Protein AF-A0A1F7VI00-F1 (afdb_monomer_lite)

Radius of gyration: 28.17 Å; chains: 1; bounding box: 70×85×78 Å

Sequence (457 aa):
MALMGMMGVSTAAHANTQPLPDHVYSIILDSNDYDENDRLIQDQVIEKFRGTHPDQYDFIVFYGTTATQRSGDFGAFFPIVKSAENIGHEFFGPHPSLSTDARLHGAVFLHGLDKHTDTQLVGLSLHEISHDWLAYISHISDKPFVDFHGGNDGVHWSQYVDTSTMHDGVRFLSPNGGAAWDELSEGSFLRVLQGIFGETTPLKFHPIELYLMGFLTPESTIPFSILIPDAEQSSEVVTGRREFVTVYDIINTYGLRTPSANDAQTAFSIAFVLLEQEGHPSSAEFMRRVINLSQYVPAQWYRATDGLSSINGITADLATPPNRTLIKLENDGNPLTTHDTAVYLVENGKRRPFLNERLYFLRYSTFENIQEIGPERMATLPVGAPVLPPPNTWVKIQSVPKVYVVQGDGVTIRWIPTEETAQELRGEDWNRNIETIDVVLYGQFTIGTSIDEFQNG

Structure (mmCIF, N/CA/C/O backbone):
data_AF-A0A1F7VI00-F1
#
_entry.id   AF-A0A1F7VI00-F1
#
loop_
_atom_site.group_PDB
_atom_site.id
_atom_site.type_symbol
_atom_site.label_atom_id
_atom_site.label_alt_id
_atom_site.label_comp_id
_atom_site.label_asym_id
_atom_site.label_entity_id
_atom_site.label_seq_id
_atom_site.pdbx_PDB_ins_code
_atom_site.Cartn_x
_atom_site.Cartn_y
_atom_site.Cartn_z
_atom_site.occupancy
_atom_site.B_iso_or_equiv
_atom_site.auth_seq_id
_atom_site.auth_comp_id
_atom_site.auth_asym_id
_atom_site.auth_atom_id
_atom_site.pdbx_PDB_model_num
ATOM 1 N N . MET A 1 1 ? 4.625 -54.539 19.934 1.00 36.12 1 MET A N 1
ATOM 2 C CA . MET A 1 1 ? 3.252 -53.996 19.999 1.00 36.12 1 MET A CA 1
ATOM 3 C C . MET A 1 1 ? 3.376 -52.584 20.545 1.00 36.12 1 MET A C 1
ATOM 5 O O . MET A 1 1 ? 3.456 -52.416 21.751 1.00 36.12 1 MET A O 1
ATOM 9 N N . ALA A 1 2 ? 3.563 -51.604 19.663 1.00 30.38 2 ALA A N 1
ATOM 10 C CA . ALA A 1 2 ? 3.745 -50.203 20.030 1.00 30.38 2 ALA A CA 1
ATOM 11 C C . ALA A 1 2 ? 2.656 -49.401 19.317 1.00 30.38 2 ALA A C 1
ATOM 13 O O . ALA A 1 2 ? 2.457 -49.566 18.114 1.00 30.38 2 ALA A O 1
ATOM 14 N N . LEU A 1 3 ? 1.895 -48.653 20.114 1.00 28.95 3 LEU A N 1
ATOM 15 C CA . LEU A 1 3 ? 0.721 -47.889 19.719 1.00 28.95 3 LEU A CA 1
ATOM 16 C C . LEU A 1 3 ? 1.084 -46.788 18.713 1.00 28.95 3 LEU A C 1
ATOM 18 O O . LEU A 1 3 ? 1.988 -45.992 18.951 1.00 28.95 3 LEU A O 1
ATOM 22 N N . MET A 1 4 ? 0.296 -46.726 17.641 1.00 31.78 4 MET A N 1
ATOM 23 C CA . MET A 1 4 ? 0.060 -45.540 16.818 1.00 31.78 4 MET A CA 1
ATOM 24 C C . MET A 1 4 ? -0.447 -44.397 17.707 1.00 31.78 4 MET A C 1
ATOM 26 O O . MET A 1 4 ? -1.525 -44.504 18.293 1.00 31.78 4 MET A O 1
ATOM 30 N N . GLY A 1 5 ? 0.321 -43.313 17.802 1.00 25.86 5 GLY A N 1
ATOM 31 C CA . GLY A 1 5 ? -0.138 -42.032 18.329 1.00 25.86 5 GLY A CA 1
ATOM 32 C C . GLY A 1 5 ? -0.586 -41.148 17.172 1.00 25.86 5 GLY A C 1
ATOM 33 O O . GLY A 1 5 ? 0.239 -40.729 16.366 1.00 25.86 5 GLY A O 1
ATOM 34 N N . MET A 1 6 ? -1.892 -40.899 17.076 1.00 30.05 6 MET A N 1
ATOM 35 C CA . MET A 1 6 ? -2.458 -39.837 16.245 1.00 30.05 6 MET A CA 1
ATOM 36 C C . MET A 1 6 ? -1.880 -38.494 16.712 1.00 30.05 6 MET A C 1
ATOM 38 O O . MET A 1 6 ? -2.111 -38.100 17.855 1.00 30.05 6 MET A O 1
ATOM 42 N N . MET A 1 7 ? -1.127 -37.803 15.854 1.00 29.95 7 MET A N 1
ATOM 43 C CA . MET A 1 7 ? -0.762 -36.405 16.084 1.00 29.95 7 MET A CA 1
ATOM 44 C C . MET A 1 7 ? -1.996 -35.546 15.814 1.00 29.95 7 MET A C 1
ATOM 46 O O . MET A 1 7 ? -2.536 -35.532 14.709 1.00 29.95 7 MET A O 1
ATOM 50 N N . GLY A 1 8 ? -2.489 -34.916 16.878 1.00 25.84 8 GLY A N 1
ATOM 51 C CA . GLY A 1 8 ? -3.652 -34.047 16.847 1.00 25.84 8 GLY A CA 1
ATOM 52 C C . GLY A 1 8 ? -3.335 -32.723 16.165 1.00 25.84 8 GLY A C 1
ATOM 53 O O . GLY A 1 8 ? -2.333 -32.080 16.463 1.00 25.84 8 GLY A O 1
ATOM 54 N N . VAL A 1 9 ? -4.241 -32.307 15.287 1.00 32.50 9 VAL A N 1
ATOM 55 C CA . VAL A 1 9 ? -4.381 -30.924 14.838 1.00 32.50 9 VAL A CA 1
ATOM 56 C C . VAL A 1 9 ? -4.725 -30.090 16.074 1.00 32.50 9 VAL A C 1
ATOM 58 O O . VAL A 1 9 ? -5.832 -30.189 16.603 1.00 32.50 9 VAL A O 1
ATOM 61 N N . SER A 1 10 ? -3.769 -29.315 16.583 1.00 30.42 10 SER A N 1
ATOM 62 C CA . SER A 1 10 ? -4.045 -28.328 17.625 1.00 30.42 10 SER A CA 1
ATOM 63 C C . SER A 1 10 ? -4.634 -27.095 16.953 1.00 30.42 10 SER A C 1
ATOM 65 O O . SER A 1 10 ? -3.910 -26.224 16.479 1.00 30.42 10 SER A O 1
ATOM 67 N N . THR A 1 11 ? -5.963 -27.016 16.898 1.00 34.12 11 THR A N 1
ATOM 68 C CA . THR A 1 11 ? -6.651 -25.738 16.711 1.00 34.12 11 THR A CA 1
ATOM 69 C C . THR A 1 11 ? -6.370 -24.904 17.958 1.00 34.12 11 THR A C 1
ATOM 71 O O . THR A 1 11 ? -7.068 -25.038 18.968 1.00 34.12 11 THR A O 1
ATOM 74 N N . ALA A 1 12 ? -5.309 -24.098 17.932 1.00 34.00 12 ALA A N 1
ATOM 75 C CA . ALA A 1 12 ? -5.053 -23.115 18.971 1.00 34.00 12 ALA A CA 1
ATOM 76 C C . ALA A 1 12 ? -6.233 -22.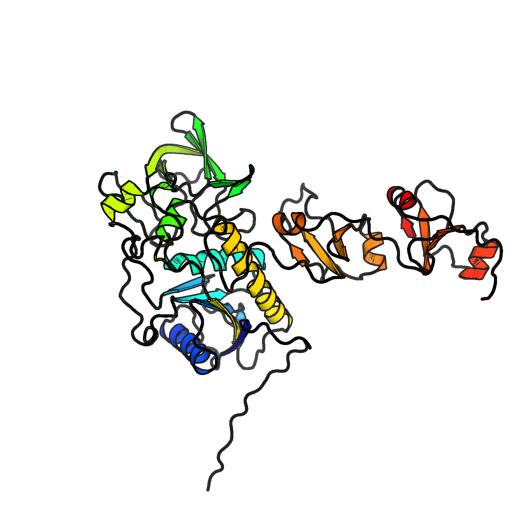138 18.974 1.00 34.00 12 ALA A C 1
ATOM 78 O O . ALA A 1 12 ? -6.345 -21.270 18.110 1.00 34.00 12 ALA A O 1
ATOM 79 N N . ALA A 1 13 ? -7.157 -22.337 19.914 1.00 32.72 13 ALA A N 1
ATOM 80 C CA . ALA A 1 13 ? -8.325 -21.500 20.115 1.00 32.72 13 ALA A CA 1
ATOM 81 C C . ALA A 1 13 ? -7.864 -20.088 20.497 1.00 32.72 13 ALA A C 1
ATOM 83 O O . ALA A 1 13 ? -7.635 -19.778 21.664 1.00 32.72 13 ALA A O 1
ATOM 84 N N . HIS A 1 14 ? -7.701 -19.242 19.486 1.00 41.28 14 HIS A N 1
ATOM 85 C CA . HIS A 1 14 ? -7.530 -17.814 19.660 1.00 41.28 14 HIS A CA 1
ATOM 86 C C . HIS A 1 14 ? -8.874 -17.253 20.121 1.00 41.28 14 HIS A C 1
ATOM 88 O O . HIS A 1 14 ? -9.918 -17.544 19.538 1.00 41.28 14 HIS A O 1
ATOM 94 N N . ALA A 1 15 ? -8.860 -16.486 21.208 1.00 34.12 15 ALA A N 1
ATOM 95 C CA . ALA A 1 15 ? -10.035 -15.916 21.855 1.00 34.12 15 ALA A CA 1
ATOM 96 C C . ALA A 1 15 ? -10.665 -14.767 21.036 1.00 34.12 15 ALA A C 1
ATOM 98 O O . ALA A 1 15 ? -10.786 -13.644 21.514 1.00 34.12 15 ALA A O 1
ATOM 99 N N . ASN A 1 16 ? -11.076 -15.056 19.801 1.00 37.03 16 ASN A N 1
ATOM 100 C CA . ASN A 1 16 ? -11.911 -14.205 18.966 1.00 37.03 16 ASN A CA 1
ATOM 101 C C . ASN A 1 16 ? -12.999 -15.091 18.346 1.00 37.03 16 ASN A C 1
ATOM 103 O O . ASN A 1 16 ? -12.721 -15.997 17.573 1.00 37.03 16 ASN A O 1
ATOM 107 N N . THR A 1 17 ? -14.258 -14.864 18.713 1.00 41.34 17 THR A N 1
ATOM 108 C CA . THR A 1 17 ? -15.420 -15.678 18.303 1.00 41.34 17 THR A CA 1
ATOM 109 C C . THR A 1 17 ? -15.888 -15.417 16.866 1.00 41.34 17 THR A C 1
ATOM 111 O O . THR A 1 17 ? -16.987 -15.826 16.495 1.00 41.34 17 THR A O 1
ATOM 114 N N . GLN A 1 18 ? -15.078 -14.736 16.054 1.00 46.66 18 GLN A N 1
ATOM 115 C CA . GLN A 1 18 ? -15.336 -14.523 14.633 1.00 46.66 18 GLN A CA 1
ATOM 116 C C . GLN A 1 18 ? -14.458 -15.482 13.820 1.00 46.66 18 GLN A C 1
ATOM 118 O O . GLN A 1 18 ? -13.259 -15.555 14.094 1.00 46.66 18 GLN A O 1
ATOM 123 N N . PRO A 1 19 ? -15.021 -16.218 12.847 1.00 65.75 19 PRO A N 1
ATOM 124 C CA . PRO A 1 19 ? -14.213 -17.000 11.922 1.00 65.75 19 PRO A CA 1
ATOM 125 C C . PRO A 1 19 ? -13.238 -16.077 11.179 1.00 65.75 19 PRO A C 1
ATOM 127 O O . PRO A 1 19 ? -13.588 -14.945 10.834 1.00 65.75 19 PRO A O 1
ATOM 130 N N . LEU A 1 20 ? -12.006 -16.550 10.974 1.00 74.75 20 LEU A N 1
ATOM 131 C CA . LEU A 1 20 ? -11.021 -15.841 10.158 1.00 74.75 20 LEU A CA 1
ATOM 132 C C . LEU A 1 20 ? -11.554 -15.692 8.723 1.00 74.75 20 LEU A C 1
ATOM 134 O O . LEU A 1 20 ? -12.283 -16.576 8.269 1.00 74.75 20 LEU A O 1
ATOM 138 N N . PRO A 1 21 ? -11.200 -14.613 8.001 1.00 82.38 21 PRO A N 1
ATOM 139 C CA . PRO A 1 21 ? -11.422 -14.564 6.561 1.00 82.38 21 PRO A CA 1
ATOM 140 C C . PRO A 1 21 ? -10.788 -15.779 5.868 1.00 82.38 21 PRO A C 1
ATOM 142 O O . PRO A 1 21 ? -9.695 -16.194 6.246 1.00 82.38 21 PRO A O 1
ATOM 145 N N . ASP A 1 22 ? -11.420 -16.290 4.810 1.00 86.44 22 ASP A N 1
ATOM 146 C CA . ASP A 1 22 ? -11.001 -17.505 4.080 1.00 86.44 22 ASP A CA 1
ATOM 147 C C . ASP A 1 22 ? -9.640 -17.375 3.352 1.00 86.44 22 ASP A C 1
ATOM 149 O O . ASP A 1 22 ? -9.199 -18.280 2.647 1.00 86.44 22 ASP A O 1
ATOM 153 N N . HIS A 1 23 ? -8.970 -16.232 3.479 1.00 88.62 23 HIS A N 1
ATOM 154 C CA . HIS A 1 23 ? -7.641 -15.936 2.941 1.00 88.62 23 HIS A CA 1
ATOM 155 C C . HIS A 1 23 ? -6.628 -15.546 4.027 1.00 88.62 23 HIS A C 1
ATOM 157 O O . HIS A 1 23 ? -5.544 -15.069 3.695 1.00 88.62 23 HIS A O 1
ATOM 163 N N . VAL A 1 24 ? -6.968 -15.731 5.308 1.00 91.62 24 VAL A N 1
ATOM 164 C CA . VAL A 1 24 ? -6.106 -15.440 6.461 1.00 91.62 24 VAL A CA 1
ATOM 165 C C . VAL A 1 24 ? -5.831 -16.714 7.252 1.00 91.62 24 VAL A C 1
ATOM 167 O O . VAL A 1 24 ? -6.756 -17.414 7.661 1.00 91.62 24 VAL A O 1
ATOM 170 N N . TYR A 1 25 ? -4.555 -16.983 7.515 1.00 92.81 25 TYR A N 1
ATOM 171 C CA . TYR A 1 25 ? -4.093 -18.224 8.133 1.00 92.81 25 TYR A CA 1
ATOM 172 C C . TYR A 1 25 ? -2.974 -17.974 9.149 1.00 92.81 25 TYR A C 1
ATOM 174 O O . TYR A 1 25 ? -2.396 -16.888 9.205 1.00 92.81 25 TYR A O 1
ATOM 182 N N . SER A 1 26 ? -2.624 -19.003 9.922 1.00 90.81 26 SER A N 1
ATOM 183 C CA . SER A 1 26 ? -1.339 -19.064 10.618 1.00 90.81 26 SER A CA 1
ATOM 184 C C . SER A 1 26 ? -0.640 -20.397 10.398 1.00 90.81 26 SER A C 1
ATOM 186 O O . SER A 1 26 ? -1.277 -21.419 10.134 1.00 90.81 26 SER A O 1
ATOM 188 N N . ILE A 1 27 ? 0.688 -20.377 10.489 1.00 88.56 27 ILE A N 1
ATOM 189 C CA . ILE A 1 27 ? 1.535 -21.566 10.432 1.00 88.56 27 ILE A CA 1
ATOM 190 C C . ILE A 1 27 ? 2.503 -21.522 11.601 1.00 88.56 27 ILE A C 1
ATOM 192 O O . ILE A 1 27 ? 3.169 -20.518 11.831 1.00 88.56 27 ILE A O 1
ATOM 196 N N . ILE A 1 28 ? 2.620 -22.647 12.297 1.00 84.88 28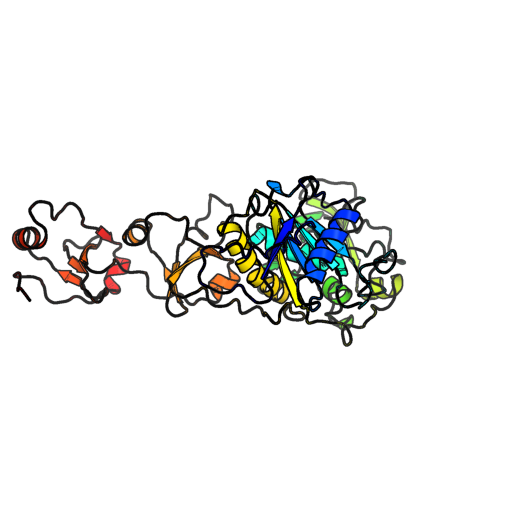 ILE A N 1
ATOM 197 C CA . ILE A 1 28 ? 3.619 -22.849 13.345 1.00 84.88 28 ILE A CA 1
ATOM 198 C C . ILE A 1 28 ? 4.873 -23.450 12.709 1.00 84.88 28 ILE A C 1
ATOM 200 O O . ILE A 1 28 ? 4.780 -24.433 11.973 1.00 84.88 28 ILE A O 1
ATOM 204 N N . LEU A 1 29 ? 6.040 -22.876 12.984 1.00 79.62 29 LEU A N 1
ATOM 205 C CA . LEU A 1 29 ? 7.342 -23.378 12.553 1.00 79.62 29 LEU A CA 1
ATOM 206 C C . LEU A 1 29 ? 7.943 -24.287 13.636 1.00 79.62 29 LEU A C 1
ATOM 208 O O . LEU A 1 29 ? 8.000 -23.903 14.804 1.00 79.62 29 LEU A O 1
ATOM 212 N N . ASP A 1 30 ? 8.386 -25.485 13.234 1.00 72.00 30 ASP A N 1
ATOM 213 C CA . ASP A 1 30 ? 8.796 -26.580 14.139 1.00 72.00 30 ASP A CA 1
ATOM 214 C C . ASP A 1 30 ? 10.269 -26.472 14.603 1.00 72.00 30 ASP A C 1
ATOM 216 O O . ASP A 1 30 ? 10.756 -27.298 15.374 1.00 72.00 30 ASP A O 1
ATOM 220 N N . SER A 1 31 ? 11.029 -25.485 14.112 1.00 61.19 31 SER A N 1
ATOM 221 C CA . SER A 1 31 ? 12.438 -25.297 14.474 1.00 61.19 31 SER A CA 1
ATOM 222 C C . SER A 1 31 ? 12.718 -23.862 14.909 1.00 61.19 31 SER A C 1
ATOM 224 O O . SER A 1 31 ? 12.136 -22.904 14.406 1.00 61.19 31 SER A O 1
ATOM 226 N N . ASN A 1 32 ? 13.674 -23.707 15.827 1.00 57.06 32 ASN A N 1
ATOM 227 C CA . ASN A 1 32 ? 14.226 -22.396 16.162 1.00 57.06 32 ASN A CA 1
ATOM 228 C C . ASN A 1 32 ? 15.104 -21.832 15.030 1.00 57.06 32 ASN A C 1
ATOM 230 O O . ASN A 1 32 ? 15.570 -20.706 15.168 1.00 57.06 32 ASN A O 1
ATOM 234 N N . ASP A 1 33 ? 15.360 -22.610 13.969 1.00 53.38 33 ASP A N 1
ATOM 235 C CA . ASP A 1 33 ? 16.336 -22.368 12.901 1.00 53.38 33 ASP A CA 1
ATOM 236 C C . ASP A 1 33 ? 15.729 -21.791 11.614 1.00 53.38 33 ASP A C 1
ATOM 238 O O . ASP A 1 33 ? 16.277 -22.022 10.547 1.00 53.38 33 ASP A O 1
ATOM 242 N N . TYR A 1 34 ? 14.631 -21.033 11.690 1.00 62.56 34 TYR A N 1
ATOM 243 C CA . TYR A 1 34 ? 14.095 -20.321 10.525 1.00 62.56 34 TYR A CA 1
ATOM 244 C C . TYR A 1 34 ? 15.016 -19.150 10.127 1.00 62.56 34 TYR A C 1
ATOM 246 O O . TYR A 1 34 ? 15.211 -18.235 10.924 1.00 62.56 34 TYR A O 1
ATOM 254 N N . ASP A 1 35 ? 15.587 -19.201 8.922 1.00 64.56 35 ASP A N 1
ATOM 255 C CA . ASP A 1 35 ? 16.288 -18.100 8.252 1.00 64.56 35 ASP A CA 1
ATOM 256 C C . ASP A 1 35 ? 15.552 -17.797 6.943 1.00 64.56 35 ASP A C 1
ATOM 258 O O . ASP A 1 35 ? 15.509 -18.619 6.029 1.00 64.56 35 ASP A O 1
ATOM 262 N N . GLU A 1 36 ? 14.935 -16.622 6.880 1.00 62.41 36 GLU A N 1
ATOM 263 C CA . GLU A 1 36 ? 14.162 -16.136 5.742 1.00 62.41 36 GLU A CA 1
ATOM 264 C C . GLU A 1 36 ? 14.977 -15.945 4.467 1.00 62.41 36 GLU A C 1
ATOM 266 O O . GLU A 1 36 ? 14.383 -15.901 3.400 1.00 62.41 36 GLU A O 1
ATOM 271 N N . ASN A 1 37 ? 16.304 -15.864 4.551 1.00 64.12 37 ASN A N 1
ATOM 272 C CA . ASN A 1 37 ? 17.183 -15.770 3.387 1.00 64.12 37 ASN A CA 1
ATOM 273 C C . ASN A 1 37 ? 17.744 -17.138 2.971 1.00 64.12 37 ASN A C 1
ATOM 275 O O . ASN A 1 37 ? 18.417 -17.255 1.940 1.00 64.12 37 ASN A O 1
ATOM 279 N N . ASP A 1 38 ? 17.453 -18.192 3.739 1.00 71.56 38 ASP A N 1
ATOM 280 C CA . ASP A 1 38 ? 17.749 -19.561 3.348 1.00 71.56 38 ASP A CA 1
ATOM 281 C C . ASP A 1 38 ? 16.621 -20.098 2.462 1.00 71.56 38 ASP A C 1
ATOM 283 O O . ASP A 1 38 ? 15.513 -20.419 2.903 1.00 71.56 38 ASP A O 1
ATOM 287 N N . ARG A 1 39 ? 16.940 -20.245 1.177 1.00 73.31 39 ARG A N 1
ATOM 288 C CA . ARG A 1 39 ? 16.032 -20.779 0.161 1.00 73.31 39 ARG A CA 1
ATOM 289 C C . ARG A 1 39 ? 15.412 -22.124 0.554 1.00 73.31 39 ARG A C 1
ATOM 291 O O . ARG A 1 39 ? 14.252 -22.367 0.241 1.00 73.31 39 ARG A O 1
ATOM 298 N N . LEU A 1 40 ? 16.146 -22.990 1.258 1.00 74.88 40 LEU A N 1
ATOM 299 C CA . LEU A 1 40 ? 15.614 -24.283 1.700 1.00 74.88 40 LEU A CA 1
ATOM 300 C C . LEU A 1 40 ? 14.483 -24.112 2.722 1.00 74.88 40 LEU A C 1
ATOM 302 O O . LEU A 1 40 ? 13.549 -24.911 2.762 1.00 74.88 40 LEU A O 1
ATOM 306 N N . ILE A 1 41 ? 14.573 -23.084 3.560 1.00 75.56 41 ILE A N 1
ATOM 307 C CA . ILE A 1 41 ? 13.600 -22.801 4.610 1.00 75.56 41 ILE A CA 1
ATOM 308 C C . ILE A 1 41 ? 12.364 -22.128 4.015 1.00 75.56 41 ILE A C 1
ATOM 310 O O . ILE A 1 41 ? 11.246 -22.529 4.340 1.00 75.56 41 ILE A O 1
ATOM 314 N N . GLN A 1 42 ? 12.548 -21.173 3.100 1.00 81.69 42 GLN A N 1
ATOM 315 C CA . GLN A 1 42 ? 11.445 -20.582 2.337 1.00 81.69 42 GLN A CA 1
ATOM 316 C C . GLN A 1 42 ? 10.634 -21.667 1.612 1.00 81.69 42 GLN A C 1
ATOM 318 O O . GLN A 1 42 ? 9.409 -21.714 1.754 1.00 81.69 42 GLN A O 1
ATOM 323 N N . ASP A 1 43 ? 11.317 -22.594 0.926 1.00 85.12 43 ASP A N 1
ATOM 324 C CA . ASP A 1 43 ? 10.690 -23.736 0.257 1.00 85.12 43 ASP A CA 1
ATOM 325 C C . ASP A 1 43 ? 9.841 -24.559 1.236 1.00 85.12 43 ASP A C 1
ATOM 327 O O . ASP A 1 43 ? 8.662 -24.808 0.983 1.00 85.12 43 ASP A O 1
ATOM 331 N N . GLN A 1 44 ? 10.398 -24.920 2.395 1.00 84.62 44 GLN A N 1
ATOM 332 C CA . GLN A 1 44 ? 9.692 -25.709 3.409 1.00 84.62 44 GLN A CA 1
ATOM 333 C C . GLN A 1 44 ? 8.446 -25.005 3.955 1.00 84.62 44 GLN A C 1
ATOM 335 O O . GLN A 1 44 ? 7.424 -25.656 4.179 1.00 84.62 44 GLN A O 1
ATOM 340 N N . VAL A 1 45 ? 8.503 -23.690 4.178 1.00 88.00 45 VAL A N 1
ATOM 341 C CA . VAL A 1 45 ? 7.352 -22.925 4.680 1.00 88.00 45 VAL A CA 1
ATOM 342 C C . VAL A 1 45 ? 6.246 -22.837 3.630 1.00 88.00 45 VAL A C 1
ATOM 344 O O . VAL A 1 45 ? 5.074 -23.056 3.954 1.00 88.00 45 VAL A O 1
ATOM 347 N N . ILE A 1 46 ? 6.605 -22.602 2.367 1.00 90.50 46 ILE A N 1
ATOM 348 C CA . ILE A 1 46 ? 5.651 -22.568 1.251 1.00 90.50 46 ILE A CA 1
ATOM 349 C C . ILE A 1 46 ? 5.022 -23.953 1.043 1.00 90.50 46 ILE A C 1
ATOM 351 O O . ILE A 1 46 ? 3.800 -24.064 0.916 1.00 90.50 46 ILE A O 1
ATOM 355 N N . GLU A 1 47 ? 5.818 -25.026 1.074 1.00 88.75 47 GLU A N 1
ATOM 356 C CA . GLU A 1 47 ? 5.328 -26.407 0.982 1.00 88.75 47 GLU A CA 1
ATOM 357 C C . GLU A 1 47 ? 4.411 -26.766 2.155 1.00 88.75 47 GLU A C 1
ATOM 359 O O . GLU A 1 47 ? 3.353 -27.364 1.945 1.00 88.75 47 GLU A O 1
ATOM 364 N N . LYS A 1 48 ? 4.758 -26.357 3.384 1.00 89.19 48 LYS A N 1
ATOM 365 C CA . LYS A 1 48 ? 3.912 -26.561 4.570 1.00 89.19 48 LYS A CA 1
ATOM 366 C C . LYS A 1 48 ? 2.561 -25.869 4.406 1.00 89.19 48 LYS A C 1
ATOM 368 O O . LYS A 1 48 ? 1.533 -26.485 4.698 1.00 89.19 48 LYS A O 1
ATOM 373 N N . PHE A 1 49 ? 2.541 -24.634 3.897 1.00 91.50 49 PHE A N 1
ATOM 374 C CA . PHE A 1 49 ? 1.297 -23.924 3.593 1.00 91.50 49 PHE A CA 1
ATOM 375 C C . PHE A 1 49 ? 0.469 -24.669 2.538 1.00 91.50 49 PHE A C 1
ATOM 377 O O . PHE A 1 49 ? -0.675 -25.033 2.814 1.00 91.50 49 PHE A O 1
ATOM 384 N N . ARG A 1 50 ? 1.051 -24.966 1.368 1.00 88.56 50 ARG A N 1
ATOM 385 C CA . ARG A 1 50 ? 0.357 -25.644 0.255 1.00 88.56 50 ARG A CA 1
ATOM 386 C C . ARG A 1 50 ? -0.122 -27.052 0.613 1.00 88.56 50 ARG A C 1
ATOM 388 O O . ARG A 1 50 ? -1.156 -27.490 0.124 1.00 88.56 50 ARG A O 1
ATOM 395 N N . GLY A 1 51 ? 0.589 -27.759 1.490 1.00 87.31 51 GLY A N 1
ATOM 396 C CA . GLY A 1 51 ? 0.193 -29.087 1.963 1.00 87.31 51 GLY A CA 1
ATOM 397 C C . GLY A 1 51 ? -1.009 -29.087 2.915 1.00 87.31 51 GLY A C 1
ATOM 398 O O . GLY A 1 51 ? -1.590 -30.144 3.159 1.00 87.31 51 GLY A O 1
ATOM 399 N N . THR A 1 52 ? -1.381 -27.928 3.465 1.00 86.69 52 THR A N 1
ATOM 400 C CA . THR A 1 52 ? -2.419 -27.803 4.504 1.00 86.69 52 THR A CA 1
ATOM 401 C C . THR A 1 52 ? -3.566 -26.857 4.139 1.00 86.69 52 THR A C 1
ATOM 403 O O . THR A 1 52 ? -4.594 -26.870 4.816 1.00 86.69 52 THR A O 1
ATOM 406 N N . HIS A 1 53 ? -3.436 -26.097 3.050 1.00 88.56 53 HIS A N 1
ATOM 407 C CA . HIS A 1 53 ? -4.393 -25.080 2.613 1.00 88.56 53 HIS A CA 1
ATOM 408 C C . HIS A 1 53 ? -4.742 -25.232 1.124 1.00 88.56 53 HIS A C 1
ATOM 410 O O . HIS A 1 53 ? -4.026 -25.911 0.388 1.00 88.56 53 HIS A O 1
ATOM 416 N N . PRO A 1 54 ? -5.844 -24.624 0.647 1.00 84.31 54 PRO A N 1
ATOM 417 C CA . PRO A 1 54 ? -6.215 -24.694 -0.761 1.00 84.31 54 PRO A CA 1
ATOM 418 C C . PRO A 1 54 ? -5.151 -24.079 -1.682 1.00 84.31 54 PRO A C 1
ATOM 420 O O . PRO A 1 54 ? -4.699 -22.955 -1.462 1.00 84.31 54 PRO A O 1
ATOM 423 N N . ASP A 1 55 ? -4.820 -24.779 -2.768 1.00 84.31 55 ASP A N 1
ATOM 424 C CA . ASP A 1 55 ? -3.878 -24.316 -3.794 1.00 84.31 55 ASP A CA 1
ATOM 425 C C . ASP A 1 55 ? -4.565 -23.356 -4.783 1.00 84.31 55 ASP A C 1
ATOM 427 O O . ASP A 1 55 ? -4.885 -23.696 -5.926 1.00 84.31 55 ASP A O 1
ATOM 431 N N . GLN A 1 56 ? -4.914 -22.165 -4.289 1.00 89.88 56 GLN A N 1
ATOM 432 C CA . GLN A 1 56 ? -5.742 -21.202 -5.021 1.00 89.88 56 GLN A CA 1
ATOM 433 C C . GLN A 1 56 ? -5.198 -19.774 -5.081 1.00 89.88 56 GLN A C 1
ATOM 435 O O . GLN A 1 56 ? -5.900 -18.874 -5.543 1.00 89.88 56 GLN A O 1
ATOM 440 N N . TYR A 1 57 ? -3.977 -19.554 -4.615 1.00 94.31 57 TYR A N 1
ATOM 441 C CA . TYR A 1 57 ? -3.415 -18.218 -4.482 1.00 94.31 57 TYR A CA 1
ATOM 442 C C . TYR A 1 57 ? -2.341 -17.971 -5.538 1.00 94.31 57 TYR A C 1
ATOM 444 O O . TYR A 1 57 ? -1.539 -18.855 -5.830 1.00 94.31 57 TYR A O 1
ATOM 452 N N . ASP A 1 58 ? -2.353 -16.767 -6.102 1.00 95.31 58 ASP A N 1
ATOM 453 C CA . ASP A 1 58 ? -1.312 -16.265 -6.995 1.00 95.31 58 ASP A CA 1
ATOM 454 C C . ASP A 1 58 ? -0.113 -15.759 -6.178 1.00 95.31 58 ASP A C 1
ATOM 456 O O . ASP A 1 58 ? 1.022 -15.905 -6.614 1.00 95.31 58 ASP A O 1
ATOM 460 N N . PHE A 1 59 ? -0.344 -15.262 -4.954 1.00 96.62 59 PHE A N 1
ATOM 461 C CA . PHE A 1 59 ? 0.720 -14.926 -4.002 1.00 96.62 59 PHE A CA 1
ATOM 462 C C . PHE A 1 59 ? 0.414 -15.403 -2.580 1.00 96.62 59 PHE A C 1
ATOM 464 O O . PHE A 1 59 ? -0.742 -15.548 -2.177 1.00 96.62 59 PHE A O 1
ATOM 471 N N . ILE A 1 60 ? 1.458 -15.579 -1.776 1.00 96.25 60 ILE A N 1
ATOM 472 C CA . ILE A 1 60 ? 1.345 -15.791 -0.329 1.00 96.25 60 ILE A CA 1
ATOM 473 C C . ILE A 1 60 ? 2.187 -14.726 0.363 1.00 96.25 60 ILE A C 1
ATOM 475 O O . ILE A 1 60 ? 3.341 -14.550 -0.004 1.00 96.25 60 ILE A O 1
ATOM 479 N N . VAL A 1 61 ? 1.641 -14.035 1.361 1.00 96.62 61 VAL A N 1
ATOM 480 C CA . VAL A 1 61 ? 2.401 -13.104 2.202 1.00 96.62 61 VAL A CA 1
ATOM 481 C C . VAL A 1 61 ? 2.502 -13.677 3.605 1.00 96.62 61 VAL A C 1
ATOM 483 O O . VAL A 1 61 ? 1.495 -13.845 4.296 1.00 96.62 61 VAL A O 1
ATOM 486 N N . PHE A 1 62 ? 3.726 -13.967 4.022 1.00 93.94 62 PHE A N 1
ATOM 487 C CA . PHE A 1 62 ? 4.069 -14.424 5.355 1.00 93.94 62 PHE A CA 1
ATOM 488 C C . PHE A 1 62 ? 4.486 -13.235 6.219 1.00 93.94 62 PHE A C 1
ATOM 490 O O . PHE A 1 62 ? 5.403 -12.500 5.867 1.00 93.94 62 PHE A O 1
ATOM 497 N N . TYR A 1 63 ? 3.830 -13.063 7.363 1.00 92.06 63 TYR A N 1
ATOM 498 C CA . TYR A 1 63 ? 4.148 -12.046 8.359 1.00 92.06 63 TYR A CA 1
ATOM 499 C C . TYR A 1 63 ? 4.793 -12.697 9.576 1.00 92.06 63 TYR A C 1
ATOM 501 O O . TYR A 1 63 ? 4.151 -13.474 10.282 1.00 92.06 63 TYR A O 1
ATOM 509 N N . GLY A 1 64 ? 6.049 -12.357 9.837 1.00 88.75 64 GLY A N 1
ATOM 510 C CA . GLY A 1 64 ? 6.791 -12.751 11.026 1.00 88.75 64 GLY A CA 1
ATOM 511 C C . GLY A 1 64 ? 6.951 -11.614 12.036 1.00 88.75 64 GLY A C 1
ATOM 512 O O . GLY A 1 64 ? 6.854 -10.427 11.723 1.00 88.75 64 GLY A O 1
ATOM 513 N N . THR A 1 65 ? 7.258 -11.985 13.272 1.00 84.56 65 THR A N 1
ATOM 514 C CA . THR A 1 65 ? 7.738 -11.071 14.321 1.00 84.56 65 THR A CA 1
ATOM 515 C C . THR A 1 65 ? 9.264 -11.086 14.388 1.00 84.56 65 THR A C 1
ATOM 517 O O . THR A 1 65 ? 9.926 -11.900 13.741 1.00 84.56 65 THR A O 1
ATOM 520 N N . THR A 1 66 ? 9.847 -10.232 15.220 1.00 77.31 66 THR A N 1
ATOM 521 C CA . THR A 1 66 ? 11.284 -10.269 15.522 1.00 77.31 66 THR A CA 1
ATOM 522 C C . THR A 1 66 ? 11.740 -11.574 16.157 1.00 77.31 66 THR A C 1
ATOM 524 O O . THR A 1 66 ? 12.883 -11.967 15.962 1.00 77.31 66 THR A O 1
ATOM 527 N N . ALA A 1 67 ? 10.859 -12.276 16.874 1.00 73.25 67 ALA A N 1
ATOM 528 C CA . ALA A 1 67 ? 11.164 -13.597 17.420 1.00 73.25 67 ALA A CA 1
ATOM 529 C C . ALA A 1 67 ? 11.345 -14.652 16.316 1.00 73.25 67 ALA A C 1
ATOM 531 O O . ALA A 1 67 ? 12.097 -15.605 16.491 1.00 73.25 67 ALA A O 1
ATOM 532 N N . THR A 1 68 ? 10.687 -14.455 15.171 1.00 72.06 68 THR A N 1
ATOM 533 C CA . THR A 1 68 ? 10.795 -15.328 13.994 1.00 72.06 68 THR A CA 1
ATOM 534 C C . THR A 1 68 ? 11.823 -14.843 12.968 1.00 72.06 68 THR A C 1
ATOM 536 O O . THR A 1 68 ? 11.980 -15.499 11.952 1.00 72.06 68 THR A O 1
ATOM 539 N N . GLN A 1 69 ? 12.482 -13.700 13.188 1.00 70.44 69 GLN A N 1
ATOM 540 C CA . GLN A 1 69 ? 13.428 -13.093 12.243 1.00 70.44 69 GLN A CA 1
ATOM 541 C C . GLN A 1 69 ? 14.869 -13.445 12.635 1.00 70.44 69 GLN A C 1
ATOM 543 O O . GLN A 1 69 ? 15.243 -13.282 13.801 1.00 70.44 69 GLN A O 1
ATOM 548 N N . ARG A 1 70 ? 15.699 -13.876 11.676 1.00 64.19 70 ARG A N 1
ATOM 549 C CA . ARG A 1 70 ? 17.140 -14.106 11.907 1.00 64.19 70 ARG A CA 1
ATOM 550 C C . ARG A 1 70 ? 18.057 -13.156 11.146 1.00 64.19 70 ARG A C 1
ATOM 552 O O . ARG A 1 70 ? 19.183 -12.941 11.605 1.00 64.19 70 ARG A O 1
ATOM 559 N N . SER A 1 71 ? 17.605 -12.585 10.034 1.00 63.16 71 SER A N 1
ATOM 560 C CA . SER A 1 71 ? 18.378 -11.641 9.228 1.00 63.16 71 SER A CA 1
ATOM 561 C C . SER A 1 71 ? 18.060 -10.179 9.581 1.00 63.16 71 SER A C 1
ATOM 563 O O . SER A 1 71 ? 17.198 -9.877 10.408 1.00 63.16 71 SER A O 1
ATOM 565 N N . GLY A 1 72 ? 18.812 -9.253 8.979 1.00 59.88 72 GLY A N 1
ATOM 566 C CA . GLY A 1 72 ? 18.538 -7.816 9.064 1.00 59.88 72 GLY A CA 1
ATOM 567 C C . GLY A 1 72 ? 17.556 -7.307 8.007 1.00 59.88 72 GLY A C 1
ATOM 568 O O . GLY A 1 72 ? 17.192 -6.132 8.071 1.00 59.88 72 GLY A O 1
ATOM 569 N N . ASP A 1 73 ? 17.146 -8.151 7.056 1.00 63.06 73 ASP A N 1
ATOM 570 C CA . ASP A 1 73 ? 16.295 -7.740 5.943 1.00 63.06 73 ASP A CA 1
ATOM 571 C C . ASP A 1 73 ? 14.838 -7.620 6.400 1.00 63.06 73 ASP A C 1
ATOM 573 O O . ASP A 1 73 ? 14.327 -8.424 7.183 1.00 63.06 73 ASP A O 1
ATOM 577 N N . PHE A 1 74 ? 14.177 -6.552 5.951 1.00 72.06 74 PHE A N 1
ATOM 578 C CA . PHE A 1 74 ? 12.824 -6.193 6.386 1.00 72.06 74 PHE A CA 1
ATOM 579 C C . PHE A 1 74 ? 11.728 -6.939 5.611 1.00 72.06 74 PHE A C 1
ATOM 581 O O . PHE A 1 74 ? 10.654 -7.200 6.163 1.00 72.06 74 PHE A O 1
ATOM 588 N N . GLY A 1 75 ? 12.003 -7.294 4.357 1.00 85.38 75 GLY A N 1
ATOM 589 C CA . GLY A 1 75 ? 11.090 -7.989 3.464 1.00 85.38 75 GLY A CA 1
ATOM 590 C C . GLY A 1 75 ? 11.821 -8.561 2.252 1.00 85.38 75 GLY A C 1
ATOM 591 O O . GLY A 1 75 ? 12.895 -8.071 1.904 1.00 85.38 75 GLY A O 1
ATOM 592 N N . ALA A 1 76 ? 11.266 -9.615 1.654 1.00 87.31 76 ALA A N 1
ATOM 593 C CA . ALA A 1 76 ? 11.752 -10.154 0.389 1.00 87.31 76 ALA A CA 1
ATOM 594 C C . ALA A 1 76 ? 10.637 -10.838 -0.412 1.00 87.31 76 ALA A C 1
ATOM 596 O O . ALA A 1 76 ? 9.828 -11.600 0.136 1.00 87.31 76 ALA A O 1
ATOM 597 N N . PHE A 1 77 ? 10.649 -10.621 -1.726 1.00 90.19 77 PHE A N 1
ATOM 598 C CA . PHE A 1 77 ? 9.885 -11.387 -2.701 1.00 90.19 77 PHE A CA 1
ATOM 599 C C . PHE A 1 77 ? 10.663 -12.607 -3.192 1.00 90.19 77 PHE A C 1
ATOM 601 O O . PHE A 1 77 ? 11.795 -12.516 -3.668 1.00 90.19 77 PHE A O 1
ATOM 608 N N . PHE A 1 78 ? 10.015 -13.763 -3.122 1.00 88.88 78 PHE A N 1
ATOM 609 C CA . PHE A 1 78 ? 10.522 -15.035 -3.598 1.00 88.88 78 PHE A CA 1
ATOM 610 C C . PHE A 1 78 ? 9.739 -15.489 -4.839 1.00 88.88 78 PHE A C 1
ATOM 612 O O . PHE A 1 78 ? 8.634 -16.033 -4.706 1.00 88.88 78 PHE A O 1
ATOM 619 N N . PRO A 1 79 ? 10.281 -15.280 -6.051 1.00 88.38 79 PRO A N 1
ATOM 620 C CA . PRO A 1 79 ? 9.606 -15.651 -7.288 1.00 88.38 79 PRO A CA 1
ATOM 621 C C . PRO A 1 79 ? 9.604 -17.171 -7.498 1.00 88.38 79 PRO A C 1
ATOM 623 O O . PRO A 1 79 ? 10.631 -17.845 -7.394 1.00 88.38 79 PRO A O 1
ATOM 626 N N . ILE A 1 80 ? 8.445 -17.718 -7.856 1.00 88.75 80 ILE A N 1
ATOM 627 C CA . ILE A 1 80 ? 8.228 -19.150 -8.100 1.00 88.75 80 ILE A CA 1
ATOM 628 C C . ILE A 1 80 ? 8.045 -19.431 -9.588 1.00 88.75 80 ILE A C 1
ATOM 630 O O . ILE A 1 80 ? 8.637 -20.381 -10.114 1.00 88.75 80 ILE A O 1
ATOM 634 N N . VAL A 1 81 ? 7.271 -18.600 -10.285 1.00 87.19 81 VAL A N 1
ATOM 635 C CA . VAL A 1 81 ? 7.152 -18.659 -11.743 1.00 87.19 81 VAL A CA 1
ATOM 636 C C . VAL A 1 81 ? 7.496 -17.335 -12.390 1.00 87.19 81 VAL A C 1
ATOM 638 O O . VAL A 1 81 ? 7.498 -16.284 -11.765 1.00 87.19 81 VAL A O 1
ATOM 641 N N . LYS A 1 82 ? 7.778 -17.407 -13.688 1.00 86.00 82 LYS A N 1
ATOM 642 C CA . LYS A 1 82 ? 7.929 -16.225 -14.520 1.00 86.00 82 LYS A CA 1
ATOM 643 C C . LYS A 1 82 ? 6.565 -15.831 -15.073 1.00 86.00 82 LYS A C 1
ATOM 645 O O . LYS A 1 82 ? 6.051 -16.517 -15.956 1.00 86.00 82 LYS A O 1
ATOM 650 N N . SER A 1 83 ? 5.991 -14.748 -14.558 1.00 87.75 83 SER A N 1
ATOM 651 C CA . SER A 1 83 ? 4.663 -14.270 -14.965 1.00 87.75 83 SER A CA 1
ATOM 652 C C . SER A 1 83 ? 4.688 -13.382 -16.217 1.00 87.75 83 SER A C 1
ATOM 654 O O . SER A 1 83 ? 3.665 -13.225 -16.888 1.00 87.75 83 SER A O 1
ATOM 656 N N . ALA A 1 84 ? 5.852 -12.816 -16.557 1.00 92.12 84 ALA A N 1
ATOM 657 C CA . ALA A 1 84 ? 6.025 -11.944 -17.712 1.00 92.12 84 ALA A CA 1
ATOM 658 C C . ALA A 1 84 ? 7.427 -12.027 -18.341 1.00 92.12 84 ALA A C 1
ATOM 660 O O . ALA A 1 84 ? 8.430 -12.348 -17.705 1.00 92.12 84 ALA A O 1
ATOM 661 N N . GLU A 1 85 ? 7.478 -11.684 -19.622 1.00 92.94 85 GLU A N 1
ATOM 662 C CA . GLU A 1 85 ? 8.669 -11.552 -20.454 1.00 92.94 85 GLU A CA 1
ATOM 663 C C . GLU A 1 85 ? 8.857 -10.092 -20.887 1.00 92.94 85 GLU A C 1
ATOM 665 O O . GLU A 1 85 ? 7.892 -9.325 -20.968 1.00 92.94 85 GLU A O 1
ATOM 670 N N . ASN A 1 86 ? 10.095 -9.741 -21.250 1.00 94.12 86 ASN A N 1
ATOM 671 C CA . ASN A 1 86 ? 10.471 -8.429 -21.798 1.00 94.12 86 ASN A CA 1
ATOM 672 C C . ASN A 1 86 ? 10.257 -7.250 -20.826 1.00 94.12 86 ASN A C 1
ATOM 674 O O . ASN A 1 86 ? 9.913 -6.143 -21.230 1.00 94.12 86 ASN A O 1
ATOM 678 N N . ILE A 1 87 ? 10.487 -7.499 -19.534 1.00 92.75 87 ILE A N 1
ATOM 679 C CA . ILE A 1 87 ? 10.402 -6.513 -18.440 1.00 92.75 87 ILE A CA 1
ATOM 680 C C . ILE A 1 87 ? 11.773 -6.183 -17.818 1.00 92.75 87 ILE A C 1
ATOM 682 O O . ILE A 1 87 ? 11.845 -5.604 -16.744 1.00 92.75 87 ILE A O 1
ATOM 686 N N . GLY A 1 88 ? 12.873 -6.582 -18.468 1.00 88.25 88 GLY A N 1
ATOM 687 C CA . GLY A 1 88 ? 14.244 -6.417 -17.954 1.00 88.25 88 GLY A CA 1
ATOM 688 C C . GLY A 1 88 ? 14.686 -7.470 -16.938 1.00 88.25 88 GLY A C 1
ATOM 689 O O . GLY A 1 88 ? 15.862 -7.538 -16.602 1.00 88.25 88 GLY A O 1
ATOM 690 N N . HIS A 1 89 ? 13.769 -8.331 -16.500 1.00 82.25 89 HIS A N 1
ATOM 691 C CA . HIS A 1 89 ? 14.044 -9.376 -15.524 1.00 82.25 89 HIS A CA 1
ATOM 692 C C . HIS A 1 89 ? 14.755 -10.589 -16.149 1.00 82.25 89 HIS A C 1
ATOM 694 O O . HIS A 1 89 ? 14.169 -11.339 -16.939 1.00 82.25 89 HIS A O 1
ATOM 700 N N . GLU A 1 90 ? 16.008 -10.825 -15.757 1.00 67.94 90 GLU A N 1
ATOM 701 C CA . GLU A 1 90 ? 16.757 -12.046 -16.085 1.00 67.94 90 GLU A CA 1
ATOM 702 C C . GLU A 1 90 ? 16.441 -13.160 -15.075 1.00 67.94 90 GLU A C 1
ATOM 704 O O . GLU A 1 90 ? 17.240 -13.521 -14.216 1.00 67.94 90 GLU A O 1
ATOM 709 N N . PHE A 1 91 ? 15.231 -13.713 -15.156 1.00 66.00 91 PHE A N 1
ATOM 710 C CA . PHE A 1 91 ? 14.823 -14.814 -14.285 1.00 66.00 91 PHE A CA 1
ATOM 711 C C . PHE A 1 91 ? 15.589 -16.115 -14.595 1.00 66.00 91 PHE A C 1
ATOM 713 O O . PHE A 1 91 ? 15.628 -16.553 -15.748 1.00 66.00 91 PHE A O 1
ATOM 720 N N . PHE A 1 92 ? 16.103 -16.804 -13.566 1.00 56.31 92 PHE A N 1
ATOM 721 C CA . PHE A 1 92 ? 16.831 -18.085 -13.685 1.00 56.31 92 PHE A CA 1
ATOM 722 C C . PHE A 1 92 ? 15.949 -19.316 -14.011 1.00 56.31 92 PHE A C 1
ATOM 724 O O . PHE A 1 92 ? 16.431 -20.449 -14.004 1.00 56.31 92 PHE A O 1
ATOM 731 N N . GLY A 1 93 ? 14.679 -19.112 -14.367 1.00 64.81 93 GLY A N 1
ATOM 732 C CA . GLY A 1 93 ? 13.725 -20.171 -14.704 1.00 64.81 93 GLY A CA 1
ATOM 733 C C . GLY A 1 93 ? 12.850 -20.594 -13.516 1.00 64.81 93 GLY A C 1
ATOM 734 O O . GLY A 1 93 ? 13.153 -20.256 -12.373 1.00 64.81 93 GLY A O 1
ATOM 735 N N . PRO A 1 94 ? 11.726 -21.286 -13.784 1.00 70.56 94 PRO A N 1
ATOM 736 C CA . PRO A 1 94 ? 10.719 -21.608 -12.773 1.00 70.56 94 PRO A CA 1
ATOM 737 C C . PRO A 1 94 ? 11.307 -22.428 -11.619 1.00 70.56 94 PRO A C 1
ATOM 739 O O . PRO A 1 94 ? 12.195 -23.259 -11.824 1.00 70.56 94 PRO A O 1
ATOM 742 N N . HIS A 1 95 ? 10.796 -22.211 -10.403 1.00 79.94 95 HIS A N 1
ATOM 743 C CA . HIS A 1 95 ? 11.292 -22.888 -9.209 1.00 79.94 95 HIS A CA 1
ATOM 744 C C . HIS A 1 95 ? 11.163 -24.414 -9.361 1.00 79.94 95 HIS A C 1
ATOM 746 O O . HIS A 1 95 ? 10.041 -24.893 -9.554 1.00 79.94 95 HIS A O 1
ATOM 752 N N . PRO A 1 96 ? 12.246 -25.208 -9.253 1.00 73.69 96 PRO A N 1
ATOM 753 C CA . PRO A 1 96 ? 12.233 -26.617 -9.662 1.00 73.69 96 PRO A CA 1
ATOM 754 C C . PRO A 1 96 ? 11.175 -27.492 -8.974 1.00 73.69 96 PRO A C 1
ATOM 756 O O . PRO A 1 96 ? 10.663 -28.422 -9.593 1.00 73.69 96 PRO A O 1
ATOM 759 N N . SER A 1 97 ? 10.855 -27.206 -7.708 1.00 75.25 97 SER A N 1
ATOM 760 C CA . SER A 1 97 ? 9.897 -27.970 -6.891 1.00 75.25 97 SER A CA 1
ATOM 761 C C . SER A 1 97 ? 8.534 -27.295 -6.714 1.00 75.25 97 SER A C 1
ATOM 763 O O . SER A 1 97 ? 7.546 -27.987 -6.487 1.00 75.25 97 SER A O 1
ATOM 765 N N . LEU A 1 98 ? 8.454 -25.964 -6.832 1.00 79.94 98 LEU A N 1
ATOM 766 C CA . LEU A 1 98 ? 7.257 -25.192 -6.462 1.00 79.94 98 LEU A CA 1
ATOM 767 C C . LEU A 1 98 ? 6.424 -24.737 -7.667 1.00 79.94 98 LEU A C 1
ATOM 769 O O . LEU A 1 98 ? 5.276 -24.339 -7.500 1.00 79.94 98 LEU A O 1
ATOM 773 N N . SER A 1 99 ? 6.969 -24.827 -8.881 1.00 76.94 99 SER A N 1
ATOM 774 C CA . SER A 1 99 ? 6.338 -24.321 -10.109 1.00 76.94 99 SER A CA 1
ATOM 775 C C . SER A 1 99 ? 5.404 -25.312 -10.823 1.00 76.94 99 SER A C 1
ATOM 777 O O . SER A 1 99 ? 4.991 -25.052 -11.953 1.00 76.94 99 SER A O 1
ATOM 779 N N . THR A 1 100 ? 5.060 -26.445 -10.199 1.00 69.75 100 THR A N 1
ATOM 780 C CA . THR A 1 100 ? 4.401 -27.590 -10.862 1.00 69.75 100 THR A CA 1
ATOM 781 C C . THR A 1 100 ? 3.075 -27.264 -11.547 1.00 69.75 100 THR A C 1
ATOM 783 O O . THR A 1 100 ? 2.778 -27.863 -12.577 1.00 69.75 100 THR A O 1
ATOM 786 N N . ASP A 1 101 ? 2.315 -26.301 -11.018 1.00 69.69 101 ASP A N 1
ATOM 787 C CA . ASP A 1 101 ? 0.974 -25.947 -11.509 1.00 69.69 101 ASP A CA 1
ATOM 788 C C . ASP A 1 101 ? 0.875 -24.495 -12.017 1.00 69.69 101 ASP A C 1
ATOM 790 O O . ASP A 1 101 ? -0.212 -24.014 -12.326 1.00 69.69 101 ASP A O 1
ATOM 794 N N . ALA A 1 102 ? 2.012 -23.793 -12.106 1.00 69.38 102 ALA A N 1
ATOM 795 C CA . ALA A 1 102 ? 2.202 -22.433 -12.630 1.00 69.38 102 ALA A CA 1
ATOM 796 C C . ALA A 1 102 ? 1.310 -21.295 -12.084 1.00 69.38 102 ALA A C 1
ATOM 798 O O . ALA A 1 102 ? 1.412 -20.171 -12.566 1.00 69.38 102 ALA A O 1
ATOM 799 N N . ARG A 1 103 ? 0.459 -21.555 -11.086 1.00 85.69 103 ARG A N 1
ATOM 800 C CA . ARG A 1 103 ? -0.458 -20.557 -10.516 1.00 85.69 103 ARG A CA 1
ATOM 801 C C . ARG A 1 103 ? 0.199 -19.630 -9.497 1.00 85.69 103 ARG A C 1
ATOM 803 O O . ARG A 1 103 ? -0.094 -18.446 -9.481 1.00 85.69 103 ARG A O 1
ATOM 810 N N . LEU A 1 104 ? 1.050 -20.166 -8.629 1.00 91.62 104 LEU A N 1
ATOM 811 C CA . LEU A 1 104 ? 1.698 -19.382 -7.582 1.00 91.62 104 LEU A CA 1
ATOM 812 C C . LEU A 1 104 ? 2.860 -18.588 -8.196 1.00 91.62 104 LEU A C 1
ATOM 814 O O . LEU A 1 104 ? 3.893 -19.174 -8.517 1.00 91.62 104 LEU A O 1
ATOM 818 N N . HIS A 1 105 ? 2.674 -17.278 -8.363 1.00 92.44 105 HIS A N 1
ATOM 819 C CA . HIS A 1 105 ? 3.677 -16.341 -8.875 1.00 92.44 105 HIS A CA 1
ATOM 820 C C . HIS A 1 105 ? 4.883 -16.284 -7.947 1.00 92.44 105 HIS A C 1
ATOM 822 O O . HIS A 1 105 ? 6.011 -16.505 -8.382 1.00 92.44 105 HIS A O 1
ATOM 828 N N . GLY A 1 106 ? 4.638 -16.082 -6.654 1.00 91.81 106 GLY A N 1
ATOM 829 C CA . GLY A 1 106 ? 5.689 -16.010 -5.652 1.00 91.81 106 GLY A CA 1
ATOM 830 C C . GLY A 1 106 ? 5.161 -15.935 -4.226 1.00 91.81 106 GLY A C 1
ATOM 831 O O . GLY A 1 106 ? 3.953 -15.894 -3.976 1.00 91.81 106 GLY A O 1
ATOM 832 N N . ALA A 1 107 ? 6.091 -15.921 -3.282 1.00 93.31 107 ALA A N 1
ATOM 833 C CA . ALA A 1 107 ? 5.820 -15.722 -1.868 1.00 93.31 107 ALA A CA 1
ATOM 834 C C . ALA A 1 107 ? 6.559 -14.484 -1.364 1.00 93.31 107 ALA A C 1
ATOM 836 O O . ALA A 1 107 ? 7.684 -14.222 -1.765 1.00 93.31 107 ALA A O 1
ATOM 837 N N . VAL A 1 108 ? 5.934 -13.732 -0.472 1.00 93.56 108 VAL A N 1
ATOM 838 C CA . VAL A 1 108 ? 6.526 -12.583 0.202 1.00 93.56 108 VAL A CA 1
ATOM 839 C C . VAL A 1 108 ? 6.775 -12.964 1.652 1.00 93.56 108 VAL A C 1
ATOM 841 O O . VAL A 1 108 ? 5.878 -13.488 2.313 1.00 93.56 108 VAL A O 1
ATOM 844 N N . PHE A 1 109 ? 7.956 -12.647 2.165 1.00 91.38 109 PHE A N 1
ATOM 845 C CA . PHE A 1 109 ? 8.288 -12.788 3.578 1.00 91.38 109 PHE A CA 1
ATOM 846 C C . PHE A 1 109 ? 8.517 -11.401 4.167 1.00 91.38 109 PHE A C 1
ATOM 848 O O . PHE A 1 109 ? 9.467 -10.730 3.787 1.00 91.38 109 PHE A O 1
ATOM 855 N N . LEU A 1 110 ? 7.629 -10.958 5.060 1.00 90.31 110 LEU A N 1
ATOM 856 C CA . LEU A 1 110 ? 7.731 -9.688 5.781 1.00 90.31 110 LEU A CA 1
ATOM 857 C C . LEU A 1 110 ? 7.971 -9.946 7.264 1.00 90.31 110 LEU A C 1
ATOM 859 O O . LEU A 1 110 ? 7.269 -10.746 7.886 1.00 90.31 110 LEU A O 1
ATOM 863 N N . HIS A 1 111 ? 8.913 -9.215 7.853 1.00 83.38 111 HIS A N 1
ATOM 864 C CA . HIS A 1 111 ? 9.271 -9.354 9.263 1.00 83.38 111 HIS A CA 1
ATOM 865 C C . HIS A 1 111 ? 8.986 -8.090 10.071 1.00 83.38 111 HIS A C 1
ATOM 867 O O . HIS A 1 111 ? 8.650 -7.029 9.549 1.00 83.38 111 HIS A O 1
ATOM 873 N N . GLY A 1 112 ? 9.104 -8.220 11.393 1.00 82.69 112 GLY A N 1
ATOM 874 C CA . GLY A 1 112 ? 8.943 -7.094 12.302 1.00 82.69 112 GLY A CA 1
ATOM 875 C C . GLY A 1 112 ? 7.497 -6.638 12.437 1.00 82.69 112 GLY A C 1
ATOM 876 O O . GLY A 1 112 ? 7.255 -5.441 12.585 1.00 82.69 112 GLY A O 1
ATOM 877 N N . LEU A 1 113 ? 6.530 -7.563 12.443 1.00 87.06 113 LEU A N 1
ATOM 878 C CA . LEU A 1 113 ? 5.142 -7.222 12.757 1.00 87.06 113 LEU A CA 1
ATOM 879 C C . LEU A 1 113 ? 5.062 -6.426 14.074 1.00 87.06 113 LEU A C 1
ATOM 881 O O . LEU A 1 113 ? 4.337 -5.453 14.155 1.00 87.06 113 LEU A O 1
ATOM 885 N N . ASP A 1 114 ? 5.880 -6.741 15.075 1.00 85.75 114 ASP A N 1
ATOM 886 C CA . ASP A 1 114 ? 6.026 -6.026 16.352 1.00 85.75 114 ASP A CA 1
ATOM 887 C C . ASP A 1 114 ? 6.835 -4.712 16.300 1.00 85.75 114 ASP A C 1
ATOM 889 O O . ASP A 1 114 ? 6.841 -3.964 17.277 1.00 85.75 114 ASP A O 1
ATOM 893 N N . LYS A 1 115 ? 7.505 -4.416 15.182 1.00 83.12 115 LYS A N 1
ATOM 894 C CA . LYS A 1 115 ? 8.337 -3.217 14.978 1.00 83.12 115 LYS A CA 1
ATOM 895 C C . LYS A 1 115 ? 7.703 -2.178 14.054 1.00 83.12 115 LYS A C 1
ATOM 897 O O . LYS A 1 115 ? 8.023 -1.000 14.183 1.00 83.12 115 LYS A O 1
ATOM 902 N N . HIS A 1 116 ? 6.840 -2.606 13.137 1.00 82.69 116 HIS A N 1
ATOM 903 C CA . HIS A 1 116 ? 6.277 -1.754 12.092 1.00 82.69 116 HIS A CA 1
ATOM 904 C C . HIS A 1 116 ? 4.807 -1.458 12.313 1.00 82.69 116 HIS A C 1
ATOM 906 O O . HIS A 1 116 ? 4.073 -2.264 12.885 1.00 82.69 116 HIS A O 1
ATOM 912 N N . THR A 1 117 ? 4.364 -0.311 11.813 1.00 82.44 117 THR A N 1
ATOM 913 C CA . THR A 1 117 ? 2.947 0.034 11.710 1.00 82.44 117 THR A CA 1
ATOM 914 C C . THR A 1 117 ? 2.275 -0.763 10.590 1.00 82.44 117 THR A C 1
ATOM 916 O O . THR A 1 117 ? 2.931 -1.274 9.679 1.00 82.44 117 THR A O 1
ATOM 919 N N . ASP A 1 118 ? 0.944 -0.866 10.630 1.00 81.56 118 ASP A N 1
ATOM 920 C CA . ASP A 1 118 ? 0.191 -1.494 9.536 1.00 81.56 118 ASP A CA 1
ATOM 921 C C . ASP A 1 118 ? 0.400 -0.730 8.212 1.00 81.56 118 ASP A C 1
ATOM 923 O O . ASP A 1 118 ? 0.504 -1.361 7.166 1.00 81.56 118 ASP A O 1
ATOM 927 N N . THR A 1 119 ? 0.546 0.601 8.242 1.00 78.50 119 THR A N 1
ATOM 928 C CA . THR A 1 119 ? 0.811 1.430 7.051 1.00 78.50 119 THR A CA 1
ATOM 929 C C . THR A 1 119 ? 2.127 1.058 6.372 1.00 78.50 119 THR A C 1
ATOM 931 O O . THR A 1 119 ? 2.146 0.826 5.162 1.00 78.50 119 THR A O 1
ATOM 934 N N . GLN A 1 120 ? 3.209 0.918 7.146 1.00 83.62 120 GLN A N 1
ATOM 935 C CA . GLN A 1 120 ? 4.504 0.472 6.622 1.00 83.62 120 GLN A CA 1
ATOM 936 C C . GLN A 1 120 ? 4.403 -0.908 5.986 1.00 83.62 120 GLN A C 1
ATOM 938 O O . GLN A 1 120 ? 4.875 -1.120 4.873 1.00 83.62 120 GLN A O 1
ATOM 943 N N . LEU A 1 121 ? 3.755 -1.847 6.676 1.00 87.31 121 LEU A N 1
ATOM 944 C CA . LEU A 1 121 ? 3.599 -3.216 6.192 1.00 87.31 121 LEU A CA 1
ATOM 945 C C . LEU A 1 121 ? 2.731 -3.289 4.939 1.00 87.31 121 LEU A C 1
ATOM 947 O O . LEU A 1 121 ? 2.968 -4.144 4.089 1.00 87.31 121 LEU A O 1
ATOM 951 N N . VAL A 1 122 ? 1.757 -2.390 4.785 1.00 88.19 122 VAL A N 1
ATOM 952 C CA . VAL A 1 122 ? 1.003 -2.261 3.538 1.00 88.19 122 VAL A CA 1
ATOM 953 C C . VAL A 1 122 ? 1.910 -1.783 2.409 1.00 88.19 122 VAL A C 1
ATOM 955 O O . VAL A 1 122 ? 1.938 -2.424 1.361 1.00 88.19 122 VAL A O 1
ATOM 958 N N . GLY A 1 123 ? 2.684 -0.715 2.624 1.00 87.69 123 GLY A N 1
ATOM 959 C CA . GLY A 1 123 ? 3.646 -0.217 1.636 1.00 87.69 123 GLY A CA 1
ATOM 960 C C . GLY A 1 123 ? 4.683 -1.269 1.230 1.00 87.69 123 GLY A C 1
ATOM 961 O O . GLY A 1 123 ? 4.917 -1.468 0.041 1.00 87.69 123 GLY A O 1
ATOM 962 N N . LEU A 1 124 ? 5.232 -1.993 2.208 1.00 89.56 124 LEU A N 1
ATOM 963 C CA . LEU A 1 124 ? 6.134 -3.131 2.005 1.00 89.56 124 LEU A CA 1
ATOM 964 C C . LEU A 1 124 ? 5.462 -4.262 1.227 1.00 89.56 124 LEU A C 1
ATOM 966 O O . LEU A 1 124 ? 6.041 -4.784 0.288 1.00 89.56 124 LEU A O 1
ATOM 970 N N . SER A 1 125 ? 4.218 -4.612 1.555 1.00 93.56 125 SER A N 1
ATOM 971 C CA . SER A 1 125 ? 3.503 -5.658 0.813 1.00 93.56 125 SER A CA 1
ATOM 972 C C . SER A 1 125 ? 3.335 -5.271 -0.658 1.00 93.56 125 SER A C 1
ATOM 974 O O . SER A 1 125 ? 3.551 -6.103 -1.530 1.00 93.56 125 SER A O 1
ATOM 976 N N . LEU A 1 126 ? 2.988 -4.010 -0.951 1.00 93.94 126 LEU A N 1
ATOM 977 C CA . LEU A 1 126 ? 2.898 -3.510 -2.328 1.00 93.94 126 LEU A CA 1
ATOM 978 C C . LEU A 1 126 ? 4.249 -3.594 -3.045 1.00 93.94 126 LEU A C 1
ATOM 980 O O . LEU A 1 126 ? 4.286 -4.042 -4.188 1.00 93.94 126 LEU A O 1
ATOM 984 N N . HIS A 1 127 ? 5.321 -3.172 -2.372 1.00 93.25 127 HIS A N 1
ATOM 985 C CA . HIS A 1 127 ? 6.690 -3.237 -2.878 1.00 93.25 127 HIS A CA 1
ATOM 986 C C . HIS A 1 127 ? 7.070 -4.672 -3.254 1.00 93.25 127 HIS A C 1
ATOM 988 O O . HIS A 1 127 ? 7.297 -4.953 -4.429 1.00 93.25 127 HIS A O 1
ATOM 994 N N . GLU A 1 128 ? 7.023 -5.595 -2.292 1.00 93.56 128 GLU A N 1
ATOM 995 C CA . GLU A 1 128 ? 7.462 -6.975 -2.505 1.00 93.56 128 GLU A CA 1
ATOM 996 C C . GLU A 1 128 ? 6.589 -7.712 -3.526 1.00 93.56 128 GLU A C 1
ATOM 998 O O . GLU A 1 128 ? 7.106 -8.405 -4.390 1.00 93.56 128 GLU A O 1
ATOM 1003 N N . ILE A 1 129 ? 5.262 -7.536 -3.505 1.00 95.62 129 ILE A N 1
ATOM 1004 C CA . ILE A 1 129 ? 4.393 -8.144 -4.531 1.00 95.62 129 ILE A CA 1
ATOM 1005 C C . ILE A 1 129 ? 4.775 -7.633 -5.927 1.00 95.62 129 ILE A C 1
ATOM 1007 O O . ILE A 1 129 ? 4.714 -8.371 -6.908 1.00 95.62 129 ILE A O 1
ATOM 1011 N N . SER A 1 130 ? 5.163 -6.362 -6.038 1.00 95.06 130 SER A N 1
ATOM 1012 C CA . SER A 1 130 ? 5.455 -5.755 -7.331 1.00 95.06 130 SER A CA 1
ATOM 1013 C C . SER A 1 130 ? 6.808 -6.151 -7.928 1.00 95.06 130 SER A C 1
ATOM 1015 O O . SER A 1 130 ? 6.978 -6.004 -9.141 1.00 95.06 130 SER A O 1
ATOM 1017 N N . HIS A 1 131 ? 7.705 -6.757 -7.139 1.00 93.00 131 HIS A N 1
ATOM 1018 C CA . HIS A 1 131 ? 8.900 -7.448 -7.646 1.00 93.00 131 HIS A CA 1
ATOM 1019 C C . HIS A 1 131 ? 8.565 -8.659 -8.523 1.00 93.00 131 HIS A C 1
ATOM 1021 O O . HIS A 1 131 ? 9.433 -9.185 -9.199 1.00 93.00 131 HIS A O 1
ATOM 1027 N N . ASP A 1 132 ? 7.302 -9.071 -8.648 1.00 93.38 132 ASP A N 1
ATOM 1028 C CA . ASP A 1 132 ? 6.932 -9.987 -9.735 1.00 93.38 132 ASP A CA 1
ATOM 1029 C C . ASP A 1 132 ? 7.182 -9.369 -11.133 1.00 93.38 132 ASP A C 1
ATOM 1031 O O . ASP A 1 132 ? 7.352 -10.092 -12.118 1.00 93.38 132 ASP A O 1
ATOM 1035 N N . TRP A 1 133 ? 7.251 -8.029 -11.232 1.00 94.56 133 TRP A N 1
ATOM 1036 C CA . TRP A 1 133 ? 7.360 -7.311 -12.509 1.00 94.56 133 TRP A CA 1
ATOM 1037 C C . TRP A 1 133 ? 8.371 -6.162 -12.567 1.00 94.56 133 TRP A C 1
ATOM 1039 O O . TRP A 1 133 ? 8.814 -5.814 -13.664 1.00 94.56 133 TRP A O 1
ATOM 1049 N N . LEU A 1 134 ? 8.650 -5.491 -11.452 1.00 93.81 134 LEU A N 1
ATOM 1050 C CA . LEU A 1 134 ? 9.169 -4.123 -11.476 1.00 93.81 134 LEU A CA 1
ATOM 1051 C C . LEU A 1 134 ? 10.644 -3.993 -11.108 1.00 93.81 134 LEU A C 1
ATOM 1053 O O . LEU A 1 134 ? 11.254 -4.897 -10.563 1.00 93.81 134 LEU A O 1
ATOM 1057 N N . ALA A 1 135 ? 11.190 -2.819 -11.447 1.00 88.31 135 ALA A N 1
ATOM 1058 C CA . ALA A 1 135 ? 12.549 -2.391 -11.119 1.00 88.31 135 ALA A CA 1
ATOM 1059 C C . ALA A 1 135 ? 13.666 -3.313 -11.642 1.00 88.31 135 ALA A C 1
ATOM 1061 O O . ALA A 1 135 ? 14.720 -3.424 -11.033 1.00 88.31 135 ALA A O 1
ATOM 1062 N N . TYR A 1 136 ? 13.443 -3.927 -12.811 1.00 91.00 136 TYR A N 1
ATOM 1063 C CA . TYR A 1 136 ? 14.449 -4.737 -13.511 1.00 91.00 136 TYR A CA 1
ATOM 1064 C C . TYR A 1 136 ? 14.990 -4.091 -14.796 1.00 91.00 136 TYR A C 1
ATOM 1066 O O . TYR A 1 136 ? 15.932 -4.594 -15.413 1.00 91.00 136 TYR A O 1
ATOM 1074 N N . ILE A 1 137 ? 14.401 -2.978 -15.242 1.00 90.25 137 ILE A N 1
ATOM 1075 C CA . ILE A 1 137 ? 14.880 -2.246 -16.420 1.00 90.25 137 ILE A CA 1
ATOM 1076 C C . ILE A 1 137 ? 16.186 -1.535 -16.061 1.00 90.25 137 ILE A C 1
ATOM 1078 O O . ILE A 1 137 ? 16.187 -0.551 -15.334 1.00 90.25 137 ILE A O 1
ATOM 1082 N N . SER A 1 138 ? 17.292 -2.025 -16.613 1.00 87.06 138 SER A N 1
ATOM 1083 C CA . SER A 1 138 ? 18.652 -1.602 -16.266 1.00 87.06 138 SER A CA 1
ATOM 1084 C C . SER A 1 138 ? 19.314 -0.656 -17.269 1.00 87.06 138 SER A C 1
ATOM 1086 O O . SER A 1 138 ? 20.279 0.020 -16.923 1.00 87.06 138 SER A O 1
ATOM 1088 N N . HIS A 1 139 ? 18.864 -0.627 -18.526 1.00 88.75 139 HIS A N 1
ATOM 1089 C CA . HIS A 1 139 ? 19.467 0.192 -19.577 1.00 88.75 139 HIS A CA 1
ATOM 1090 C C . HIS A 1 139 ? 18.490 0.462 -20.725 1.00 88.75 139 HIS A C 1
ATOM 1092 O O . HIS A 1 139 ? 17.448 -0.173 -20.838 1.00 88.75 139 HIS A O 1
ATOM 1098 N N . ILE A 1 140 ? 18.851 1.397 -21.608 1.00 90.38 140 ILE A N 1
ATOM 1099 C CA . ILE A 1 140 ? 18.118 1.712 -22.840 1.00 90.38 140 ILE A CA 1
ATOM 1100 C C . ILE A 1 140 ? 19.134 1.800 -23.982 1.00 90.38 140 ILE A C 1
ATOM 1102 O O . ILE A 1 140 ? 20.073 2.588 -23.890 1.00 90.38 140 ILE A O 1
ATOM 1106 N N . SER A 1 141 ? 18.968 1.004 -25.047 1.00 85.38 141 SER A N 1
ATOM 1107 C CA . SER A 1 141 ? 20.015 0.788 -26.067 1.00 85.38 141 SER A CA 1
ATOM 1108 C C . SER A 1 141 ? 20.520 2.064 -26.752 1.00 85.38 141 SER A C 1
ATOM 1110 O O . SER A 1 141 ? 21.714 2.177 -27.022 1.00 85.38 141 SER A O 1
ATOM 1112 N N . ASP A 1 142 ? 19.635 3.032 -26.998 1.00 83.69 142 ASP A N 1
ATOM 1113 C CA . ASP A 1 142 ? 19.954 4.274 -27.721 1.00 83.69 142 ASP A CA 1
ATOM 1114 C C . ASP A 1 142 ? 20.195 5.477 -26.792 1.00 83.69 142 ASP A C 1
ATOM 1116 O O . ASP A 1 142 ? 20.237 6.627 -27.240 1.00 83.69 142 ASP A O 1
ATOM 1120 N N . LYS A 1 143 ? 20.347 5.238 -25.484 1.00 80.88 143 LYS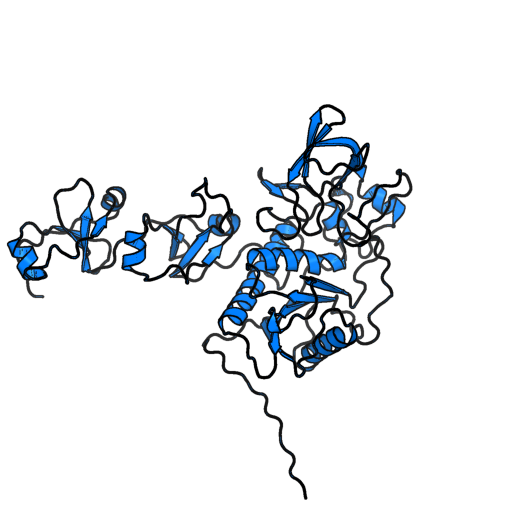 A N 1
ATOM 1121 C CA . LYS A 1 143 ? 20.626 6.281 -24.491 1.00 80.88 143 LYS A CA 1
ATOM 1122 C C . LYS A 1 143 ? 21.964 6.022 -23.793 1.00 80.88 143 LYS A C 1
ATOM 1124 O O . LYS A 1 143 ? 22.390 4.875 -23.667 1.00 80.88 143 LYS A O 1
ATOM 1129 N N . PRO A 1 144 ? 22.668 7.082 -23.352 1.00 76.56 144 PRO A N 1
ATOM 1130 C CA . PRO A 1 144 ? 23.856 6.916 -22.521 1.00 76.56 144 PRO A CA 1
ATOM 1131 C C . PRO A 1 144 ? 23.506 6.105 -21.273 1.00 76.56 144 PRO A C 1
ATOM 1133 O O . PRO A 1 144 ? 22.380 6.197 -20.788 1.00 76.56 144 PRO A O 1
ATOM 1136 N N . PHE A 1 145 ? 24.469 5.333 -20.762 1.00 76.19 145 PHE A N 1
ATOM 1137 C CA . PHE A 1 145 ? 24.269 4.564 -19.537 1.00 76.19 145 PHE A CA 1
ATOM 1138 C C . PHE A 1 145 ? 23.768 5.483 -18.420 1.00 76.19 145 PHE A C 1
ATOM 1140 O O . PHE A 1 145 ? 24.368 6.529 -18.152 1.00 76.19 145 PHE A O 1
ATOM 1147 N N . VAL A 1 146 ? 22.671 5.071 -17.793 1.00 73.81 146 VAL A N 1
ATOM 1148 C CA . VAL A 1 146 ? 22.139 5.685 -16.586 1.00 73.81 146 VAL A CA 1
ATOM 1149 C C . VAL A 1 146 ? 21.908 4.574 -15.585 1.00 73.81 146 VAL A C 1
ATOM 1151 O O . VAL A 1 146 ? 21.458 3.494 -15.962 1.00 73.81 146 VAL A O 1
ATOM 1154 N N . ASP A 1 147 ? 22.238 4.842 -14.330 1.00 78.12 147 ASP A N 1
ATOM 1155 C CA . ASP A 1 147 ? 22.018 3.880 -13.270 1.00 78.12 147 ASP A CA 1
ATOM 1156 C C . ASP A 1 147 ? 20.550 3.912 -12.836 1.00 78.12 147 ASP A C 1
ATOM 1158 O O . ASP A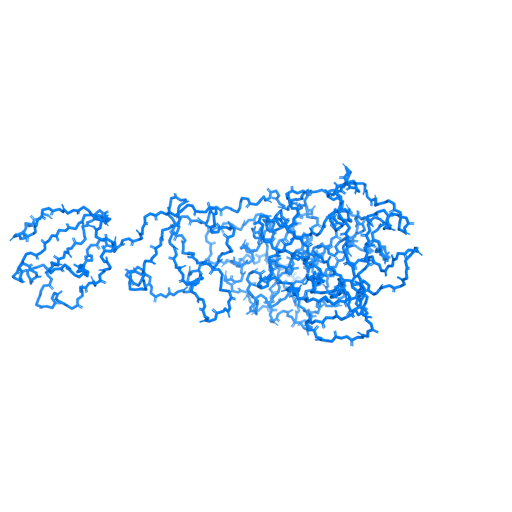 1 147 ? 20.112 4.806 -12.104 1.00 78.12 147 ASP A O 1
ATOM 1162 N N . PHE A 1 148 ? 19.772 2.968 -13.365 1.00 85.44 148 PHE A N 1
ATOM 1163 C CA . PHE A 1 148 ? 18.362 2.810 -13.018 1.00 85.44 148 PHE A CA 1
ATOM 1164 C C . PHE A 1 148 ? 18.167 2.196 -11.638 1.00 85.44 148 PHE A C 1
ATOM 1166 O O . PHE A 1 148 ? 17.076 2.347 -11.089 1.00 85.44 148 PHE A O 1
ATOM 1173 N N . HIS A 1 149 ? 19.195 1.567 -11.061 1.00 83.62 149 HIS A N 1
ATOM 1174 C CA . HIS A 1 149 ? 19.114 0.925 -9.756 1.00 83.62 149 HIS A CA 1
ATOM 1175 C C . HIS A 1 149 ? 20.023 1.656 -8.775 1.00 83.62 149 HIS A C 1
ATOM 1177 O O . HIS A 1 149 ? 21.120 2.031 -9.131 1.00 83.62 149 HIS A O 1
ATOM 1183 N N . GLY A 1 150 ? 19.569 1.994 -7.569 1.00 64.88 150 GLY A N 1
ATOM 1184 C CA . GLY A 1 150 ? 20.293 2.908 -6.658 1.00 64.88 150 GLY A CA 1
ATOM 1185 C C . GLY A 1 150 ? 21.599 2.356 -6.060 1.00 64.88 150 GLY A C 1
ATOM 1186 O O . GLY A 1 150 ? 21.950 2.726 -4.940 1.00 64.88 150 GLY A O 1
ATOM 1187 N N . GLY A 1 151 ? 22.276 1.441 -6.757 1.00 66.06 151 GLY A N 1
ATOM 1188 C CA . GLY A 1 151 ? 23.380 0.606 -6.316 1.00 66.06 151 GLY A CA 1
ATOM 1189 C C . GLY A 1 151 ? 23.355 -0.768 -7.004 1.00 66.06 151 GLY A C 1
ATOM 1190 O O . GLY A 1 151 ? 22.735 -0.969 -8.043 1.00 66.06 151 GLY A O 1
ATOM 1191 N N . ASN A 1 152 ? 24.022 -1.748 -6.391 1.00 59.59 152 ASN A N 1
ATOM 1192 C CA . ASN A 1 152 ? 24.179 -3.103 -6.939 1.00 59.59 152 ASN A CA 1
ATOM 1193 C C . ASN A 1 152 ? 23.007 -4.064 -6.642 1.00 59.59 152 ASN A C 1
ATOM 1195 O O . ASN A 1 152 ? 23.167 -5.265 -6.856 1.00 59.59 152 ASN A O 1
ATOM 1199 N N . ASP A 1 153 ? 21.872 -3.592 -6.111 1.00 71.56 153 ASP A N 1
ATOM 1200 C CA . ASP A 1 153 ? 20.759 -4.491 -5.764 1.00 71.56 153 ASP A CA 1
ATOM 1201 C C . ASP A 1 153 ? 20.005 -5.010 -6.998 1.00 71.56 153 ASP A C 1
ATOM 1203 O O . ASP A 1 153 ? 19.534 -6.143 -6.988 1.00 71.56 153 ASP A O 1
ATOM 1207 N N . GLY A 1 154 ? 19.966 -4.226 -8.080 1.00 78.38 154 GLY A N 1
ATOM 1208 C CA . GLY A 1 154 ? 19.347 -4.603 -9.349 1.00 78.38 154 GLY A CA 1
ATOM 1209 C C . GLY A 1 154 ? 17.824 -4.734 -9.303 1.00 78.38 154 GLY A C 1
ATOM 1210 O O . GLY A 1 154 ? 17.265 -5.302 -10.240 1.00 78.38 154 GLY A O 1
ATOM 1211 N N . VAL A 1 155 ? 17.187 -4.267 -8.221 1.00 83.12 155 VAL A N 1
ATOM 1212 C CA . VAL A 1 155 ? 15.757 -4.487 -7.941 1.00 83.12 155 VAL A CA 1
ATOM 1213 C C . VAL A 1 155 ? 15.045 -3.266 -7.356 1.00 83.12 155 VAL A C 1
ATOM 1215 O O . VAL A 1 155 ? 13.862 -3.339 -7.065 1.00 83.12 155 VAL A O 1
ATOM 1218 N N . HIS A 1 156 ? 15.706 -2.121 -7.181 1.00 88.75 156 HIS A N 1
ATOM 1219 C CA . HIS A 1 156 ? 15.047 -0.891 -6.722 1.00 88.75 156 HIS A CA 1
ATOM 1220 C C . HIS A 1 156 ? 15.327 0.262 -7.661 1.00 88.75 156 HIS A C 1
ATOM 1222 O O . HIS A 1 156 ? 16.456 0.422 -8.110 1.00 88.75 156 HIS A O 1
ATOM 1228 N N . TRP A 1 157 ? 14.345 1.132 -7.899 1.00 90.19 157 TRP A N 1
ATOM 1229 C CA . TRP A 1 157 ? 14.593 2.347 -8.663 1.00 90.19 157 TRP A CA 1
ATOM 1230 C C . TRP A 1 157 ? 15.582 3.253 -7.934 1.00 90.19 157 TRP A C 1
ATOM 1232 O O . TRP A 1 157 ? 15.398 3.623 -6.770 1.00 90.19 157 TRP A O 1
ATOM 1242 N N . SER A 1 158 ? 16.619 3.658 -8.661 1.00 88.12 158 SER A N 1
ATOM 1243 C CA . SER A 1 158 ? 17.579 4.663 -8.229 1.00 88.12 158 SER A CA 1
ATOM 1244 C C . SER A 1 158 ? 16.862 5.936 -7.812 1.00 88.12 158 SER A C 1
ATOM 1246 O O . SER A 1 158 ? 15.923 6.373 -8.472 1.00 88.12 158 SER A O 1
ATOM 1248 N N . GLN A 1 159 ? 17.356 6.593 -6.762 1.00 86.50 159 GLN A N 1
ATOM 1249 C CA . GLN A 1 159 ? 16.848 7.888 -6.292 1.00 86.50 159 GLN A CA 1
ATOM 1250 C C . GLN A 1 159 ? 16.830 8.984 -7.372 1.00 86.50 159 GLN A C 1
ATOM 1252 O O . GLN A 1 159 ? 16.192 10.020 -7.196 1.00 86.50 159 GLN A O 1
ATOM 1257 N N . TYR A 1 160 ? 17.544 8.785 -8.479 1.00 88.81 160 TYR A N 1
ATOM 1258 C CA . TYR A 1 160 ? 17.551 9.705 -9.608 1.00 88.81 160 TYR A CA 1
ATOM 1259 C C . TYR A 1 160 ? 16.419 9.461 -10.612 1.00 88.81 160 TYR A C 1
ATOM 1261 O O . TYR A 1 160 ? 16.163 10.327 -11.448 1.00 88.81 160 TYR A O 1
ATOM 1269 N N . VAL A 1 161 ? 15.727 8.322 -10.535 1.00 91.06 161 VAL A N 1
ATOM 1270 C CA . VAL A 1 161 ? 14.507 8.064 -11.302 1.00 91.06 161 VAL A CA 1
ATOM 1271 C C . VAL A 1 161 ? 13.365 8.847 -10.662 1.00 91.06 161 VAL A C 1
ATOM 1273 O O . VAL A 1 161 ? 13.043 8.656 -9.488 1.00 91.06 161 VAL A O 1
ATOM 1276 N N . ASP A 1 162 ? 12.744 9.731 -11.439 1.00 92.56 162 ASP A N 1
ATOM 1277 C CA . ASP A 1 162 ? 11.497 10.373 -11.054 1.00 92.56 162 ASP A CA 1
ATOM 1278 C C . ASP A 1 162 ? 10.341 9.403 -11.301 1.00 92.56 162 ASP A C 1
ATOM 1280 O O . ASP A 1 162 ? 9.901 9.211 -12.439 1.00 92.56 162 ASP A O 1
ATOM 1284 N N . THR A 1 163 ? 9.887 8.761 -10.228 1.00 91.81 163 THR A N 1
ATOM 1285 C CA . THR A 1 163 ? 8.751 7.832 -10.245 1.00 91.81 163 THR A CA 1
ATOM 1286 C C . THR A 1 163 ? 7.439 8.537 -9.906 1.00 91.81 163 THR A C 1
ATOM 1288 O O . THR A 1 163 ? 6.416 7.880 -9.700 1.00 91.81 163 THR A O 1
ATOM 1291 N N . SER A 1 164 ? 7.445 9.874 -9.824 1.00 90.50 164 SER A N 1
ATOM 1292 C CA . SER A 1 164 ? 6.319 10.612 -9.279 1.00 90.50 164 SER A CA 1
ATOM 1293 C C . SER A 1 164 ? 5.144 10.741 -10.241 1.00 90.50 164 SER A C 1
ATOM 1295 O O . SER A 1 164 ? 5.293 10.924 -11.448 1.00 90.50 164 SER A O 1
ATOM 1297 N N . THR A 1 165 ? 3.936 10.673 -9.685 1.00 87.31 165 THR A N 1
ATOM 1298 C CA . THR A 1 165 ? 2.685 10.905 -10.415 1.00 87.31 165 THR A CA 1
ATOM 1299 C C . THR A 1 165 ? 1.813 11.901 -9.663 1.00 87.31 165 THR A C 1
ATOM 1301 O O . THR A 1 165 ? 1.846 11.974 -8.435 1.00 87.31 165 THR A O 1
ATOM 1304 N N . MET A 1 166 ? 1.043 12.705 -10.398 1.00 81.44 166 MET A N 1
ATOM 1305 C CA . MET A 1 166 ? 0.112 13.674 -9.816 1.00 81.44 166 MET A CA 1
ATOM 1306 C C . MET A 1 166 ? -1.323 13.173 -9.966 1.00 81.44 166 MET A C 1
ATOM 1308 O O . MET A 1 166 ? -1.769 12.919 -11.084 1.00 81.44 166 MET A O 1
ATOM 1312 N N . HIS A 1 167 ? -2.061 13.102 -8.861 1.00 74.69 167 HIS A N 1
ATOM 1313 C CA . HIS A 1 167 ? -3.488 12.780 -8.847 1.00 74.69 167 HIS A CA 1
ATOM 1314 C C . HIS A 1 167 ? -4.208 13.715 -7.874 1.00 74.69 167 HIS A C 1
ATOM 1316 O O . HIS A 1 167 ? -3.806 13.828 -6.720 1.00 74.69 167 HIS A O 1
ATOM 1322 N N . ASP A 1 168 ? -5.221 14.441 -8.352 1.00 74.94 168 ASP A N 1
ATOM 1323 C CA . ASP A 1 168 ? -6.010 15.398 -7.558 1.00 74.94 168 ASP A CA 1
ATOM 1324 C C . ASP A 1 168 ? -5.180 16.390 -6.716 1.00 74.94 168 ASP A C 1
ATOM 1326 O O . ASP A 1 168 ? -5.546 16.782 -5.610 1.00 74.94 168 ASP A O 1
ATOM 1330 N N . GLY A 1 169 ? -4.037 16.826 -7.256 1.00 74.44 169 GLY A N 1
ATOM 1331 C CA . GLY A 1 169 ? -3.131 17.768 -6.591 1.00 74.44 169 GLY A CA 1
ATOM 1332 C C . GLY A 1 169 ? -2.209 17.142 -5.540 1.00 74.44 169 GLY A C 1
ATOM 1333 O O . GLY A 1 169 ? -1.388 17.854 -4.966 1.00 74.44 169 GLY A O 1
ATOM 1334 N N . VAL A 1 170 ? -2.290 15.828 -5.328 1.00 77.62 170 VAL A N 1
ATOM 1335 C CA . VAL A 1 170 ? -1.376 15.056 -4.483 1.00 77.62 170 VAL A CA 1
ATOM 1336 C C . VAL A 1 170 ? -0.323 14.386 -5.360 1.00 77.62 170 VAL A C 1
ATOM 1338 O O . VAL A 1 170 ? -0.630 13.861 -6.434 1.00 77.62 170 VAL A O 1
ATOM 1341 N N . ARG A 1 171 ? 0.931 14.423 -4.905 1.00 82.94 171 ARG A N 1
ATOM 1342 C CA . ARG A 1 171 ? 2.056 13.758 -5.561 1.00 82.94 171 ARG A CA 1
ATOM 1343 C C . ARG A 1 171 ? 2.318 12.410 -4.901 1.00 82.94 171 ARG A C 1
ATOM 1345 O O . ARG A 1 171 ? 2.485 12.362 -3.686 1.00 82.94 171 ARG A O 1
ATOM 1352 N N . PHE A 1 172 ? 2.379 11.358 -5.703 1.00 87.38 172 PHE A N 1
ATOM 1353 C CA . PHE A 1 172 ? 2.613 9.980 -5.277 1.00 87.38 172 PHE A CA 1
ATOM 1354 C C . PHE A 1 172 ? 3.978 9.494 -5.762 1.00 87.38 172 PHE A C 1
ATOM 1356 O O . PHE A 1 172 ? 4.480 10.023 -6.753 1.00 87.38 172 PHE A O 1
ATOM 1363 N N . LEU A 1 173 ? 4.550 8.490 -5.093 1.00 89.19 173 LEU A N 1
ATOM 1364 C CA . LEU A 1 173 ? 5.759 7.780 -5.535 1.00 89.19 173 LEU A CA 1
ATOM 1365 C C . LEU A 1 173 ? 5.490 6.287 -5.747 1.00 89.19 173 LEU A C 1
ATOM 1367 O O . LEU A 1 173 ? 4.576 5.720 -5.137 1.00 89.19 173 LEU A O 1
ATOM 1371 N N . SER A 1 174 ? 6.331 5.658 -6.572 1.00 92.00 174 SER A N 1
ATOM 1372 C CA . SER A 1 174 ? 6.373 4.200 -6.696 1.00 92.00 174 SER A CA 1
ATOM 1373 C C . SER A 1 174 ? 6.770 3.557 -5.363 1.00 92.00 174 SER A C 1
ATOM 1375 O O . SER A 1 174 ? 7.665 4.066 -4.680 1.00 92.00 174 SER A O 1
ATOM 1377 N N . PRO A 1 175 ? 6.172 2.411 -4.985 1.00 90.56 175 PRO A N 1
ATOM 1378 C CA . PRO A 1 175 ? 6.649 1.650 -3.838 1.00 90.56 175 PRO A CA 1
ATOM 1379 C C . PRO A 1 175 ? 8.070 1.100 -4.044 1.00 90.56 175 PRO A C 1
ATOM 1381 O O . PRO A 1 175 ? 8.727 0.826 -3.046 1.00 90.56 175 PRO A O 1
ATOM 1384 N N . ASN A 1 176 ? 8.576 0.997 -5.281 1.00 90.06 176 ASN A N 1
ATOM 1385 C CA . ASN A 1 176 ? 9.890 0.416 -5.614 1.00 90.06 176 ASN A CA 1
ATOM 1386 C C . ASN A 1 176 ? 11.054 1.413 -5.583 1.00 90.06 176 ASN A C 1
ATOM 1388 O O . ASN A 1 176 ? 12.143 1.117 -6.073 1.00 90.06 176 ASN A O 1
ATOM 1392 N N . GLY A 1 177 ? 10.831 2.598 -5.018 1.00 87.56 177 GLY A N 1
ATOM 1393 C CA . GLY A 1 177 ? 11.843 3.634 -4.861 1.00 87.56 177 GLY A CA 1
ATOM 1394 C C . GLY A 1 177 ? 11.758 4.736 -5.913 1.00 87.56 177 GLY A C 1
ATOM 1395 O O . GLY A 1 177 ? 10.689 5.066 -6.436 1.00 87.56 177 GLY A O 1
ATOM 1396 N N . GLY A 1 178 ? 12.904 5.352 -6.193 1.00 89.44 178 GLY A N 1
ATOM 1397 C CA . GLY A 1 178 ? 12.964 6.629 -6.894 1.00 89.44 178 GLY A CA 1
ATOM 1398 C C . GLY A 1 178 ? 12.694 7.828 -5.985 1.00 89.44 178 GLY A C 1
ATOM 1399 O O . GLY A 1 178 ? 12.793 7.758 -4.756 1.00 89.44 178 GLY A O 1
ATOM 1400 N N . ALA A 1 179 ? 12.402 8.963 -6.609 1.00 89.38 179 ALA A N 1
ATOM 1401 C CA . ALA A 1 179 ? 12.102 10.219 -5.930 1.00 89.38 179 ALA A CA 1
ATOM 1402 C C . ALA A 1 179 ? 11.178 11.103 -6.785 1.00 89.38 179 ALA A C 1
ATOM 1404 O O . ALA A 1 179 ? 10.795 10.734 -7.889 1.00 89.38 179 ALA A O 1
ATOM 1405 N N . ALA A 1 180 ? 10.818 12.280 -6.272 1.00 90.62 180 ALA A N 1
ATOM 1406 C CA . ALA A 1 180 ? 10.150 13.342 -7.021 1.00 90.62 180 ALA A CA 1
ATOM 1407 C C . ALA A 1 180 ? 11.068 14.556 -7.145 1.00 90.62 180 ALA A C 1
ATOM 1409 O O . ALA A 1 180 ? 11.582 15.037 -6.129 1.00 90.62 180 ALA A O 1
ATOM 1410 N N . TRP A 1 181 ? 11.204 15.098 -8.356 1.00 91.75 181 TRP A N 1
ATOM 1411 C CA . TRP A 1 181 ? 12.138 16.183 -8.635 1.00 91.75 181 TRP A CA 1
ATOM 1412 C C . TRP A 1 181 ? 11.473 17.388 -9.309 1.00 91.75 181 TRP A C 1
ATOM 1414 O O . TRP A 1 181 ? 10.968 17.298 -10.430 1.00 91.75 181 TRP A O 1
ATOM 1424 N N . ASP A 1 182 ? 11.584 18.558 -8.685 1.00 92.25 182 ASP A N 1
ATOM 1425 C CA . ASP A 1 182 ? 11.189 19.835 -9.285 1.00 92.25 182 ASP A CA 1
ATOM 1426 C C . ASP A 1 182 ? 12.419 20.571 -9.829 1.00 92.25 182 ASP A C 1
ATOM 1428 O O . ASP A 1 182 ? 13.478 20.597 -9.207 1.00 92.25 182 ASP A O 1
ATOM 1432 N N . GLU A 1 183 ? 12.300 21.186 -11.005 1.00 93.88 183 GLU A N 1
ATOM 1433 C CA . GLU A 1 183 ? 13.381 21.997 -11.576 1.00 93.88 183 GLU A CA 1
ATOM 1434 C C . GLU A 1 183 ? 13.318 23.423 -11.012 1.00 93.88 183 GLU A C 1
ATOM 1436 O O . GLU A 1 183 ? 12.300 24.106 -11.130 1.00 93.88 183 GLU A O 1
ATOM 1441 N N . LEU A 1 184 ? 14.405 23.873 -10.381 1.00 93.81 184 LEU A N 1
ATOM 1442 C CA . LEU A 1 184 ? 14.519 25.214 -9.797 1.00 93.81 184 LEU A CA 1
ATOM 1443 C C . LEU A 1 184 ? 14.968 26.244 -10.838 1.00 93.81 184 LEU A C 1
ATOM 1445 O O . LEU A 1 184 ? 14.482 27.374 -10.884 1.00 93.81 184 LEU A O 1
ATOM 1449 N N . SER A 1 185 ? 15.940 25.843 -11.650 1.00 92.94 185 SER A N 1
ATOM 1450 C CA . SER A 1 185 ? 16.507 26.580 -12.775 1.00 92.94 185 SER A CA 1
ATOM 1451 C C . SER A 1 185 ? 17.127 25.574 -13.738 1.00 92.94 185 SER A C 1
ATOM 1453 O O . SER A 1 185 ? 17.362 24.437 -13.340 1.00 92.94 185 SER A O 1
ATOM 1455 N N . GLU A 1 186 ? 17.460 25.998 -14.958 1.00 92.56 186 GLU A N 1
ATOM 1456 C CA . GLU A 1 186 ? 18.100 25.130 -15.954 1.00 92.56 186 GLU A CA 1
ATOM 1457 C C . GLU A 1 186 ? 19.286 24.358 -15.344 1.00 92.56 186 GLU A C 1
ATOM 1459 O O . GLU A 1 186 ? 20.247 24.957 -14.852 1.00 92.56 186 GLU A O 1
ATOM 1464 N N . GLY A 1 187 ? 19.170 23.027 -15.324 1.00 91.50 187 GLY A N 1
ATOM 1465 C CA . GLY A 1 187 ? 20.194 22.113 -14.807 1.00 91.50 187 GLY A CA 1
ATOM 1466 C C . GLY A 1 187 ? 20.299 22.008 -13.279 1.00 91.50 187 GLY A C 1
ATOM 1467 O O . GLY A 1 187 ? 21.289 21.475 -12.783 1.00 91.50 187 GLY A O 1
ATOM 1468 N N . SER A 1 188 ? 19.313 22.503 -12.523 1.00 93.50 188 SER A N 1
ATOM 1469 C CA . SER A 1 188 ? 19.262 22.445 -11.055 1.00 93.50 188 SER A CA 1
ATOM 1470 C C . SER A 1 188 ? 17.913 21.915 -10.573 1.00 93.50 188 SER A C 1
ATOM 1472 O O . SER A 1 188 ? 16.869 22.519 -10.833 1.00 93.50 188 SER A O 1
ATOM 1474 N N . PHE A 1 189 ? 17.935 20.804 -9.839 1.00 94.69 189 PHE A N 1
ATOM 1475 C CA . PHE A 1 189 ? 16.743 20.052 -9.454 1.00 94.69 189 PHE A CA 1
ATOM 1476 C C . PHE A 1 189 ? 16.661 19.893 -7.940 1.00 94.69 189 PHE A C 1
ATOM 1478 O O . PHE A 1 189 ? 17.629 19.483 -7.310 1.00 94.69 189 PHE A O 1
ATOM 1485 N N . LEU A 1 190 ? 15.503 20.195 -7.361 1.00 92.38 190 LEU A N 1
ATOM 1486 C CA . LEU A 1 190 ? 15.180 19.960 -5.960 1.00 92.38 190 LEU A CA 1
ATOM 1487 C C . LEU A 1 190 ? 14.441 18.633 -5.817 1.00 92.38 190 LEU A C 1
ATOM 1489 O O . LEU A 1 190 ? 13.412 18.422 -6.458 1.00 92.38 190 LEU A O 1
ATOM 1493 N N . ARG A 1 191 ? 14.921 17.776 -4.924 1.00 90.31 191 ARG A N 1
ATOM 1494 C CA . ARG A 1 191 ? 14.193 16.606 -4.454 1.00 90.31 191 ARG A CA 1
ATOM 1495 C C . ARG A 1 191 ? 13.100 17.061 -3.503 1.00 90.31 191 ARG A C 1
ATOM 1497 O O . ARG A 1 191 ? 13.364 17.688 -2.482 1.00 90.31 191 ARG A O 1
ATOM 1504 N N . VAL A 1 192 ? 11.858 16.788 -3.874 1.00 86.62 192 VAL A N 1
ATOM 1505 C CA . VAL A 1 192 ? 10.683 17.232 -3.112 1.00 86.62 192 VAL A CA 1
ATOM 1506 C C . VAL A 1 192 ? 10.135 16.102 -2.257 1.00 86.62 192 VAL A C 1
ATOM 1508 O O . VAL A 1 192 ? 9.633 16.339 -1.164 1.00 86.62 192 VAL A O 1
ATOM 1511 N N . LEU A 1 193 ? 10.248 14.871 -2.754 1.00 81.12 193 LEU A N 1
ATOM 1512 C CA . LEU A 1 193 ? 9.883 13.655 -2.043 1.00 81.12 193 LEU A CA 1
ATOM 1513 C C . LEU A 1 193 ? 10.912 12.575 -2.356 1.00 81.12 193 LEU A C 1
ATOM 1515 O O . LEU A 1 193 ? 11.379 12.459 -3.488 1.00 81.12 193 LEU A O 1
ATOM 1519 N N . GLN A 1 194 ? 11.227 11.769 -1.355 1.00 79.69 194 GLN A N 1
ATOM 1520 C CA . GLN A 1 194 ? 12.005 10.549 -1.488 1.00 79.69 194 GLN A CA 1
ATOM 1521 C C . GLN A 1 194 ? 11.479 9.568 -0.459 1.00 79.69 194 GLN A C 1
ATOM 1523 O O . GLN A 1 194 ? 11.190 9.950 0.674 1.00 79.69 194 GLN A O 1
ATOM 1528 N N . GLY A 1 195 ? 11.373 8.306 -0.835 1.00 65.69 195 GLY A N 1
ATOM 1529 C CA . GLY A 1 195 ? 10.984 7.295 0.119 1.00 65.69 195 GLY A CA 1
ATOM 1530 C C . GLY A 1 195 ? 10.810 5.952 -0.540 1.00 65.69 195 GLY A C 1
ATOM 1531 O O . GLY A 1 195 ? 10.416 5.848 -1.698 1.00 65.69 195 GLY A O 1
ATOM 1532 N N . ILE A 1 196 ? 11.081 4.934 0.256 1.00 60.91 196 ILE A N 1
ATOM 1533 C CA . ILE A 1 196 ? 10.612 3.581 0.029 1.00 60.91 196 ILE A CA 1
ATOM 1534 C C . ILE A 1 196 ? 9.682 3.287 1.220 1.00 60.91 196 ILE A C 1
ATOM 1536 O O . ILE A 1 196 ? 9.905 3.799 2.319 1.00 60.91 196 ILE A O 1
ATOM 1540 N N . PHE A 1 197 ? 8.620 2.507 1.018 1.00 58.94 197 PHE A N 1
ATOM 1541 C CA . PHE A 1 197 ? 7.824 1.917 2.112 1.00 58.94 197 PHE A CA 1
ATOM 1542 C C . PHE A 1 197 ? 6.874 2.830 2.932 1.00 58.94 197 PHE A C 1
ATOM 1544 O O . PHE A 1 197 ? 6.397 2.420 3.987 1.00 58.94 197 PHE A O 1
ATOM 1551 N N . GLY A 1 198 ? 6.500 4.014 2.432 1.00 53.72 198 GLY A N 1
ATOM 1552 C CA . GLY A 1 198 ? 5.169 4.592 2.704 1.00 53.72 198 GLY A CA 1
ATOM 1553 C C . GLY A 1 198 ? 4.823 5.140 4.103 1.00 53.72 198 GLY A C 1
ATOM 1554 O O . GLY A 1 198 ? 3.640 5.178 4.417 1.00 53.72 198 GLY A O 1
ATOM 1555 N N . GLU A 1 199 ? 5.755 5.619 4.938 1.00 53.53 199 GLU A N 1
ATOM 1556 C CA . GLU A 1 199 ? 5.350 6.249 6.222 1.00 53.53 199 GLU A CA 1
ATOM 1557 C C . GLU A 1 199 ? 4.662 7.618 6.055 1.00 53.53 199 GLU A C 1
ATOM 1559 O O . GLU A 1 199 ? 3.709 7.922 6.764 1.00 53.53 199 GLU A O 1
ATOM 1564 N N . THR A 1 200 ? 5.109 8.448 5.110 1.00 56.00 200 THR A N 1
ATOM 1565 C CA . THR A 1 200 ? 4.548 9.799 4.866 1.00 56.00 200 THR A CA 1
ATOM 1566 C C . THR A 1 200 ? 4.292 10.092 3.390 1.00 56.00 200 THR A C 1
ATOM 1568 O O . THR A 1 200 ? 3.771 11.151 3.039 1.00 56.00 200 THR A O 1
ATOM 1571 N N . THR A 1 201 ? 4.658 9.157 2.509 1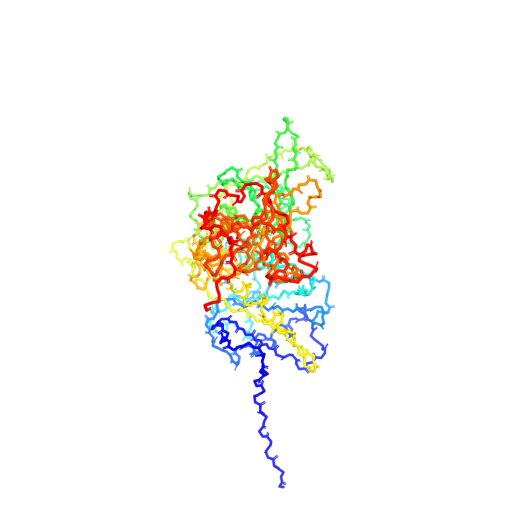.00 67.31 201 THR A N 1
ATOM 1572 C CA . THR A 1 201 ? 4.556 9.325 1.059 1.00 67.31 201 THR A CA 1
ATOM 1573 C C . THR A 1 201 ? 3.417 8.467 0.518 1.00 67.31 201 THR A C 1
ATOM 1575 O O . THR A 1 201 ? 3.454 7.246 0.684 1.00 67.31 201 THR A O 1
ATOM 1578 N N . PRO A 1 202 ? 2.411 9.063 -0.139 1.00 77.00 202 PRO A N 1
ATOM 1579 C CA . PRO A 1 202 ? 1.332 8.294 -0.729 1.00 77.00 202 PRO A CA 1
ATOM 1580 C C . PRO A 1 202 ? 1.853 7.516 -1.951 1.00 77.00 202 PRO A C 1
ATOM 1582 O O . PRO A 1 202 ? 2.658 8.022 -2.735 1.00 77.00 202 PRO A O 1
ATOM 1585 N N . LEU A 1 203 ? 1.406 6.268 -2.104 1.00 86.06 203 LEU A N 1
ATOM 1586 C CA . LEU A 1 203 ? 1.973 5.318 -3.066 1.00 86.06 203 LEU A CA 1
ATOM 1587 C C . LEU A 1 203 ? 1.066 5.120 -4.287 1.00 86.06 203 LEU A C 1
ATOM 1589 O O . LEU A 1 203 ? -0.127 4.851 -4.134 1.00 86.06 203 LEU A O 1
ATOM 1593 N N . LYS A 1 204 ? 1.644 5.214 -5.488 1.00 91.00 204 LYS A N 1
ATOM 1594 C CA . LYS A 1 204 ? 1.043 4.810 -6.771 1.00 91.00 204 LYS A CA 1
ATOM 1595 C C . LYS A 1 204 ? 2.135 4.346 -7.721 1.00 91.00 204 LYS A C 1
ATOM 1597 O O . LYS A 1 204 ? 3.222 4.914 -7.735 1.00 91.00 204 LYS A O 1
ATOM 1602 N N . PHE A 1 205 ? 1.817 3.360 -8.548 1.00 94.88 205 PHE A N 1
ATOM 1603 C CA . PHE A 1 205 ? 2.708 2.947 -9.621 1.00 94.88 205 PHE A CA 1
ATOM 1604 C C . PHE A 1 205 ? 2.687 3.979 -10.748 1.00 94.88 205 PHE A C 1
ATOM 1606 O O . PHE A 1 205 ? 1.634 4.493 -11.135 1.00 94.88 205 PHE A O 1
ATOM 1613 N N . HIS A 1 206 ? 3.857 4.274 -11.298 1.00 95.12 206 HIS A N 1
ATOM 1614 C CA . HIS A 1 206 ? 3.982 5.128 -12.467 1.00 95.12 206 HIS A CA 1
ATOM 1615 C C . HIS A 1 206 ? 3.397 4.427 -13.714 1.00 95.12 206 HIS A C 1
ATOM 1617 O O . HIS A 1 206 ? 3.486 3.204 -13.825 1.00 95.12 206 HIS A O 1
ATOM 1623 N N . PRO A 1 207 ? 2.851 5.143 -14.718 1.00 96.25 207 PRO A N 1
ATOM 1624 C CA . PRO A 1 207 ? 2.264 4.509 -15.904 1.00 96.25 207 PRO A CA 1
ATOM 1625 C C . PRO A 1 207 ? 3.185 3.549 -16.674 1.00 96.25 207 PRO A C 1
ATOM 1627 O O . PRO A 1 207 ? 2.705 2.567 -17.235 1.00 96.25 207 PRO A O 1
ATOM 1630 N N . ILE A 1 208 ? 4.505 3.777 -16.681 1.00 96.44 208 ILE A N 1
ATOM 1631 C CA . ILE A 1 208 ? 5.462 2.801 -17.242 1.00 96.44 208 ILE A CA 1
ATOM 1632 C C . ILE A 1 208 ? 5.523 1.521 -16.403 1.00 96.44 208 ILE A C 1
ATOM 1634 O O . ILE A 1 208 ? 5.587 0.434 -16.970 1.00 96.44 208 ILE A O 1
ATOM 1638 N N . GLU A 1 209 ? 5.464 1.618 -15.076 1.00 97.12 209 GLU A N 1
ATOM 1639 C CA . GLU A 1 209 ? 5.392 0.439 -14.208 1.00 97.12 209 GLU A CA 1
ATOM 1640 C C . GLU A 1 209 ? 4.094 -0.325 -14.452 1.00 97.12 209 GLU A C 1
ATOM 1642 O O . GLU A 1 209 ? 4.126 -1.535 -14.636 1.00 97.12 209 GLU A O 1
ATOM 1647 N N . LEU A 1 210 ? 2.966 0.377 -14.580 1.00 98.06 210 LEU A N 1
ATOM 1648 C CA . LEU A 1 210 ? 1.691 -0.249 -14.932 1.00 98.06 210 LEU A CA 1
ATOM 1649 C C . LEU A 1 210 ? 1.749 -0.953 -16.295 1.00 98.06 210 LEU A C 1
ATOM 1651 O O . LEU A 1 210 ? 1.145 -2.011 -16.454 1.00 98.06 210 LEU A O 1
ATOM 1655 N N . TYR A 1 211 ? 2.507 -0.433 -17.265 1.00 98.12 211 TYR A N 1
ATOM 1656 C CA . TYR A 1 211 ? 2.796 -1.168 -18.499 1.00 98.12 211 TYR A CA 1
ATOM 1657 C C . TYR A 1 211 ? 3.624 -2.433 -18.235 1.00 98.12 211 TYR A C 1
ATOM 1659 O O . TYR A 1 211 ? 3.239 -3.500 -18.707 1.00 98.12 211 TYR A O 1
ATOM 1667 N N . LEU A 1 212 ? 4.714 -2.355 -17.464 1.00 97.44 212 LEU A N 1
ATOM 1668 C CA . LEU A 1 212 ? 5.567 -3.510 -17.142 1.00 97.44 212 LEU A CA 1
ATOM 1669 C C . LEU A 1 212 ? 4.792 -4.607 -16.384 1.00 97.44 212 LEU A C 1
ATOM 1671 O O . LEU A 1 212 ? 4.921 -5.792 -16.698 1.00 97.44 212 LEU A O 1
ATOM 1675 N N . MET A 1 213 ? 3.894 -4.213 -15.479 1.00 97.75 213 MET A N 1
ATOM 1676 C CA . MET A 1 213 ? 2.962 -5.102 -14.770 1.00 97.75 213 MET A CA 1
ATOM 1677 C C . MET A 1 213 ? 1.866 -5.678 -15.675 1.00 97.75 213 MET A C 1
ATOM 1679 O O . MET A 1 213 ? 1.217 -6.655 -15.312 1.00 97.75 213 MET A O 1
ATOM 1683 N N . GLY A 1 214 ? 1.667 -5.121 -16.873 1.00 97.94 214 GLY A N 1
ATOM 1684 C CA . GLY A 1 214 ? 0.643 -5.564 -17.820 1.00 97.94 214 GLY A CA 1
ATOM 1685 C C . GLY A 1 214 ? -0.733 -4.965 -17.605 1.00 97.94 214 GLY A C 1
ATOM 1686 O O . GLY A 1 214 ? -1.710 -5.515 -18.091 1.00 97.94 214 GLY A O 1
ATOM 1687 N N . PHE A 1 215 ? -0.840 -3.871 -16.867 1.00 97.94 215 PHE A N 1
ATOM 1688 C CA . PHE A 1 215 ? -2.113 -3.229 -16.547 1.00 97.94 215 PHE A CA 1
ATOM 1689 C C . PHE A 1 215 ? -2.416 -2.049 -17.473 1.00 97.94 215 PHE A C 1
ATOM 1691 O O . PHE A 1 215 ? -3.537 -1.546 -17.485 1.00 97.94 215 PHE A O 1
ATOM 1698 N N . LEU A 1 216 ? -1.434 -1.611 -18.268 1.00 97.31 216 LEU A N 1
ATOM 1699 C CA . LEU A 1 216 ? -1.560 -0.458 -19.153 1.00 97.31 216 LEU A CA 1
ATOM 1700 C C . LEU A 1 216 ? -0.978 -0.735 -20.542 1.00 97.31 216 LEU A C 1
ATOM 1702 O O . LEU A 1 216 ? 0.051 -1.397 -20.679 1.00 97.31 216 LEU A O 1
ATOM 1706 N N . THR A 1 217 ? -1.623 -0.217 -21.590 1.00 97.56 217 THR A N 1
ATOM 1707 C CA . THR A 1 217 ? -1.082 -0.288 -22.957 1.00 97.56 217 THR A CA 1
ATOM 1708 C C . THR A 1 217 ? -0.005 0.781 -23.174 1.00 97.56 217 THR A C 1
ATOM 1710 O O . THR A 1 217 ? -0.048 1.825 -22.512 1.00 97.56 217 THR A O 1
ATOM 1713 N N . PRO A 1 218 ? 0.941 0.581 -24.116 1.00 97.19 218 PRO A N 1
ATOM 1714 C CA . PRO A 1 218 ? 1.996 1.557 -24.398 1.00 97.19 218 PRO A CA 1
ATOM 1715 C C . PRO A 1 218 ? 1.473 2.981 -24.639 1.00 97.19 218 PRO A C 1
ATOM 1717 O O . PRO A 1 218 ? 2.035 3.956 -24.142 1.00 97.19 218 PRO A O 1
ATOM 1720 N N . GLU A 1 219 ? 0.354 3.111 -25.351 1.00 96.25 219 GLU A N 1
ATOM 1721 C CA . GLU A 1 219 ? -0.231 4.395 -25.748 1.00 96.25 219 GLU A CA 1
ATOM 1722 C C . GLU A 1 219 ? -0.820 5.189 -24.575 1.00 96.25 219 GLU A C 1
ATOM 1724 O O . GLU A 1 219 ? -1.067 6.384 -24.718 1.00 96.25 219 GLU A O 1
ATOM 1729 N N . SER A 1 220 ? -1.052 4.541 -23.431 1.00 95.31 220 SER A N 1
ATOM 1730 C CA . SER A 1 220 ? -1.584 5.170 -22.215 1.00 95.31 220 SER A CA 1
ATOM 1731 C C . SER A 1 220 ? -0.503 5.493 -21.179 1.00 95.31 220 SER A C 1
ATOM 1733 O O . SER A 1 220 ? -0.816 5.968 -20.091 1.00 95.31 220 SER A O 1
ATOM 1735 N N . THR A 1 221 ? 0.770 5.266 -21.508 1.00 96.38 221 THR A N 1
ATOM 1736 C CA . THR A 1 221 ? 1.898 5.614 -20.635 1.00 96.38 221 THR A CA 1
ATOM 1737 C C . THR A 1 221 ? 2.340 7.068 -20.809 1.00 96.38 221 THR A C 1
ATOM 1739 O O . THR A 1 221 ? 2.139 7.690 -21.854 1.00 96.38 221 THR A O 1
ATOM 1742 N N . ILE A 1 222 ? 3.009 7.594 -19.784 1.00 94.06 222 ILE A N 1
ATOM 1743 C CA . ILE A 1 222 ? 3.799 8.828 -19.854 1.00 94.06 222 ILE A CA 1
ATOM 1744 C C . ILE A 1 222 ? 5.280 8.493 -19.626 1.00 94.06 222 ILE A C 1
ATOM 1746 O O . ILE A 1 222 ? 5.569 7.454 -19.028 1.00 94.06 222 ILE A O 1
ATOM 1750 N N . PRO A 1 223 ? 6.229 9.326 -20.090 1.00 92.38 223 PRO A N 1
ATOM 1751 C CA . PRO A 1 223 ? 7.651 9.060 -19.904 1.00 92.38 223 PRO A CA 1
ATOM 1752 C C . PRO A 1 223 ? 8.064 9.131 -18.433 1.00 92.38 223 PRO A C 1
ATOM 1754 O O . PRO A 1 223 ? 7.615 10.016 -17.710 1.00 92.38 223 PRO A O 1
ATOM 1757 N N . PHE A 1 224 ? 9.000 8.274 -18.034 1.00 87.88 224 PHE A N 1
ATOM 1758 C CA . PHE A 1 224 ? 9.826 8.530 -16.860 1.00 87.88 224 PHE A CA 1
ATOM 1759 C C . PHE A 1 224 ? 10.753 9.708 -17.136 1.00 87.88 224 PHE A C 1
ATOM 1761 O O . PHE A 1 224 ? 11.155 9.940 -18.283 1.00 87.88 224 PHE A O 1
ATOM 1768 N N . SER A 1 225 ? 11.167 10.393 -16.073 1.00 91.00 225 SER A N 1
ATOM 1769 C CA . SER A 1 225 ? 12.362 11.227 -16.129 1.00 91.00 225 SER A CA 1
ATOM 1770 C C . SER A 1 225 ? 13.439 10.655 -15.220 1.00 91.00 225 SER A C 1
ATOM 1772 O O . SER A 1 225 ? 13.135 10.096 -14.172 1.00 91.00 225 SER A O 1
ATOM 1774 N N . ILE A 1 226 ? 14.693 10.765 -15.633 1.00 90.38 226 ILE A N 1
ATOM 1775 C CA . ILE A 1 226 ? 15.848 10.342 -14.853 1.00 90.38 226 ILE A CA 1
ATOM 1776 C C . ILE A 1 226 ? 16.847 11.489 -14.799 1.00 90.38 226 ILE A C 1
ATOM 1778 O O . ILE A 1 226 ? 17.145 12.126 -15.816 1.00 90.38 226 ILE A O 1
ATOM 1782 N N . LEU A 1 227 ? 17.329 11.794 -13.600 1.00 90.50 227 LEU A N 1
ATOM 1783 C CA . LEU A 1 227 ? 18.369 12.789 -13.406 1.00 90.50 227 LEU A CA 1
ATOM 1784 C C . LEU A 1 227 ? 19.740 12.150 -13.608 1.00 90.50 227 LEU A C 1
ATOM 1786 O O . LEU A 1 227 ? 20.061 11.115 -13.036 1.00 90.50 227 LEU A O 1
ATOM 1790 N N . ILE A 1 228 ? 20.567 12.790 -14.423 1.00 89.38 228 ILE A N 1
ATOM 1791 C CA . ILE A 1 228 ? 21.971 12.437 -14.599 1.00 89.38 228 ILE A CA 1
ATOM 1792 C C . ILE A 1 228 ? 22.767 13.535 -13.902 1.00 89.38 228 ILE A C 1
ATOM 1794 O O . ILE A 1 228 ? 22.910 14.621 -14.479 1.00 89.38 228 ILE A O 1
ATOM 1798 N N . PRO A 1 229 ? 23.220 13.300 -12.661 1.00 87.75 229 PRO A N 1
ATOM 1799 C CA . PRO A 1 229 ? 23.914 14.319 -11.895 1.00 87.75 229 PRO A CA 1
ATOM 1800 C C . PRO A 1 229 ? 25.315 14.574 -12.473 1.00 87.75 229 PRO A C 1
ATOM 1802 O O . PRO A 1 229 ? 25.965 13.654 -12.968 1.00 87.75 229 PRO A O 1
ATOM 1805 N N . ASP A 1 230 ? 25.810 15.813 -12.383 1.00 86.50 230 ASP A N 1
ATOM 1806 C CA . ASP A 1 230 ? 27.165 16.166 -12.861 1.00 86.50 230 ASP A CA 1
ATOM 1807 C C . ASP A 1 230 ? 28.277 15.447 -12.069 1.00 86.50 230 ASP A C 1
ATOM 1809 O O . ASP A 1 230 ? 29.387 15.236 -12.559 1.00 86.50 230 ASP A O 1
ATOM 1813 N N . ALA A 1 231 ? 27.969 15.097 -10.821 1.00 77.50 231 ALA A N 1
ATOM 1814 C CA . ALA A 1 231 ? 28.778 14.324 -9.887 1.00 77.50 231 ALA A CA 1
ATOM 1815 C C . ALA A 1 231 ? 27.843 13.677 -8.855 1.00 77.50 231 ALA A C 1
ATOM 1817 O O . ALA A 1 231 ? 26.755 14.207 -8.625 1.00 77.50 231 ALA A O 1
ATOM 1818 N N . GLU A 1 232 ? 28.257 12.589 -8.199 1.00 68.25 232 GLU A N 1
ATOM 1819 C CA . GLU A 1 232 ? 27.500 12.047 -7.063 1.00 68.25 232 GLU A CA 1
ATOM 1820 C C . GLU A 1 232 ? 27.278 13.135 -6.006 1.00 68.25 232 GLU A C 1
ATOM 1822 O O . GLU A 1 232 ? 28.222 13.723 -5.470 1.00 68.25 232 GLU A O 1
ATOM 1827 N N . GLN A 1 233 ? 26.009 13.426 -5.734 1.00 65.75 233 GLN A N 1
ATOM 1828 C CA . GLN A 1 233 ? 25.580 14.505 -4.856 1.00 65.75 233 GLN A CA 1
ATOM 1829 C C . GLN A 1 233 ? 24.560 13.953 -3.861 1.00 65.75 233 GLN A C 1
ATOM 1831 O O . GLN A 1 233 ? 23.523 13.423 -4.256 1.00 65.75 233 GLN A O 1
ATOM 1836 N N . SER A 1 234 ? 24.860 14.083 -2.565 1.00 64.44 234 SER A N 1
ATOM 1837 C CA . SER A 1 234 ? 23.975 13.700 -1.454 1.00 64.44 234 SER A CA 1
ATOM 1838 C C . SER A 1 234 ? 23.072 14.848 -0.977 1.00 64.44 234 SER A C 1
ATOM 1840 O O . SER A 1 234 ? 22.426 14.747 0.065 1.00 64.44 234 SER A O 1
ATOM 1842 N N . SER A 1 235 ? 23.023 15.953 -1.722 1.00 72.81 235 SER A N 1
ATOM 1843 C CA . SER A 1 235 ? 22.195 17.123 -1.429 1.00 72.81 235 SER A CA 1
ATOM 1844 C C . SER A 1 235 ? 20.753 16.958 -1.917 1.00 72.81 235 SER A C 1
ATOM 1846 O O . SER A 1 235 ? 20.479 16.220 -2.859 1.00 72.81 235 SER A O 1
ATOM 1848 N N . GLU A 1 236 ? 19.829 17.694 -1.291 1.00 82.62 236 GLU A N 1
ATOM 1849 C CA . GLU A 1 236 ? 18.442 17.835 -1.774 1.00 82.62 236 GLU A CA 1
ATOM 1850 C C . GLU A 1 236 ? 18.373 18.556 -3.123 1.00 82.62 236 GLU A C 1
ATOM 1852 O O . GLU A 1 236 ? 17.456 18.335 -3.904 1.00 82.62 236 GLU A O 1
ATOM 1857 N N . VAL A 1 237 ? 19.345 19.425 -3.407 1.00 89.25 237 VAL A N 1
ATOM 1858 C CA . VAL A 1 237 ? 19.488 20.070 -4.712 1.00 89.25 237 VAL A CA 1
ATOM 1859 C C . VAL A 1 237 ? 20.606 19.381 -5.472 1.00 89.25 237 VAL A C 1
ATOM 1861 O O . VAL A 1 237 ? 21.733 19.335 -4.983 1.00 89.25 237 VAL A O 1
ATOM 1864 N N . VAL A 1 238 ? 20.302 18.872 -6.657 1.00 89.56 238 VAL A N 1
ATOM 1865 C CA . VAL A 1 238 ? 21.239 18.174 -7.535 1.00 89.56 238 VAL A CA 1
ATOM 1866 C C . VAL A 1 238 ? 21.389 18.967 -8.825 1.00 89.56 238 VAL A C 1
ATOM 1868 O O . VAL A 1 238 ? 20.393 19.324 -9.458 1.00 89.56 238 VAL A O 1
ATOM 1871 N N . THR A 1 239 ? 22.632 19.234 -9.227 1.00 92.19 239 THR A N 1
ATOM 1872 C CA . THR A 1 239 ? 22.916 19.766 -10.566 1.00 92.19 239 THR A CA 1
ATOM 1873 C C . THR A 1 239 ? 23.154 18.642 -11.559 1.00 92.19 239 THR A C 1
ATOM 1875 O O . THR A 1 239 ? 23.754 17.615 -11.226 1.00 92.19 239 THR A O 1
ATOM 1878 N N . GLY A 1 240 ? 22.686 18.832 -12.785 1.00 91.88 240 GLY A N 1
ATOM 1879 C CA . GLY A 1 240 ? 22.874 17.862 -13.850 1.00 91.88 240 GLY A CA 1
ATOM 1880 C C . GLY A 1 240 ? 21.925 18.097 -15.006 1.00 91.88 240 GLY A C 1
ATOM 1881 O O . GLY A 1 240 ? 21.492 19.218 -15.271 1.00 91.88 240 GLY A O 1
ATOM 1882 N N . ARG A 1 241 ? 21.560 17.014 -15.687 1.00 91.62 241 ARG A N 1
ATOM 1883 C CA . ARG A 1 241 ? 20.567 17.044 -16.765 1.00 91.62 241 ARG A CA 1
ATOM 1884 C C . ARG A 1 241 ? 19.447 16.050 -16.513 1.00 91.62 241 ARG A C 1
ATOM 1886 O O . ARG A 1 241 ? 19.653 15.017 -15.882 1.00 91.62 241 ARG A O 1
ATOM 1893 N N . ARG A 1 242 ? 18.278 16.345 -17.070 1.00 91.88 242 ARG A N 1
ATOM 1894 C CA . ARG A 1 242 ? 17.124 15.450 -17.076 1.00 91.88 242 ARG A CA 1
ATOM 1895 C C . ARG A 1 242 ? 17.033 14.744 -18.420 1.00 91.88 242 ARG A C 1
ATOM 1897 O O . ARG A 1 242 ? 17.007 15.392 -19.462 1.00 91.88 242 ARG A O 1
ATOM 1904 N N . GLU A 1 243 ? 16.949 13.425 -18.380 1.00 91.50 243 GLU A N 1
ATOM 1905 C CA . GLU A 1 243 ? 16.638 12.592 -19.536 1.00 91.50 243 GLU A CA 1
ATOM 1906 C C . GLU A 1 243 ? 15.240 12.006 -19.387 1.00 91.50 243 GLU A C 1
ATOM 1908 O O . GLU A 1 243 ? 14.793 11.719 -18.280 1.00 91.50 243 GLU A O 1
ATOM 1913 N N . PHE A 1 244 ? 14.552 11.810 -20.507 1.00 91.94 244 PHE A N 1
ATOM 1914 C CA . PHE A 1 244 ? 13.236 11.176 -20.525 1.00 91.94 244 PHE A CA 1
ATOM 1915 C C . PHE A 1 244 ? 13.326 9.787 -21.141 1.00 91.94 244 PHE A C 1
ATOM 1917 O O . PHE A 1 244 ? 14.007 9.603 -22.154 1.00 91.94 244 PHE A O 1
ATOM 1924 N N . VAL A 1 245 ? 12.626 8.827 -20.542 1.00 92.00 245 VAL A N 1
ATOM 1925 C CA . VAL A 1 245 ? 12.530 7.440 -21.010 1.00 92.00 245 VAL A CA 1
ATOM 1926 C C . VAL A 1 245 ? 11.064 7.127 -21.254 1.00 92.00 245 VAL A C 1
ATOM 1928 O O . VAL A 1 245 ? 10.245 7.163 -20.340 1.00 92.00 245 VAL A O 1
ATOM 1931 N N . THR A 1 246 ? 10.721 6.854 -22.505 1.00 95.31 246 THR A N 1
ATOM 1932 C CA . THR A 1 246 ? 9.372 6.469 -22.917 1.00 95.31 246 THR A CA 1
ATOM 1933 C C . THR A 1 246 ? 9.199 4.954 -22.851 1.00 95.31 246 THR A C 1
ATOM 1935 O O . THR A 1 246 ? 10.170 4.198 -22.882 1.00 95.31 246 THR A O 1
ATOM 1938 N N . VAL A 1 247 ? 7.952 4.481 -22.855 1.00 96.81 247 VAL A N 1
ATOM 1939 C CA . VAL A 1 247 ? 7.682 3.043 -23.001 1.00 96.81 247 VAL A CA 1
ATOM 1940 C C . VAL A 1 247 ? 8.240 2.470 -24.309 1.00 96.81 247 VAL A C 1
ATOM 1942 O O . VAL A 1 247 ? 8.645 1.314 -24.353 1.00 96.81 247 VAL A O 1
ATOM 1945 N N . TYR A 1 248 ? 8.313 3.266 -25.379 1.00 96.81 248 TYR A N 1
ATOM 1946 C CA . TYR A 1 248 ? 8.839 2.806 -26.664 1.00 96.81 248 TYR A CA 1
ATOM 1947 C C . TYR A 1 248 ? 10.356 2.624 -26.636 1.00 96.81 248 TYR A C 1
ATOM 1949 O O . TYR A 1 248 ? 10.862 1.719 -27.292 1.00 96.81 248 TYR A O 1
ATOM 1957 N N . ASP A 1 249 ? 11.073 3.412 -25.831 1.00 95.31 249 ASP A N 1
ATOM 1958 C CA . ASP A 1 249 ? 12.500 3.187 -25.579 1.00 95.31 249 ASP A CA 1
ATOM 1959 C C . ASP A 1 249 ? 12.728 1.821 -24.906 1.00 95.31 249 ASP A C 1
ATOM 1961 O O . ASP A 1 249 ? 13.635 1.072 -25.279 1.00 95.31 249 ASP A O 1
ATOM 1965 N N . ILE A 1 250 ? 11.853 1.466 -23.956 1.00 94.88 250 ILE A N 1
ATOM 1966 C CA . ILE A 1 250 ? 11.852 0.159 -23.288 1.00 94.88 250 ILE A CA 1
ATOM 1967 C C . ILE A 1 250 ? 11.514 -0.950 -24.288 1.00 94.88 250 ILE A C 1
ATOM 1969 O O . ILE A 1 250 ? 12.249 -1.929 -24.375 1.00 94.88 250 ILE A O 1
ATOM 1973 N N . ILE A 1 251 ? 10.456 -0.789 -25.091 1.00 96.69 251 ILE A N 1
ATOM 1974 C CA . ILE A 1 251 ? 10.045 -1.777 -26.104 1.00 96.69 251 ILE A CA 1
ATOM 1975 C C . ILE A 1 251 ? 11.154 -2.019 -27.132 1.00 96.69 251 ILE A C 1
ATOM 1977 O O . ILE A 1 251 ? 11.389 -3.161 -27.518 1.00 96.69 251 ILE A O 1
ATOM 1981 N N . ASN A 1 252 ? 11.857 -0.973 -27.566 1.00 96.38 252 ASN A N 1
ATOM 1982 C CA . ASN A 1 252 ? 12.968 -1.109 -28.507 1.00 96.38 252 ASN A CA 1
ATOM 1983 C C . ASN A 1 252 ? 14.158 -1.867 -27.899 1.00 96.38 252 ASN A C 1
ATOM 1985 O O . ASN A 1 252 ? 14.870 -2.553 -28.629 1.00 96.38 252 ASN A O 1
ATOM 1989 N N . THR A 1 253 ? 14.359 -1.759 -26.582 1.00 95.06 253 THR A N 1
ATOM 1990 C CA . THR A 1 253 ? 15.477 -2.394 -25.866 1.00 95.06 253 THR A CA 1
ATOM 1991 C C . THR A 1 253 ? 15.163 -3.843 -25.477 1.00 95.06 253 THR A C 1
ATOM 1993 O O . THR A 1 253 ? 15.963 -4.740 -25.725 1.00 95.06 253 THR A O 1
ATOM 1996 N N . TYR A 1 254 ? 13.991 -4.087 -24.886 1.00 94.75 254 TYR A N 1
ATOM 1997 C CA . TYR A 1 254 ? 13.626 -5.370 -24.275 1.00 94.75 254 TYR A CA 1
ATOM 1998 C C . TYR A 1 254 ? 12.598 -6.166 -25.080 1.00 94.75 254 TYR A C 1
ATOM 2000 O O . TYR A 1 254 ? 12.386 -7.342 -24.805 1.00 94.75 254 TYR A O 1
ATOM 2008 N N . GLY A 1 255 ? 11.967 -5.556 -26.083 1.00 96.56 255 GLY A N 1
ATOM 2009 C CA . GLY A 1 255 ? 10.833 -6.125 -26.801 1.00 96.56 255 GLY A CA 1
ATOM 2010 C C . GLY A 1 255 ? 9.484 -5.752 -26.181 1.00 96.56 255 GLY A C 1
ATOM 2011 O O . GLY A 1 255 ? 9.387 -5.137 -25.119 1.00 96.56 255 GLY A O 1
ATOM 2012 N N . LEU A 1 256 ? 8.404 -6.122 -26.871 1.00 97.00 256 LEU A N 1
ATOM 2013 C CA . LEU A 1 256 ? 7.044 -5.906 -26.378 1.00 97.00 256 LEU A CA 1
ATOM 2014 C C . LEU A 1 256 ? 6.764 -6.834 -25.189 1.00 97.00 256 LEU A C 1
ATOM 2016 O O . LEU A 1 256 ? 6.988 -8.044 -25.294 1.00 97.00 256 LEU A O 1
ATOM 2020 N N . ARG A 1 257 ? 6.241 -6.290 -24.085 1.00 96.50 257 ARG A N 1
ATOM 2021 C CA . ARG A 1 257 ? 5.870 -7.074 -22.899 1.00 96.50 257 ARG A CA 1
ATOM 2022 C C . ARG A 1 257 ? 4.951 -8.233 -23.291 1.00 96.50 257 ARG A C 1
ATOM 2024 O O . ARG A 1 257 ? 3.998 -8.042 -24.048 1.00 96.50 257 ARG A O 1
ATOM 2031 N N . THR A 1 258 ? 5.242 -9.427 -22.780 1.00 95.62 258 THR A N 1
ATOM 2032 C CA . THR A 1 258 ? 4.403 -10.616 -22.980 1.00 95.62 258 THR A CA 1
ATOM 2033 C C . THR A 1 258 ? 4.045 -11.235 -21.623 1.00 95.62 258 THR A C 1
ATOM 2035 O O . THR A 1 258 ? 4.964 -11.485 -20.848 1.00 95.62 258 THR A O 1
ATOM 2038 N N . PRO A 1 259 ? 2.759 -11.507 -21.317 1.00 96.19 259 PRO A N 1
ATOM 2039 C CA . PRO A 1 259 ? 1.573 -11.219 -22.137 1.00 96.19 259 PRO A CA 1
ATOM 2040 C C . PRO A 1 259 ? 1.361 -9.714 -22.380 1.00 96.19 259 PRO A C 1
ATOM 2042 O O . PRO A 1 259 ? 1.965 -8.879 -21.714 1.00 96.19 259 PRO A O 1
ATOM 2045 N N . SER A 1 260 ? 0.527 -9.348 -23.354 1.00 97.12 260 SER A N 1
ATOM 2046 C CA . SER A 1 260 ? 0.144 -7.942 -23.550 1.00 97.12 260 SER A CA 1
ATOM 2047 C C . SER A 1 260 ? -0.794 -7.482 -22.427 1.00 97.12 260 SER A C 1
ATOM 2049 O O . SER A 1 260 ? -1.343 -8.321 -21.716 1.00 97.12 260 SER A O 1
ATOM 2051 N N . ALA A 1 261 ? -1.044 -6.179 -22.279 1.00 96.00 261 ALA A N 1
ATOM 2052 C CA . ALA A 1 261 ? -1.979 -5.694 -21.257 1.00 96.00 261 ALA A CA 1
ATOM 2053 C C . ALA A 1 261 ? -3.425 -6.208 -21.427 1.00 96.00 261 ALA A C 1
ATOM 2055 O O . ALA A 1 261 ? -4.174 -6.284 -20.462 1.00 96.00 261 ALA A O 1
ATOM 2056 N N . ASN A 1 262 ? -3.812 -6.607 -22.644 1.00 92.94 262 ASN A N 1
ATOM 2057 C CA . ASN A 1 262 ? -5.137 -7.179 -22.905 1.00 92.94 262 ASN A CA 1
ATOM 2058 C C . ASN A 1 262 ? -5.256 -8.646 -22.467 1.00 92.94 262 ASN A C 1
ATOM 2060 O O . ASN A 1 262 ? -6.367 -9.134 -22.278 1.00 92.94 262 ASN A O 1
ATOM 2064 N N . ASP A 1 263 ? -4.123 -9.340 -22.344 1.00 97.06 263 ASP A N 1
ATOM 2065 C CA . ASP A 1 263 ? -4.062 -10.775 -22.047 1.00 97.06 263 ASP A CA 1
ATOM 2066 C C . ASP A 1 263 ? -3.476 -11.055 -20.655 1.00 97.06 263 ASP A C 1
ATOM 2068 O O . ASP A 1 263 ? -3.512 -12.186 -20.173 1.00 97.06 263 ASP A O 1
ATOM 2072 N N . ALA A 1 264 ? -2.892 -10.038 -20.021 1.00 96.88 264 ALA A N 1
ATOM 2073 C CA . ALA A 1 264 ? -2.301 -10.134 -18.701 1.00 96.88 264 ALA A CA 1
ATOM 2074 C C . ALA A 1 264 ? -3.361 -10.410 -17.633 1.00 96.88 264 ALA A C 1
ATOM 2076 O O . ALA A 1 264 ? -4.473 -9.884 -17.678 1.00 96.88 264 ALA A O 1
ATOM 2077 N N . GLN A 1 265 ? -2.983 -11.179 -16.616 1.00 96.00 265 GLN A N 1
ATOM 2078 C CA . GLN A 1 265 ? -3.777 -11.285 -15.402 1.00 96.00 265 GLN A CA 1
ATOM 2079 C C . GLN A 1 265 ? -3.806 -9.934 -14.679 1.00 96.00 265 GLN A C 1
ATOM 2081 O O . GLN A 1 265 ? -2.765 -9.336 -14.431 1.00 96.00 265 GLN A O 1
ATOM 2086 N N . THR A 1 266 ? -5.004 -9.469 -14.329 1.00 95.75 266 THR A N 1
ATOM 2087 C CA . THR A 1 266 ? -5.243 -8.220 -13.580 1.00 95.75 266 THR A CA 1
ATOM 2088 C C . THR A 1 266 ? -6.022 -8.452 -12.283 1.00 95.75 266 THR A C 1
ATOM 2090 O O . THR A 1 266 ? -6.261 -7.529 -11.510 1.00 95.75 266 THR A O 1
ATOM 2093 N N . ALA A 1 267 ? -6.436 -9.691 -12.025 1.00 96.12 267 ALA A N 1
ATOM 2094 C CA . ALA A 1 267 ? -7.117 -10.089 -10.804 1.00 96.12 267 ALA A CA 1
ATOM 2095 C C . ALA A 1 267 ? -6.324 -11.215 -10.147 1.00 96.12 267 ALA A C 1
ATOM 2097 O O . ALA A 1 267 ? -6.148 -12.282 -10.737 1.00 96.12 267 ALA A O 1
ATOM 2098 N N . PHE A 1 268 ? -5.857 -10.960 -8.932 1.00 96.69 268 PHE A N 1
ATOM 2099 C CA . PHE A 1 268 ? -5.000 -11.860 -8.174 1.00 96.69 268 PHE A CA 1
ATOM 2100 C C . PHE A 1 268 ? -5.686 -12.318 -6.890 1.00 96.69 268 PHE A C 1
ATOM 2102 O O . PHE A 1 268 ? -6.555 -11.640 -6.343 1.00 96.69 268 PHE A O 1
ATOM 2109 N N . SER A 1 269 ? -5.274 -13.471 -6.390 1.00 95.56 269 SER A N 1
ATOM 2110 C CA . SER A 1 269 ? -5.677 -14.054 -5.117 1.00 95.56 269 SER A CA 1
ATOM 2111 C C . SER A 1 269 ? -4.453 -14.153 -4.219 1.00 95.56 269 SER A C 1
ATOM 2113 O O . SER A 1 269 ? -3.425 -14.680 -4.635 1.00 95.56 269 SER A O 1
ATOM 2115 N N . ILE A 1 270 ? -4.550 -13.670 -2.984 1.00 97.19 270 ILE A N 1
ATOM 2116 C CA . ILE A 1 270 ? -3.433 -13.640 -2.037 1.00 97.19 270 ILE A CA 1
ATOM 2117 C C . ILE A 1 270 ? -3.849 -14.226 -0.694 1.00 97.19 270 ILE A C 1
ATOM 2119 O O . ILE A 1 270 ? -4.886 -13.846 -0.143 1.00 97.19 270 ILE A O 1
ATOM 2123 N N . ALA A 1 271 ? -3.015 -15.117 -0.160 1.00 97.06 271 ALA A N 1
ATOM 2124 C CA . ALA A 1 271 ? -3.108 -15.586 1.217 1.00 97.06 271 ALA A CA 1
ATOM 2125 C C . ALA A 1 271 ? -2.260 -14.717 2.154 1.00 97.06 271 ALA A C 1
ATOM 2127 O O . ALA A 1 271 ? -1.125 -14.375 1.832 1.00 97.06 271 ALA A O 1
ATOM 2128 N N . PHE A 1 272 ? -2.797 -14.406 3.331 1.00 96.44 272 PHE A N 1
ATOM 2129 C CA . PHE A 1 272 ? -2.128 -13.647 4.387 1.00 96.44 272 PHE A CA 1
ATOM 2130 C C . PHE A 1 272 ? -1.877 -14.584 5.563 1.00 96.44 272 PHE A C 1
ATOM 2132 O O . PHE A 1 272 ? -2.821 -15.117 6.148 1.00 96.44 272 PHE A O 1
ATOM 2139 N N . VAL A 1 273 ? -0.614 -14.819 5.897 1.00 94.88 273 VAL A N 1
ATOM 2140 C CA . VAL A 1 273 ? -0.224 -15.899 6.804 1.00 94.88 273 VAL A CA 1
ATOM 2141 C C . VAL A 1 273 ? 0.606 -15.346 7.949 1.00 94.88 273 VAL A C 1
ATOM 2143 O O . VAL A 1 273 ? 1.662 -14.765 7.727 1.00 94.88 273 VAL A O 1
ATOM 2146 N N . LEU A 1 274 ? 0.159 -15.551 9.185 1.00 92.12 274 LEU A N 1
ATOM 2147 C CA . LEU A 1 274 ? 0.978 -15.290 10.366 1.00 92.12 274 LEU A CA 1
ATOM 2148 C C . LEU A 1 274 ? 1.961 -16.446 10.584 1.00 92.12 274 LEU A C 1
ATOM 2150 O O . LEU A 1 274 ? 1.541 -17.597 10.720 1.00 92.12 274 LEU A O 1
ATOM 2154 N N . LEU A 1 275 ? 3.255 -16.140 10.643 1.00 88.94 275 LEU A N 1
ATOM 2155 C CA . LEU A 1 275 ? 4.281 -17.088 11.062 1.00 88.94 275 LEU A CA 1
ATOM 2156 C C . LEU A 1 275 ? 4.391 -17.089 12.587 1.00 88.94 275 LEU A C 1
ATOM 2158 O O . LEU A 1 275 ? 4.639 -16.061 13.220 1.00 88.94 275 LEU A O 1
ATOM 2162 N N . GLU A 1 276 ? 4.222 -18.268 13.170 1.00 85.56 276 GLU A N 1
ATOM 2163 C CA . GLU A 1 276 ? 4.320 -18.525 14.601 1.00 85.56 276 GLU A CA 1
ATOM 2164 C C . GLU A 1 276 ? 5.493 -19.462 14.893 1.00 85.56 276 GLU A C 1
ATOM 2166 O O . GLU A 1 276 ? 5.884 -20.273 14.053 1.00 85.56 276 GLU A O 1
ATOM 2171 N N . GLN A 1 277 ? 6.031 -19.400 16.108 1.00 78.50 277 GLN A N 1
ATOM 2172 C CA . GLN A 1 277 ? 7.105 -20.288 16.543 1.00 78.50 277 GLN A CA 1
ATOM 2173 C C . GLN A 1 277 ? 6.571 -21.324 17.532 1.00 78.50 277 GLN A C 1
ATOM 2175 O O . GLN A 1 277 ? 5.801 -21.001 18.442 1.00 78.50 277 GLN A O 1
ATOM 2180 N N . GLU A 1 278 ? 6.994 -22.581 17.386 1.00 76.00 278 GLU A N 1
ATOM 2181 C CA . GLU A 1 278 ? 6.615 -23.631 18.326 1.00 76.00 278 GLU A CA 1
ATOM 2182 C C . GLU A 1 278 ? 7.022 -23.264 19.768 1.00 76.00 278 GLU A C 1
ATOM 2184 O O . GLU A 1 278 ? 8.110 -22.750 20.047 1.00 76.00 278 GLU A O 1
ATOM 2189 N N . GLY A 1 279 ? 6.097 -23.471 20.709 1.00 71.12 279 GLY A N 1
ATOM 2190 C CA . GLY A 1 279 ? 6.277 -23.095 22.114 1.00 71.12 279 GLY A CA 1
ATOM 2191 C C . GLY A 1 279 ? 6.175 -21.592 22.412 1.00 71.12 279 GLY A C 1
ATOM 2192 O O . GLY A 1 279 ? 6.126 -21.230 23.586 1.00 71.12 279 GLY A O 1
ATOM 2193 N N . HIS A 1 280 ? 6.075 -20.737 21.389 1.00 71.06 280 HIS A N 1
ATOM 2194 C CA . HIS A 1 280 ? 5.923 -19.284 21.502 1.00 71.06 280 HIS A CA 1
ATOM 2195 C C . HIS A 1 280 ? 4.763 -18.814 20.607 1.00 71.06 280 HIS A C 1
ATOM 2197 O O . HIS A 1 280 ? 4.992 -18.170 19.581 1.00 71.06 280 HIS A O 1
ATOM 2203 N N . PRO A 1 281 ? 3.511 -19.169 20.961 1.00 65.19 281 PRO A N 1
ATOM 2204 C CA . PRO A 1 281 ? 2.353 -18.795 20.162 1.00 65.19 281 PRO A CA 1
ATOM 2205 C C . PRO A 1 281 ? 2.267 -17.275 20.034 1.00 65.19 281 PRO A C 1
ATOM 2207 O O . PRO A 1 281 ? 2.521 -16.535 20.992 1.00 65.19 281 PRO A O 1
ATOM 2210 N N . SER A 1 282 ? 1.900 -16.821 18.841 1.00 71.31 282 SER A N 1
ATOM 2211 C CA . SER A 1 282 ? 1.713 -15.400 18.573 1.00 71.31 282 SER A CA 1
ATOM 2212 C C . SER A 1 282 ? 0.534 -14.839 19.383 1.00 71.31 282 SER A C 1
ATOM 2214 O O . SER A 1 282 ? -0.385 -15.556 19.788 1.00 71.31 282 SER A O 1
ATOM 2216 N N . SER A 1 283 ? 0.557 -13.539 19.684 1.00 74.25 283 SER A N 1
ATOM 2217 C CA . SER A 1 283 ? -0.549 -12.906 20.402 1.00 74.25 283 SER A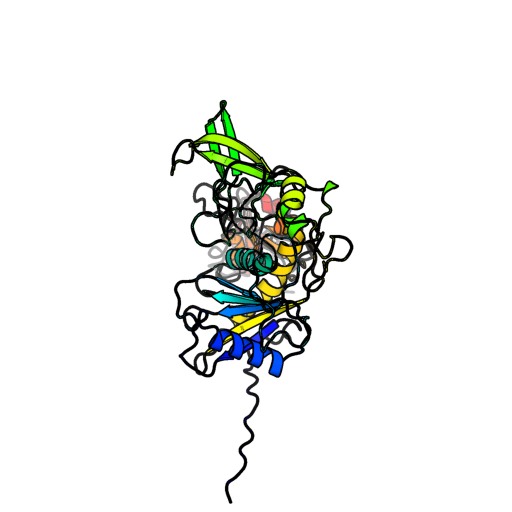 CA 1
ATOM 2218 C C . SER A 1 283 ? -1.789 -12.795 19.503 1.00 74.25 283 SER A C 1
ATOM 2220 O O . SER A 1 283 ? -1.696 -12.595 18.290 1.00 74.25 283 SER A O 1
ATOM 2222 N N . ALA A 1 284 ? -2.982 -12.815 20.109 1.00 77.56 284 ALA A N 1
ATOM 2223 C CA . ALA A 1 284 ? -4.232 -12.528 19.393 1.00 77.56 284 ALA A CA 1
ATOM 2224 C C . ALA A 1 284 ? -4.223 -11.140 18.713 1.00 77.56 284 ALA A C 1
ATOM 2226 O O . ALA A 1 284 ? -4.961 -10.900 17.757 1.00 77.56 284 ALA A O 1
ATOM 2227 N N . GLU A 1 285 ? -3.374 -10.230 19.195 1.00 77.69 285 GLU A N 1
ATOM 2228 C CA . GLU A 1 285 ? -3.125 -8.934 18.579 1.00 77.69 285 GLU A CA 1
ATOM 2229 C C . GLU A 1 285 ? -2.446 -9.066 17.211 1.00 77.69 285 GLU A C 1
ATOM 2231 O O . GLU A 1 285 ? -2.926 -8.458 16.258 1.00 77.69 285 GLU A O 1
ATOM 2236 N N . PHE A 1 286 ? -1.403 -9.888 17.072 1.00 83.75 286 PHE A N 1
ATOM 2237 C CA . PHE A 1 286 ? -0.732 -10.093 15.784 1.00 83.75 286 PHE A CA 1
ATOM 2238 C C . PHE A 1 286 ? -1.661 -10.702 14.740 1.00 83.75 286 PHE A C 1
ATOM 2240 O O . PHE A 1 286 ? -1.722 -10.208 13.616 1.00 83.75 286 PHE A O 1
ATOM 2247 N N . MET A 1 287 ? -2.479 -11.683 15.127 1.00 84.38 287 MET A N 1
ATOM 2248 C CA . MET A 1 287 ? -3.503 -12.219 14.229 1.00 84.38 287 MET A CA 1
ATOM 2249 C C . MET A 1 287 ? -4.511 -11.138 13.806 1.00 84.38 287 MET A C 1
ATOM 2251 O O . MET A 1 287 ? -4.837 -11.016 12.628 1.00 84.38 287 MET A O 1
ATOM 2255 N N . ARG A 1 288 ? -4.962 -10.281 14.734 1.00 79.75 288 ARG A N 1
ATOM 2256 C CA . ARG A 1 288 ? -5.837 -9.142 14.400 1.00 79.75 288 ARG A CA 1
ATOM 2257 C C . ARG A 1 288 ? -5.183 -8.181 13.402 1.00 79.75 288 ARG A C 1
ATOM 2259 O O . ARG A 1 288 ? -5.876 -7.643 12.542 1.00 79.75 288 ARG A O 1
ATOM 2266 N N . ARG A 1 289 ? -3.868 -7.983 13.489 1.00 83.06 289 ARG A N 1
ATOM 2267 C CA . ARG A 1 289 ? -3.119 -7.157 12.536 1.00 83.06 289 ARG A CA 1
ATOM 2268 C C . ARG A 1 289 ? -3.016 -7.807 11.161 1.00 83.06 289 ARG A C 1
ATOM 2270 O O . ARG A 1 289 ? -3.291 -7.137 10.174 1.00 83.06 289 ARG A O 1
ATOM 2277 N N . VAL A 1 290 ? -2.757 -9.111 11.073 1.00 86.69 290 VAL A N 1
ATOM 2278 C CA . VAL A 1 290 ? -2.798 -9.831 9.784 1.00 86.69 290 VAL A CA 1
ATOM 2279 C C . VAL A 1 290 ? -4.198 -9.770 9.157 1.00 86.69 290 VAL A C 1
ATOM 2281 O O . VAL A 1 290 ? -4.321 -9.526 7.958 1.00 86.69 290 VAL A O 1
ATOM 2284 N N . ILE A 1 291 ? -5.268 -9.872 9.958 1.00 81.00 291 ILE A N 1
ATOM 2285 C CA . ILE A 1 291 ? -6.646 -9.661 9.479 1.00 81.00 291 ILE A CA 1
ATOM 2286 C C . ILE A 1 291 ? -6.815 -8.252 8.887 1.00 81.00 291 ILE A C 1
ATOM 2288 O O . ILE A 1 291 ? -7.385 -8.119 7.803 1.00 81.00 291 ILE A O 1
ATOM 2292 N N . ASN A 1 292 ? -6.305 -7.207 9.545 1.00 79.31 292 ASN A N 1
ATOM 2293 C CA . ASN A 1 292 ? -6.349 -5.839 9.018 1.00 79.31 292 ASN A CA 1
ATOM 2294 C C . ASN A 1 292 ? -5.569 -5.701 7.701 1.00 79.31 292 ASN A C 1
ATOM 2296 O O . ASN A 1 292 ? -6.087 -5.156 6.725 1.00 79.31 292 ASN A O 1
ATOM 2300 N N . LEU A 1 293 ? -4.346 -6.230 7.654 1.00 86.50 293 LEU A N 1
ATOM 2301 C CA . LEU A 1 293 ? -3.481 -6.203 6.472 1.00 86.50 293 LEU A CA 1
ATOM 2302 C C . LEU A 1 293 ? -4.136 -6.910 5.281 1.00 86.50 293 LEU A C 1
ATOM 2304 O O . LEU A 1 293 ? -4.086 -6.396 4.165 1.00 86.50 293 LEU A O 1
ATOM 2308 N N . SER A 1 294 ? -4.867 -7.999 5.537 1.00 87.94 294 SER A N 1
ATOM 2309 C CA . SER A 1 294 ? -5.643 -8.727 4.525 1.00 87.94 294 SER A CA 1
ATOM 2310 C C . SER A 1 294 ? -6.752 -7.903 3.856 1.00 87.94 294 SER A C 1
ATOM 2312 O O . SER A 1 294 ? -7.289 -8.313 2.827 1.00 87.94 294 SER A O 1
ATOM 2314 N N . GLN A 1 295 ? -7.104 -6.747 4.429 1.00 81.81 295 GLN A N 1
ATOM 2315 C CA . GLN A 1 295 ? -8.036 -5.778 3.851 1.00 81.81 295 GLN A CA 1
ATOM 2316 C C . GLN A 1 295 ? -7.309 -4.564 3.265 1.00 81.81 295 GLN A C 1
ATOM 2318 O O . GLN A 1 295 ? -7.712 -4.049 2.222 1.00 81.81 295 GLN A O 1
ATOM 2323 N N . TYR A 1 296 ? -6.245 -4.091 3.920 1.00 83.19 296 TYR A N 1
ATOM 2324 C CA . TYR A 1 296 ? -5.552 -2.866 3.515 1.00 83.19 296 TYR A CA 1
ATOM 2325 C C . TYR A 1 296 ? -4.609 -3.060 2.345 1.00 83.19 296 TYR A C 1
ATOM 2327 O O . TYR A 1 296 ? -4.597 -2.204 1.464 1.00 83.19 296 TYR A O 1
ATOM 2335 N N . VAL A 1 297 ? -3.880 -4.174 2.286 1.00 92.25 297 VAL A N 1
ATOM 2336 C CA . VAL A 1 297 ? -2.991 -4.464 1.154 1.00 92.25 297 VAL A CA 1
ATOM 2337 C C . VAL A 1 297 ? -3.783 -4.516 -0.156 1.00 92.25 297 VAL A C 1
ATOM 2339 O O . VAL A 1 297 ? -3.443 -3.759 -1.064 1.00 92.25 297 VAL A O 1
ATOM 2342 N N . PRO A 1 298 ? -4.891 -5.279 -0.271 1.00 93.00 298 PRO A N 1
ATOM 2343 C CA . PRO A 1 298 ? -5.655 -5.323 -1.518 1.00 93.00 298 PRO A CA 1
ATOM 2344 C C . PRO A 1 298 ? -6.286 -3.982 -1.909 1.00 93.00 298 PRO A C 1
ATOM 2346 O O . PRO A 1 298 ? -6.298 -3.604 -3.079 1.00 93.00 298 PRO A O 1
ATOM 2349 N N . ALA A 1 299 ? -6.778 -3.223 -0.929 1.00 83.69 299 ALA A N 1
ATOM 2350 C CA . ALA A 1 299 ? -7.379 -1.925 -1.197 1.00 83.69 299 ALA A CA 1
ATOM 2351 C C . ALA A 1 299 ? -6.348 -0.870 -1.619 1.00 83.69 299 ALA A C 1
ATOM 2353 O O . ALA A 1 299 ? -6.626 -0.078 -2.522 1.00 83.69 299 ALA A O 1
ATOM 2354 N N . GLN A 1 300 ? -5.167 -0.845 -0.990 1.00 89.06 300 GLN A N 1
ATOM 2355 C CA . GLN A 1 300 ? -4.089 0.044 -1.423 1.00 89.06 300 GLN A CA 1
ATOM 2356 C C . GLN A 1 300 ? -3.510 -0.391 -2.764 1.00 89.06 300 GLN A C 1
ATOM 2358 O O . GLN A 1 300 ? -3.223 0.475 -3.578 1.00 89.06 300 GLN A O 1
ATOM 2363 N N . TRP A 1 301 ? -3.437 -1.691 -3.061 1.00 94.44 301 TRP A N 1
ATOM 2364 C CA . TRP A 1 301 ? -3.079 -2.183 -4.393 1.00 94.44 301 TRP A CA 1
ATOM 2365 C C . TRP A 1 301 ? -4.019 -1.650 -5.476 1.00 94.44 301 TRP A C 1
ATOM 2367 O O . TRP A 1 301 ? -3.573 -1.086 -6.476 1.00 94.44 301 TRP A O 1
ATOM 2377 N N . TYR A 1 302 ? -5.333 -1.748 -5.253 1.00 91.44 302 TYR A N 1
ATOM 2378 C CA . TYR A 1 302 ? -6.324 -1.205 -6.182 1.00 91.44 302 TYR A CA 1
ATOM 2379 C C . TYR A 1 302 ? -6.141 0.311 -6.379 1.00 91.44 302 TYR A C 1
ATOM 2381 O O . TYR A 1 302 ? -6.221 0.805 -7.497 1.00 91.44 302 TYR A O 1
ATOM 2389 N N . ARG A 1 303 ? -5.842 1.076 -5.317 1.00 87.38 303 ARG A N 1
ATOM 2390 C CA . ARG A 1 303 ? -5.572 2.528 -5.416 1.00 87.38 303 ARG A CA 1
ATOM 2391 C C . ARG A 1 303 ? -4.259 2.848 -6.127 1.00 87.38 303 ARG A C 1
ATOM 2393 O O . ARG A 1 303 ? -4.217 3.791 -6.921 1.00 87.38 303 ARG A O 1
ATOM 2400 N N . ALA A 1 304 ? -3.210 2.087 -5.831 1.00 91.81 304 ALA A N 1
ATOM 2401 C CA . ALA A 1 304 ? -1.877 2.261 -6.391 1.00 91.81 304 ALA A CA 1
ATOM 2402 C C . ALA A 1 304 ? -1.843 1.947 -7.891 1.00 91.81 304 ALA A C 1
ATOM 2404 O O . ALA A 1 304 ? -1.007 2.490 -8.605 1.00 91.81 304 ALA A O 1
ATOM 2405 N N . THR A 1 305 ? -2.771 1.107 -8.357 1.00 95.00 305 THR A N 1
ATOM 2406 C CA . THR A 1 305 ? -2.932 0.717 -9.764 1.00 95.00 305 THR A CA 1
ATOM 2407 C C . THR A 1 305 ? -4.037 1.479 -10.496 1.00 95.00 305 THR A C 1
ATOM 2409 O O . THR A 1 305 ? -4.437 1.068 -11.579 1.00 95.00 305 THR A O 1
ATOM 2412 N N . ASP A 1 306 ? -4.573 2.560 -9.917 1.00 88.00 306 ASP A N 1
ATOM 2413 C CA . ASP A 1 306 ? -5.700 3.324 -10.484 1.00 88.00 306 ASP A CA 1
ATOM 2414 C C . ASP A 1 306 ? -6.939 2.463 -10.815 1.00 88.00 306 ASP A C 1
ATOM 2416 O O . ASP A 1 306 ? -7.731 2.772 -11.705 1.00 88.00 306 ASP A O 1
ATOM 2420 N N . GLY A 1 307 ? -7.128 1.367 -10.078 1.00 88.94 307 GLY A N 1
ATOM 2421 C CA . GLY A 1 307 ? -8.214 0.410 -10.267 1.00 88.94 307 GLY A CA 1
ATOM 2422 C C . GLY A 1 307 ? -8.041 -0.533 -11.458 1.00 88.94 307 GLY A C 1
ATOM 2423 O O . GLY A 1 307 ? -8.976 -1.261 -11.786 1.00 88.94 307 GLY A O 1
ATOM 2424 N N . LEU A 1 308 ? -6.869 -0.546 -12.100 1.00 94.31 308 LEU A N 1
ATOM 2425 C CA . LEU A 1 308 ? -6.567 -1.429 -13.232 1.00 94.31 308 LEU A CA 1
ATOM 2426 C C . LEU A 1 308 ? -6.300 -2.878 -12.802 1.00 94.31 308 LEU A C 1
ATOM 2428 O O . LEU A 1 308 ? -6.365 -3.784 -13.630 1.00 94.31 308 LEU A O 1
ATOM 2432 N N . SER A 1 309 ? -5.999 -3.099 -11.520 1.00 96.50 309 SER A N 1
ATOM 2433 C CA . SER A 1 309 ? -5.718 -4.415 -10.955 1.00 96.50 309 SER A CA 1
ATOM 2434 C C . SER A 1 309 ? -6.368 -4.590 -9.583 1.00 96.50 309 SER A C 1
ATOM 2436 O O . SER A 1 309 ? -6.612 -3.627 -8.855 1.00 96.50 309 SER A O 1
ATOM 2438 N N . SER A 1 310 ? -6.673 -5.836 -9.222 1.00 94.12 310 SER A N 1
ATOM 2439 C CA . SER A 1 310 ? -7.332 -6.185 -7.961 1.00 94.12 310 SER A CA 1
ATOM 2440 C C . SER A 1 310 ? -6.691 -7.396 -7.296 1.00 94.12 310 SER A C 1
ATOM 2442 O O . SER A 1 310 ? -6.184 -8.295 -7.963 1.00 94.12 310 SER A O 1
ATOM 2444 N N . ILE A 1 311 ? -6.764 -7.432 -5.965 1.00 95.19 311 ILE A N 1
ATOM 2445 C CA . ILE A 1 311 ? -6.378 -8.581 -5.145 1.00 95.19 311 ILE A CA 1
ATOM 2446 C C . ILE A 1 311 ? -7.599 -9.025 -4.336 1.00 95.19 311 ILE A C 1
ATOM 2448 O O . ILE A 1 311 ? -8.300 -8.196 -3.758 1.00 95.19 311 ILE A O 1
ATOM 2452 N N . ASN A 1 312 ? -7.872 -10.330 -4.291 1.00 92.50 312 ASN A N 1
ATOM 2453 C CA . ASN A 1 312 ? -8.993 -10.943 -3.567 1.00 92.50 312 ASN A CA 1
ATOM 2454 C C . ASN A 1 312 ? -10.369 -10.327 -3.905 1.00 92.50 312 ASN A C 1
ATOM 2456 O O . ASN A 1 312 ? -11.297 -10.391 -3.102 1.00 92.50 312 ASN A O 1
ATOM 2460 N N . GLY A 1 313 ? -10.503 -9.690 -5.076 1.00 81.62 313 GLY A N 1
ATOM 2461 C CA . GLY A 1 313 ? -11.707 -8.950 -5.473 1.00 81.62 313 GLY A CA 1
ATOM 2462 C C . GLY A 1 313 ? -12.024 -7.722 -4.606 1.00 81.62 313 GLY A C 1
ATOM 2463 O O . GLY A 1 313 ? -13.109 -7.157 -4.732 1.00 81.62 313 GLY A O 1
ATOM 2464 N N . ILE A 1 314 ? -11.108 -7.305 -3.728 1.00 74.69 314 ILE A N 1
ATOM 2465 C CA . ILE A 1 314 ? -11.259 -6.121 -2.881 1.00 74.69 314 ILE A CA 1
ATOM 2466 C C . ILE A 1 314 ? -10.872 -4.889 -3.704 1.00 74.69 314 ILE A C 1
ATOM 2468 O O . ILE A 1 314 ? -9.784 -4.821 -4.276 1.00 74.69 314 ILE A O 1
ATOM 2472 N N . THR A 1 315 ? -11.772 -3.910 -3.762 1.00 76.31 315 THR A N 1
ATOM 2473 C CA . THR A 1 315 ? -11.570 -2.631 -4.456 1.00 76.31 315 THR A CA 1
ATOM 2474 C C . THR A 1 315 ? -11.251 -1.509 -3.460 1.00 76.31 315 THR A C 1
ATOM 2476 O O . THR A 1 315 ? -11.222 -1.721 -2.246 1.00 76.31 315 THR A O 1
ATOM 2479 N N . ALA A 1 316 ? -11.012 -0.288 -3.957 1.00 61.03 316 ALA A N 1
ATOM 2480 C CA . ALA A 1 316 ? -10.730 0.887 -3.121 1.00 61.03 316 ALA A CA 1
ATOM 2481 C C . ALA A 1 316 ? -11.848 1.255 -2.125 1.00 61.03 316 ALA A C 1
ATOM 2483 O O . ALA A 1 316 ? -11.596 2.064 -1.223 1.00 61.03 316 ALA A O 1
ATOM 2484 N N . ASP A 1 317 ? -13.035 0.655 -2.226 1.00 54.81 317 ASP A N 1
ATOM 2485 C CA . ASP A 1 317 ? -14.075 0.746 -1.205 1.00 54.81 317 ASP A CA 1
ATOM 2486 C C . ASP A 1 317 ? -13.683 -0.118 0.000 1.00 54.81 317 ASP A C 1
ATOM 2488 O O . ASP A 1 317 ? -14.200 -1.209 0.236 1.00 54.81 317 ASP A O 1
ATOM 2492 N N . LEU A 1 318 ? -12.729 0.385 0.788 1.00 51.91 318 LEU A N 1
ATOM 2493 C CA . LEU A 1 318 ? -12.435 -0.151 2.110 1.00 51.91 318 LEU A CA 1
ATOM 2494 C C . LEU A 1 318 ? -13.752 -0.228 2.876 1.00 51.91 318 LEU A C 1
ATOM 2496 O O . LEU A 1 318 ? -14.401 0.803 3.079 1.00 51.91 318 LEU A O 1
ATOM 2500 N N . ALA A 1 319 ? -14.129 -1.433 3.311 1.00 51.72 319 ALA A N 1
ATOM 2501 C CA . ALA A 1 319 ? -15.292 -1.634 4.158 1.00 51.72 319 ALA A CA 1
ATOM 2502 C C . ALA A 1 319 ? -15.321 -0.542 5.238 1.00 51.72 319 ALA A C 1
ATOM 2504 O O . ALA A 1 319 ? -14.311 -0.282 5.919 1.00 51.72 319 ALA A O 1
ATOM 2505 N N . THR A 1 320 ? -16.467 0.141 5.339 1.00 55.62 320 THR A N 1
ATOM 2506 C CA . THR A 1 320 ? -16.747 1.100 6.409 1.00 55.62 320 THR A CA 1
ATOM 2507 C C . THR A 1 320 ? -16.264 0.465 7.711 1.00 55.62 320 THR A C 1
ATOM 2509 O O . THR A 1 320 ? -16.652 -0.683 7.963 1.00 55.62 320 THR A O 1
ATOM 2512 N N . PRO A 1 321 ? -15.397 1.129 8.509 1.00 64.88 321 PRO A N 1
ATOM 2513 C CA . PRO A 1 321 ? -14.986 0.566 9.785 1.00 64.88 321 PRO A CA 1
ATOM 2514 C C . PRO A 1 321 ? -16.230 0.094 10.544 1.00 64.88 321 PRO A C 1
ATOM 2516 O O . PRO A 1 321 ? -17.273 0.756 10.437 1.00 64.88 321 PRO A O 1
ATOM 2519 N N . PRO A 1 322 ? -16.164 -1.041 11.262 1.00 64.00 322 PRO A N 1
ATOM 2520 C CA . PRO A 1 322 ? -17.318 -1.564 11.969 1.00 64.00 322 PRO A CA 1
ATOM 2521 C C . PRO A 1 322 ? -18.020 -0.479 12.789 1.00 64.00 322 PRO A C 1
ATOM 2523 O O . PRO A 1 322 ? -17.404 0.455 13.311 1.00 64.00 322 PRO A O 1
ATOM 2526 N N . ASN A 1 323 ? -19.342 -0.587 12.890 1.00 69.25 323 ASN A N 1
ATOM 2527 C CA . ASN A 1 323 ? -20.110 0.358 13.683 1.00 69.25 323 ASN A CA 1
ATOM 2528 C C . ASN A 1 323 ? -19.574 0.369 15.126 1.00 69.25 323 ASN A C 1
ATOM 2530 O O . ASN A 1 323 ? -19.392 -0.690 15.725 1.00 69.25 323 ASN A O 1
ATOM 2534 N N . ARG A 1 324 ? -19.382 1.563 15.689 1.00 81.06 324 ARG A N 1
ATOM 2535 C CA . ARG A 1 324 ? -18.785 1.848 17.004 1.00 81.06 324 ARG A CA 1
ATOM 2536 C C . ARG A 1 324 ? -17.264 1.681 17.115 1.00 81.06 324 ARG A C 1
ATOM 2538 O O . ARG A 1 324 ? -16.752 1.692 18.233 1.00 81.06 324 ARG A O 1
ATOM 2545 N N . THR A 1 325 ? -16.536 1.606 16.004 1.00 84.75 325 THR A N 1
ATOM 2546 C CA . THR A 1 325 ? -15.067 1.688 16.013 1.00 84.75 325 THR A CA 1
ATOM 2547 C C . THR A 1 325 ? -14.589 3.115 16.290 1.00 84.75 325 THR A C 1
ATOM 2549 O O . THR A 1 325 ? -15.162 4.084 15.788 1.00 84.75 325 THR A O 1
ATOM 2552 N N . LEU A 1 326 ? -13.523 3.250 17.081 1.00 91.88 326 LEU A N 1
ATOM 2553 C CA . LEU A 1 326 ? -12.802 4.507 17.253 1.00 91.88 326 LEU A CA 1
ATOM 2554 C C . LEU A 1 326 ? -11.728 4.631 16.180 1.00 91.88 326 LEU A C 1
ATOM 2556 O O . LEU A 1 326 ? -10.925 3.717 16.020 1.00 91.88 326 LEU A O 1
ATOM 2560 N N . ILE A 1 327 ? -11.707 5.758 15.476 1.00 90.94 327 ILE A N 1
ATOM 2561 C CA . ILE A 1 327 ? -10.722 6.033 14.432 1.00 90.94 327 ILE A CA 1
ATOM 2562 C C . ILE A 1 327 ? -10.041 7.383 14.656 1.00 90.94 327 ILE A C 1
ATOM 2564 O O . ILE A 1 327 ? -10.664 8.319 15.158 1.00 90.94 327 ILE A O 1
ATOM 2568 N N . LYS A 1 328 ? -8.791 7.506 14.225 1.00 91.25 328 LYS A N 1
ATOM 2569 C CA . LYS A 1 328 ? -8.107 8.787 14.010 1.00 91.25 328 LYS A CA 1
ATOM 2570 C C . LYS A 1 328 ? -7.349 8.740 12.690 1.00 91.25 328 LYS A C 1
ATOM 2572 O O . LYS A 1 328 ? -7.225 7.673 12.090 1.00 91.25 328 LYS A O 1
ATOM 2577 N N . LEU A 1 329 ? -6.887 9.894 12.227 1.00 82.94 329 LEU A N 1
ATOM 2578 C CA . LEU A 1 329 ? -5.918 9.904 11.139 1.00 82.94 329 LEU A CA 1
ATOM 2579 C C . LEU A 1 329 ? -4.588 9.344 11.646 1.00 82.94 329 LEU A C 1
ATOM 2581 O O . LEU A 1 329 ? -4.235 9.548 12.808 1.00 82.94 329 LEU A O 1
ATOM 2585 N N . GLU A 1 330 ? -3.891 8.626 10.776 1.00 76.81 330 GLU A N 1
ATOM 2586 C CA . GLU A 1 330 ? -2.506 8.213 11.015 1.00 76.81 330 GLU A CA 1
ATOM 2587 C C . GLU A 1 330 ? -1.645 9.421 11.392 1.00 76.81 330 GLU A C 1
ATOM 2589 O O . GLU A 1 330 ? -1.832 10.518 10.858 1.00 76.81 330 GLU A O 1
ATOM 2594 N N . ASN A 1 331 ? -0.747 9.219 12.358 1.00 73.62 331 ASN A N 1
ATOM 2595 C CA . ASN A 1 331 ? 0.135 10.280 12.827 1.00 73.62 331 ASN A CA 1
ATOM 2596 C C . ASN A 1 331 ? 1.090 10.711 11.708 1.00 73.62 331 ASN A C 1
ATOM 2598 O O . ASN A 1 331 ? 1.863 9.899 11.208 1.00 73.62 331 ASN A O 1
ATOM 2602 N N . ASP A 1 332 ? 1.059 11.995 11.344 1.00 64.62 332 ASP A N 1
ATOM 2603 C CA . ASP A 1 332 ? 1.913 12.566 10.295 1.00 64.62 332 ASP A CA 1
ATOM 2604 C C . ASP A 1 332 ? 3.364 12.805 10.765 1.00 64.62 332 ASP A C 1
ATOM 2606 O O . ASP A 1 332 ? 4.211 13.252 9.988 1.00 64.62 332 ASP A O 1
ATOM 2610 N N . GLY A 1 333 ? 3.661 12.515 12.039 1.00 60.19 333 GLY A N 1
ATOM 2611 C CA . GLY A 1 333 ? 4.986 12.626 12.644 1.00 60.19 333 GLY A CA 1
ATOM 2612 C C . GLY A 1 333 ? 5.450 14.068 12.857 1.00 60.19 333 GLY A C 1
ATOM 2613 O O . GLY A 1 333 ? 6.573 14.286 13.319 1.00 60.19 333 GLY A O 1
ATOM 2614 N N . ASN A 1 334 ? 4.610 15.059 12.546 1.00 60.72 334 ASN A N 1
ATOM 2615 C CA . ASN A 1 334 ? 4.952 16.464 12.645 1.00 60.72 334 ASN A CA 1
ATOM 2616 C C . ASN A 1 334 ? 4.410 17.057 13.958 1.00 60.72 334 ASN A C 1
ATOM 2618 O O . ASN A 1 334 ? 3.227 17.365 14.074 1.00 60.72 334 ASN A O 1
ATOM 2622 N N . PRO A 1 335 ? 5.268 17.332 14.958 1.00 70.31 335 PRO A N 1
ATOM 2623 C CA . PRO A 1 335 ? 4.811 17.847 16.248 1.00 70.31 335 PRO A CA 1
ATOM 2624 C C . PRO A 1 335 ? 4.276 19.290 16.187 1.00 70.31 335 PRO A C 1
ATOM 2626 O O . PRO A 1 335 ? 3.828 19.815 17.207 1.00 70.31 335 PRO A O 1
ATOM 2629 N N . LEU A 1 336 ? 4.364 19.967 15.034 1.00 63.81 336 LEU A N 1
ATOM 2630 C CA . LEU A 1 336 ? 3.859 21.328 14.828 1.00 63.81 336 LEU A CA 1
ATOM 2631 C C . LEU A 1 336 ? 2.429 21.362 14.269 1.00 63.81 336 LEU A C 1
ATOM 2633 O O . LEU A 1 336 ? 1.824 22.437 14.233 1.00 63.81 336 LEU A O 1
ATOM 2637 N N . THR A 1 337 ? 1.889 20.228 13.823 1.00 67.12 337 THR A N 1
ATOM 2638 C CA . THR A 1 337 ? 0.526 20.111 13.300 1.00 67.12 337 THR A CA 1
ATOM 2639 C C . THR A 1 337 ? -0.379 19.408 14.308 1.00 67.12 337 THR A C 1
ATOM 2641 O O . THR A 1 337 ? 0.058 18.783 15.268 1.00 67.12 337 THR A O 1
ATOM 2644 N N . THR A 1 338 ? -1.688 19.588 14.136 1.00 73.44 338 THR A N 1
ATOM 2645 C CA . THR A 1 338 ? -2.716 18.874 14.919 1.00 73.44 338 THR A CA 1
ATOM 2646 C C . THR A 1 338 ? -3.677 18.109 14.012 1.00 73.44 338 THR A C 1
ATOM 2648 O O . THR A 1 338 ? -4.747 17.682 14.450 1.00 73.44 338 THR A O 1
ATOM 2651 N N . HIS A 1 339 ? -3.312 17.957 12.734 1.00 71.38 339 HIS A N 1
ATOM 2652 C CA . HIS A 1 339 ? -4.178 17.417 11.688 1.00 71.38 339 HIS A CA 1
ATOM 2653 C C . HIS A 1 339 ? -4.638 15.989 11.987 1.00 71.38 339 HIS A C 1
ATOM 2655 O O . HIS A 1 339 ? -5.761 15.628 11.636 1.00 71.38 339 HIS A O 1
ATOM 2661 N N . ASP A 1 340 ? -3.818 15.217 12.692 1.00 74.19 340 ASP A N 1
ATOM 2662 C CA . ASP A 1 340 ? -4.038 13.817 13.029 1.00 74.19 340 ASP A CA 1
ATOM 2663 C C . ASP A 1 340 ? -4.595 13.589 14.450 1.00 74.19 340 ASP A C 1
ATOM 2665 O O . ASP A 1 340 ? -4.996 12.482 14.802 1.00 74.19 340 ASP A O 1
ATOM 2669 N N . THR A 1 341 ? -4.676 14.635 15.276 1.00 84.81 341 THR A N 1
ATOM 2670 C CA . THR A 1 341 ? -5.009 14.506 16.710 1.00 84.81 341 THR A CA 1
ATOM 2671 C C . THR A 1 341 ? -6.484 14.192 16.985 1.00 84.81 341 THR A C 1
ATOM 2673 O O . THR A 1 341 ? -6.840 13.738 18.075 1.00 84.81 341 THR A O 1
ATOM 2676 N N . ALA A 1 342 ? -7.367 14.432 16.012 1.00 91.31 342 ALA A N 1
ATOM 2677 C CA . ALA A 1 342 ? -8.805 14.270 16.183 1.00 91.31 342 ALA A CA 1
ATOM 2678 C C . ALA A 1 342 ? -9.221 12.791 16.230 1.00 91.31 342 ALA A C 1
ATOM 2680 O O . ALA A 1 342 ? -8.958 12.021 15.306 1.00 91.31 342 ALA A O 1
ATOM 2681 N N . VAL A 1 343 ? -9.971 12.429 17.273 1.00 94.50 343 VAL A N 1
ATOM 2682 C CA . VAL A 1 343 ? -10.579 11.102 17.426 1.00 94.50 343 VAL A CA 1
ATOM 2683 C C . VAL A 1 343 ? -12.043 11.150 17.001 1.00 94.50 343 VAL A C 1
ATOM 2685 O O . VAL A 1 343 ? -12.789 12.066 17.363 1.00 94.50 343 VAL A O 1
ATOM 2688 N N . TYR A 1 344 ? -12.480 10.127 16.273 1.00 95.44 344 TYR A N 1
ATOM 2689 C CA . TYR A 1 344 ? -13.851 9.964 15.816 1.00 95.44 344 TYR A CA 1
ATOM 2690 C C . TYR A 1 344 ? -14.423 8.620 16.264 1.00 95.44 344 TYR A C 1
ATOM 2692 O O . TYR A 1 344 ? -13.736 7.604 16.279 1.00 95.44 344 TYR A O 1
ATOM 2700 N N . LEU A 1 345 ? -15.717 8.605 16.570 1.00 94.50 345 LEU A N 1
ATOM 2701 C CA . LEU A 1 345 ? -16.513 7.389 16.671 1.00 94.50 345 LEU A CA 1
ATOM 2702 C C . LEU A 1 345 ? -17.199 7.140 15.328 1.00 94.50 345 LEU A C 1
ATOM 2704 O O . LEU A 1 345 ? -17.956 7.990 14.857 1.00 94.50 345 LEU A O 1
ATOM 2708 N N . VAL A 1 346 ? -16.973 5.980 14.722 1.00 89.81 346 VAL A N 1
ATOM 2709 C CA . VAL A 1 346 ? -17.735 5.556 13.547 1.00 89.81 346 VAL A CA 1
ATOM 2710 C C . VAL A 1 346 ? -19.101 5.083 14.012 1.00 89.81 346 VAL A C 1
ATOM 2712 O O . VAL A 1 346 ? -19.202 4.132 14.779 1.00 89.81 346 VAL A O 1
ATOM 2715 N N . GLU A 1 347 ? -20.163 5.750 13.575 1.00 84.88 347 GLU A N 1
ATOM 2716 C CA . GLU A 1 347 ? -21.527 5.363 13.909 1.00 84.88 347 GLU A CA 1
ATOM 2717 C C . GLU A 1 347 ? -22.472 5.581 12.726 1.00 84.88 347 GLU A C 1
ATOM 2719 O O . GLU A 1 347 ? -22.524 6.671 12.154 1.00 84.88 347 GLU A O 1
ATOM 2724 N N . ASN A 1 348 ? -23.226 4.544 12.348 1.00 79.12 348 ASN A N 1
ATOM 2725 C CA . ASN A 1 348 ? -24.185 4.572 11.235 1.00 79.12 348 ASN A CA 1
ATOM 2726 C C . ASN A 1 348 ? -23.570 5.092 9.916 1.00 79.12 348 ASN A C 1
ATOM 2728 O O . ASN A 1 348 ? -24.166 5.918 9.223 1.00 79.12 348 ASN A O 1
ATOM 2732 N N . GLY A 1 349 ? -22.348 4.648 9.600 1.00 76.12 349 GLY A N 1
ATOM 2733 C CA . GLY A 1 349 ? -21.622 5.037 8.384 1.00 76.12 349 GLY A CA 1
ATOM 2734 C C . GLY A 1 349 ? -21.053 6.459 8.394 1.00 76.12 349 GLY A C 1
ATOM 2735 O O . GLY A 1 349 ? -20.565 6.920 7.369 1.00 76.12 349 GLY A O 1
ATOM 2736 N N . LYS A 1 350 ? -21.104 7.167 9.529 1.00 87.62 350 LYS A N 1
ATOM 2737 C CA . LYS A 1 350 ? -20.537 8.512 9.695 1.00 87.62 350 LYS A CA 1
ATOM 2738 C C . LYS A 1 350 ? -19.419 8.504 10.723 1.00 87.62 350 LYS A C 1
ATOM 2740 O O . LYS A 1 350 ? -19.478 7.755 11.694 1.00 87.62 350 LYS A O 1
ATOM 2745 N N . ARG A 1 351 ? -18.448 9.403 10.574 1.00 94.00 351 ARG A N 1
ATOM 2746 C CA . ARG A 1 351 ? -17.462 9.695 11.624 1.00 94.00 351 ARG A CA 1
ATOM 2747 C C . ARG A 1 351 ? -17.964 10.837 12.503 1.00 94.00 351 ARG A C 1
ATOM 2749 O O . ARG A 1 351 ? -18.204 11.945 12.025 1.00 94.00 351 ARG A O 1
ATOM 2756 N N . ARG A 1 352 ? -18.168 10.569 13.789 1.00 95.00 352 ARG A N 1
ATOM 2757 C CA . ARG A 1 352 ? -18.639 11.542 14.782 1.00 95.00 352 ARG A CA 1
ATOM 2758 C C . ARG A 1 352 ? -17.454 12.030 15.615 1.00 95.00 352 ARG A C 1
ATOM 2760 O O . ARG A 1 352 ? -16.846 11.204 16.291 1.00 95.00 352 ARG A O 1
ATOM 2767 N N . PRO A 1 353 ? -17.102 13.324 15.589 1.00 95.44 353 PRO A N 1
ATOM 2768 C CA . PRO A 1 353 ? -15.918 13.810 16.291 1.00 95.44 353 PRO A CA 1
ATOM 2769 C C . PRO A 1 353 ? -16.119 13.853 17.812 1.00 95.44 353 PRO A C 1
ATOM 2771 O O . PRO A 1 353 ? -17.193 14.229 18.298 1.00 95.44 353 PRO A O 1
ATOM 2774 N N . PHE A 1 354 ? -15.063 13.536 18.561 1.00 93.94 354 PHE A N 1
ATOM 2775 C CA . PHE A 1 354 ? -14.914 13.967 19.951 1.00 93.94 354 PHE A CA 1
ATOM 2776 C C . PHE A 1 354 ? -14.303 15.368 19.955 1.00 93.94 354 PHE A C 1
ATOM 2778 O O . PHE A 1 354 ? -13.203 15.563 19.450 1.00 93.94 354 PHE A O 1
ATOM 2785 N N . LEU A 1 355 ? -15.009 16.360 20.507 1.00 90.19 355 LEU A N 1
ATOM 2786 C CA . LEU A 1 355 ? -14.535 17.752 20.461 1.00 90.19 355 LEU A CA 1
ATOM 2787 C C . LEU A 1 355 ? -13.375 18.039 21.418 1.00 90.19 355 LEU A C 1
ATOM 2789 O O . LEU A 1 355 ? -12.700 19.053 21.278 1.00 90.19 355 LEU A O 1
ATOM 2793 N N . ASN A 1 356 ? -13.181 17.188 22.422 1.00 86.38 356 ASN A N 1
ATOM 2794 C CA . ASN A 1 356 ? -12.061 17.268 23.345 1.00 86.38 356 ASN A CA 1
ATOM 2795 C C . ASN A 1 356 ? -11.844 15.927 24.053 1.00 86.38 356 ASN A C 1
ATOM 2797 O O . ASN A 1 356 ? -12.707 15.046 24.065 1.00 86.38 356 ASN A O 1
ATOM 2801 N N . GLU A 1 357 ? -10.683 15.822 24.686 1.00 88.88 357 GLU A N 1
ATOM 2802 C CA . GLU A 1 357 ? -10.237 14.660 25.446 1.00 88.88 357 GLU A CA 1
ATOM 2803 C C . GLU A 1 357 ? -11.168 14.313 26.623 1.00 88.88 357 GLU A C 1
ATOM 2805 O O . GLU A 1 357 ? -11.469 13.143 26.852 1.00 88.88 357 GLU A O 1
ATOM 2810 N N . ARG A 1 358 ? -11.712 15.310 27.335 1.00 86.50 358 ARG A N 1
ATOM 2811 C CA . ARG A 1 358 ? -12.638 15.055 28.455 1.00 86.50 358 ARG A CA 1
ATOM 2812 C C . ARG A 1 358 ? -13.877 14.295 28.000 1.00 86.50 358 ARG A C 1
ATOM 2814 O O . ARG A 1 358 ? -14.261 13.315 28.624 1.00 86.50 358 ARG A O 1
ATOM 2821 N N . LEU A 1 359 ? -14.474 14.714 26.885 1.00 88.88 359 LEU A N 1
ATOM 2822 C CA . LEU A 1 359 ? -15.651 14.072 26.303 1.00 88.88 359 LEU A CA 1
ATOM 2823 C C . LEU A 1 359 ? -15.374 12.625 25.870 1.00 88.88 359 LEU A C 1
ATOM 2825 O O . LEU A 1 359 ? -16.260 11.776 25.978 1.00 88.88 359 LEU A O 1
ATOM 2829 N N . TYR A 1 360 ? -14.157 12.343 25.401 1.00 92.19 360 TYR A N 1
ATOM 2830 C CA . TYR A 1 360 ? -13.708 10.986 25.099 1.00 92.19 360 TYR A CA 1
ATOM 2831 C C . TYR A 1 360 ? -13.643 10.121 26.366 1.00 92.19 360 TYR A C 1
ATOM 2833 O O . TYR A 1 360 ? -14.239 9.039 26.407 1.00 92.19 360 TYR A O 1
ATOM 2841 N N . PHE A 1 361 ? -13.016 10.634 27.431 1.00 91.06 361 PHE A N 1
ATOM 2842 C CA . PHE A 1 361 ? -12.836 9.895 28.684 1.00 91.06 361 PHE A CA 1
ATOM 2843 C C . PHE A 1 361 ? -14.126 9.629 29.473 1.00 91.06 361 PHE A C 1
ATOM 2845 O O . PHE A 1 361 ? -14.145 8.777 30.357 1.00 91.06 361 PHE A O 1
ATOM 2852 N N . LEU A 1 362 ? -15.247 10.263 29.109 1.00 89.56 362 LEU A N 1
ATOM 2853 C CA . LEU A 1 362 ? -16.565 9.889 29.639 1.00 89.56 362 LEU A CA 1
ATOM 2854 C C . LEU A 1 362 ? -17.040 8.503 29.182 1.00 89.56 362 LEU A C 1
ATOM 2856 O O . LEU A 1 362 ? -18.018 7.987 29.722 1.00 89.56 362 LEU A O 1
ATOM 2860 N N . ARG A 1 363 ? -16.408 7.919 28.156 1.00 87.25 363 ARG A N 1
ATOM 2861 C CA . ARG A 1 363 ? -16.811 6.633 27.564 1.00 87.25 363 ARG A CA 1
ATOM 2862 C C . ARG A 1 363 ? -15.684 5.607 27.495 1.00 87.25 363 ARG A C 1
ATOM 2864 O O . ARG A 1 363 ? -15.977 4.416 27.514 1.00 87.25 363 ARG A O 1
ATOM 2871 N N . TYR A 1 364 ? -14.436 6.053 27.402 1.00 88.75 364 TYR A N 1
ATOM 2872 C CA . TYR A 1 364 ? -13.267 5.194 27.216 1.00 88.75 364 TYR A CA 1
ATOM 2873 C C . TYR A 1 364 ? -12.193 5.561 28.230 1.00 88.75 364 TYR A C 1
ATOM 2875 O O . TYR A 1 364 ? -12.095 6.717 28.604 1.00 88.75 364 TYR A O 1
ATOM 2883 N N . SER A 1 365 ? -11.397 4.603 28.694 1.00 86.50 365 SER A N 1
ATOM 2884 C CA . SER A 1 365 ? -10.388 4.835 29.740 1.00 86.50 365 SER A CA 1
ATOM 2885 C C . SER A 1 365 ? -8.970 5.033 29.206 1.00 86.50 365 SER A C 1
ATOM 2887 O O . SER A 1 365 ? -8.125 5.556 29.925 1.00 86.50 365 SER A O 1
ATOM 2889 N N . THR A 1 366 ? -8.695 4.595 27.976 1.00 86.81 366 THR A N 1
ATOM 2890 C CA . THR A 1 366 ? -7.377 4.649 27.323 1.00 86.81 366 THR A CA 1
ATOM 2891 C C . THR A 1 366 ? -7.555 4.885 25.824 1.00 86.81 366 THR A C 1
ATOM 2893 O O . THR A 1 366 ? -8.638 4.653 25.288 1.00 86.81 366 THR A O 1
ATOM 2896 N N . PHE A 1 367 ? -6.488 5.309 25.143 1.00 84.50 367 PHE A N 1
ATOM 2897 C CA . PHE A 1 367 ? -6.457 5.485 23.686 1.00 84.50 367 PHE A CA 1
ATOM 2898 C C . PHE A 1 367 ? -6.047 4.219 22.909 1.00 84.50 367 PHE A C 1
ATOM 2900 O O . PHE A 1 367 ? -6.005 4.238 21.684 1.00 84.50 367 PHE A O 1
ATOM 2907 N N . GLU A 1 368 ? -5.788 3.104 23.597 1.00 77.06 368 GLU A N 1
ATOM 2908 C CA . GLU A 1 368 ? -5.204 1.875 23.022 1.00 77.06 368 GLU A CA 1
ATOM 2909 C C . GLU A 1 368 ? -6.082 1.202 21.954 1.00 77.06 368 GLU A C 1
ATOM 2911 O O . GLU A 1 368 ? -5.596 0.419 21.145 1.00 77.06 368 GLU A O 1
ATOM 2916 N N . ASN A 1 369 ? -7.383 1.505 21.935 1.00 77.25 369 ASN A N 1
ATOM 2917 C CA . ASN A 1 369 ? -8.347 0.916 21.002 1.00 77.25 369 ASN A CA 1
ATOM 2918 C C . ASN A 1 369 ? -8.710 1.842 19.832 1.00 77.25 369 ASN A C 1
ATOM 2920 O O . ASN A 1 369 ? -9.689 1.581 19.129 1.00 77.25 369 ASN A O 1
ATOM 2924 N N . ILE A 1 370 ? -7.975 2.942 19.640 1.00 85.94 370 ILE A N 1
ATOM 2925 C CA . ILE A 1 370 ? -8.160 3.799 18.471 1.00 85.94 370 ILE A CA 1
ATOM 2926 C C . ILE A 1 370 ? -7.431 3.180 17.288 1.00 85.94 370 ILE A C 1
ATOM 2928 O O . ILE A 1 370 ? -6.237 2.907 17.335 1.00 85.94 370 ILE A O 1
ATOM 2932 N N . GLN A 1 371 ? -8.169 2.994 16.205 1.00 82.25 371 GLN A N 1
ATOM 2933 C CA . GLN A 1 371 ? -7.618 2.574 14.938 1.00 82.25 371 GLN A CA 1
ATOM 2934 C C . GLN A 1 371 ? -7.135 3.791 14.142 1.00 82.25 371 GLN A C 1
ATOM 2936 O O . GLN A 1 371 ? -7.907 4.706 13.855 1.00 82.25 371 GLN A O 1
ATOM 2941 N N . GLU A 1 372 ? -5.877 3.789 13.729 1.00 81.25 372 GLU A N 1
ATOM 2942 C CA . GLU A 1 372 ? -5.386 4.782 12.778 1.00 81.25 372 GLU A CA 1
ATOM 2943 C C . GLU A 1 372 ? -5.813 4.399 11.353 1.00 81.25 372 GLU A C 1
ATOM 2945 O O . GLU A 1 372 ? -5.814 3.220 10.987 1.00 81.25 372 GLU A O 1
ATOM 2950 N N . ILE A 1 373 ? -6.278 5.382 10.578 1.00 72.12 373 ILE A N 1
ATOM 2951 C CA . ILE A 1 373 ? -6.635 5.203 9.168 1.00 72.12 373 ILE A CA 1
ATOM 2952 C C . ILE A 1 373 ? -6.098 6.357 8.316 1.00 72.12 373 ILE A C 1
ATOM 2954 O O . ILE A 1 373 ? -6.109 7.513 8.741 1.00 72.12 373 ILE A O 1
ATOM 2958 N N . GLY A 1 374 ? -5.719 6.059 7.076 1.00 67.81 374 GLY A N 1
ATOM 2959 C CA . GLY A 1 374 ? -5.285 7.073 6.119 1.00 67.81 374 GLY A CA 1
ATOM 2960 C C . GLY A 1 374 ? -6.367 8.096 5.710 1.00 67.81 374 GLY A C 1
ATOM 2961 O O . GLY A 1 374 ? -7.576 7.836 5.832 1.00 67.81 374 GLY A O 1
ATOM 2962 N N . PRO A 1 375 ? -5.949 9.256 5.163 1.00 64.81 375 PRO A N 1
ATOM 2963 C CA . PRO A 1 375 ? -6.828 10.378 4.815 1.00 64.81 375 PRO A CA 1
ATOM 2964 C C . PRO A 1 375 ? -7.902 10.021 3.786 1.00 64.81 375 PRO A C 1
ATOM 2966 O O . PRO A 1 375 ? -9.048 10.440 3.933 1.00 64.81 375 PRO A O 1
ATOM 2969 N N . GLU A 1 376 ? -7.577 9.178 2.808 1.00 57.75 376 GLU A N 1
ATOM 2970 C CA . GLU A 1 376 ? -8.526 8.730 1.785 1.00 57.75 376 GLU A CA 1
ATOM 2971 C C . GLU A 1 376 ? -9.689 7.929 2.381 1.00 57.75 376 GLU A C 1
ATOM 2973 O O . GLU A 1 376 ? -10.854 8.183 2.082 1.00 57.75 376 GLU A O 1
ATOM 2978 N N . ARG A 1 377 ? -9.399 6.998 3.300 1.00 69.12 377 ARG A N 1
ATOM 2979 C CA . ARG A 1 377 ? -10.435 6.224 4.003 1.00 69.12 377 ARG A CA 1
ATOM 2980 C C . ARG A 1 377 ? -11.236 7.104 4.957 1.00 69.12 377 ARG A C 1
ATOM 2982 O O . ARG A 1 377 ? -12.441 6.946 5.114 1.00 69.12 377 ARG A O 1
ATOM 2989 N N . MET A 1 378 ? -10.569 8.044 5.612 1.00 79.81 378 MET A N 1
ATOM 2990 C CA . MET A 1 378 ? -11.232 9.020 6.464 1.00 79.81 378 MET A CA 1
ATOM 2991 C C . MET A 1 378 ? -12.200 9.905 5.654 1.00 79.81 378 MET A C 1
ATOM 2993 O O . MET A 1 378 ? -13.275 10.257 6.148 1.00 79.81 378 MET A O 1
ATOM 2997 N N . ALA A 1 379 ? -11.854 10.235 4.406 1.00 74.69 379 ALA A N 1
ATOM 2998 C CA . ALA A 1 379 ? -12.684 11.016 3.494 1.00 74.69 379 ALA A CA 1
ATOM 2999 C C . ALA A 1 379 ? -13.931 10.256 3.011 1.00 74.69 379 ALA A C 1
ATOM 3001 O O . ALA A 1 379 ? -14.972 10.887 2.817 1.00 74.69 379 ALA A O 1
ATOM 3002 N N . THR A 1 380 ? -13.886 8.920 2.907 1.00 72.44 380 THR A N 1
ATOM 3003 C CA . THR A 1 380 ? -15.074 8.116 2.554 1.00 72.44 380 THR A CA 1
ATOM 3004 C C . THR A 1 380 ? -16.138 8.082 3.656 1.00 72.44 380 THR A C 1
ATOM 3006 O O . THR A 1 380 ? -17.263 7.656 3.400 1.00 72.44 380 THR A O 1
ATOM 3009 N N . LEU A 1 381 ? -15.815 8.524 4.878 1.00 79.94 381 LEU A N 1
ATOM 3010 C CA . LEU A 1 381 ? -16.751 8.624 5.997 1.00 79.94 381 LEU A CA 1
ATOM 3011 C C . LEU A 1 381 ? -17.270 10.065 6.127 1.00 79.94 381 LEU A C 1
ATOM 3013 O O . LEU A 1 381 ? -16.527 10.952 6.574 1.00 79.94 381 LEU A O 1
ATOM 3017 N N . PRO A 1 382 ? -18.555 10.333 5.819 1.00 85.12 382 PRO A N 1
ATOM 3018 C CA . PRO A 1 382 ? -19.143 11.645 6.041 1.00 85.12 382 PRO A CA 1
ATOM 3019 C C . PRO A 1 382 ? -19.061 12.048 7.514 1.00 85.12 382 PRO A C 1
ATOM 3021 O O . PRO A 1 382 ? -19.265 11.229 8.417 1.00 85.12 382 PRO A O 1
ATOM 3024 N N . VAL A 1 383 ? -18.802 13.329 7.768 1.00 91.31 383 VAL A N 1
ATOM 3025 C CA . VAL A 1 383 ? -18.781 13.866 9.132 1.00 91.31 383 VAL A CA 1
ATOM 3026 C C . VAL A 1 383 ? -20.211 13.917 9.681 1.00 91.31 383 VAL A C 1
ATOM 3028 O O . VAL A 1 383 ? -21.123 14.465 9.060 1.00 91.31 383 VAL A O 1
ATOM 3031 N N . GLY A 1 384 ? -20.415 13.300 10.844 1.00 92.06 384 GLY A N 1
ATOM 3032 C CA . GLY A 1 384 ? -21.666 13.323 11.598 1.00 92.06 384 GLY A CA 1
ATOM 3033 C C . GLY A 1 384 ? -21.661 14.356 12.726 1.00 92.06 384 GLY A C 1
ATOM 3034 O O . GLY A 1 384 ? -20.665 15.035 12.970 1.00 92.06 384 GLY A O 1
ATOM 3035 N N . ALA A 1 385 ? -22.780 14.446 13.451 1.00 92.00 385 ALA A N 1
ATOM 3036 C CA . ALA A 1 385 ? -22.860 15.275 14.652 1.00 92.00 385 ALA A CA 1
ATOM 3037 C C . ALA A 1 385 ? -21.837 14.806 15.711 1.00 92.00 385 ALA A C 1
ATOM 3039 O O . ALA A 1 385 ? -21.627 13.590 15.838 1.00 92.00 385 ALA A O 1
ATOM 3040 N N . PRO A 1 386 ? -21.236 15.724 16.493 1.00 94.06 386 PRO A N 1
ATOM 3041 C CA . PRO A 1 386 ? -20.289 15.371 17.546 1.00 94.06 386 PRO A CA 1
ATOM 3042 C C . PRO A 1 386 ? -20.838 14.332 18.526 1.00 94.06 386 PRO A C 1
ATOM 3044 O O . PRO A 1 386 ? -22.052 14.205 18.721 1.00 94.06 386 PRO A O 1
ATOM 3047 N N . VAL A 1 387 ? -19.944 13.572 19.154 1.00 93.81 387 VAL A N 1
ATOM 3048 C CA . VAL A 1 387 ? -20.329 12.661 20.237 1.00 93.81 387 VAL A CA 1
ATOM 3049 C C . VAL A 1 387 ? -20.797 13.487 21.435 1.00 93.81 387 VAL A C 1
ATOM 3051 O O . VAL A 1 387 ? -20.115 14.414 21.853 1.00 93.81 387 VAL A O 1
ATOM 3054 N N . LEU A 1 388 ? -21.969 13.163 21.984 1.00 93.88 388 LEU A N 1
ATOM 3055 C CA . LEU A 1 388 ? -22.498 13.827 23.177 1.00 93.88 388 LEU A CA 1
ATOM 3056 C C . LEU A 1 388 ? -22.103 13.065 24.453 1.00 93.88 388 LEU A C 1
ATOM 3058 O O . LEU A 1 388 ? -21.886 11.841 24.397 1.00 93.88 388 LEU A O 1
ATOM 3062 N N . PRO A 1 389 ? -22.029 13.760 25.605 1.00 93.75 389 PRO A N 1
ATOM 3063 C CA . PRO A 1 389 ? -21.908 13.123 26.909 1.00 93.75 389 PRO A CA 1
ATOM 3064 C C . PRO A 1 389 ? -22.957 12.013 27.082 1.00 93.75 389 PRO A C 1
ATOM 3066 O O . PRO A 1 389 ? -24.071 12.133 26.564 1.00 93.75 389 PRO A O 1
ATOM 3069 N N . PRO A 1 390 ? -22.611 10.897 27.741 1.00 92.19 390 PRO A N 1
ATOM 3070 C CA . PRO A 1 390 ? -23.554 9.808 27.939 1.00 92.19 390 PRO A CA 1
ATOM 3071 C C . PRO A 1 390 ? -24.746 10.225 28.825 1.00 92.19 390 PRO A C 1
ATOM 3073 O O . PRO A 1 390 ? -24.677 11.217 29.555 1.00 92.19 390 PRO A O 1
ATOM 3076 N N . PRO A 1 391 ? -25.857 9.468 28.777 1.00 92.62 391 PRO A N 1
ATOM 3077 C CA . PRO A 1 391 ? -26.961 9.645 29.712 1.00 92.62 391 PRO A CA 1
ATOM 3078 C C . PRO A 1 391 ? -26.509 9.650 31.174 1.00 92.62 391 PRO A C 1
ATOM 3080 O O . PRO A 1 391 ? -25.562 8.959 31.546 1.00 92.62 391 PRO A O 1
ATOM 3083 N N . ASN A 1 392 ? -27.227 10.400 32.009 1.00 90.12 392 ASN A N 1
ATOM 3084 C CA . ASN A 1 392 ? -26.961 10.602 33.438 1.00 90.12 392 ASN A CA 1
ATOM 3085 C C . ASN A 1 392 ? -25.657 11.354 33.765 1.00 90.12 392 ASN A C 1
ATOM 3087 O O . ASN A 1 392 ? -25.307 11.500 34.944 1.00 90.12 392 ASN A O 1
ATOM 3091 N N . THR A 1 393 ? -24.960 11.895 32.761 1.00 93.12 393 THR A N 1
ATOM 3092 C CA . THR A 1 393 ? -23.873 12.856 32.975 1.00 93.12 393 THR A CA 1
ATOM 3093 C C . THR A 1 393 ? -24.443 14.223 33.339 1.00 93.12 393 THR A C 1
ATOM 3095 O O . THR A 1 393 ? -25.359 14.733 32.690 1.00 93.12 393 THR A O 1
ATOM 3098 N N . TRP A 1 394 ? -23.892 14.827 34.390 1.00 94.19 394 TRP A N 1
ATOM 3099 C CA . TRP A 1 394 ? -24.183 16.209 34.748 1.00 94.19 394 TRP A CA 1
ATOM 3100 C C . TRP A 1 394 ? -23.223 17.113 34.004 1.00 94.19 394 TRP A C 1
ATOM 3102 O O . TRP A 1 394 ? -22.015 16.896 34.050 1.00 94.19 394 TRP A O 1
ATOM 3112 N N . VAL A 1 395 ? -23.759 18.108 33.310 1.00 93.56 395 VAL A N 1
ATOM 3113 C CA . VAL A 1 395 ? -22.991 18.980 32.432 1.00 93.56 395 VAL A CA 1
ATOM 3114 C C . VAL A 1 395 ? -23.198 20.440 32.793 1.00 93.56 395 VAL A C 1
ATOM 3116 O O . VAL A 1 395 ? -24.299 20.880 33.132 1.00 93.56 395 VAL A O 1
ATOM 3119 N N . LYS A 1 396 ? -22.127 21.214 32.666 1.00 93.06 396 LYS A N 1
ATOM 3120 C CA . LYS A 1 396 ? -22.156 22.670 32.658 1.00 93.06 396 LYS A CA 1
ATOM 3121 C C . LYS A 1 396 ? -21.624 23.140 31.317 1.00 93.06 396 LYS A C 1
ATOM 3123 O O . LYS A 1 396 ? -20.501 22.824 30.935 1.00 93.06 396 LYS A O 1
ATOM 3128 N N . ILE A 1 397 ? -22.430 23.903 30.599 1.00 90.81 397 ILE A N 1
ATOM 3129 C CA . ILE A 1 397 ? -22.009 24.468 29.321 1.00 90.81 397 ILE A CA 1
ATOM 3130 C C . ILE A 1 397 ? -21.147 25.698 29.603 1.00 90.81 397 ILE A C 1
ATOM 3132 O O . ILE A 1 397 ? -21.510 26.542 30.427 1.00 90.81 397 ILE A O 1
ATOM 3136 N N . GLN A 1 398 ? -19.999 25.804 28.935 1.00 87.56 398 GLN A N 1
ATOM 3137 C CA . GLN A 1 398 ? -19.140 26.981 29.041 1.00 87.56 398 GLN A CA 1
ATOM 3138 C C . GLN A 1 398 ? -19.934 28.264 28.760 1.00 87.56 398 GLN A C 1
ATOM 3140 O O . GLN A 1 398 ? -20.759 28.321 27.850 1.00 87.56 398 GLN A O 1
ATOM 3145 N N . SER A 1 399 ? -19.698 29.295 29.574 1.00 87.31 399 SER A N 1
ATOM 3146 C CA . SER A 1 399 ? -20.389 30.593 29.495 1.00 87.31 399 SER A CA 1
ATOM 3147 C C . SER A 1 399 ? -21.899 30.570 29.784 1.00 87.31 399 SER A C 1
ATOM 3149 O O . SER A 1 399 ? -22.545 31.613 29.706 1.00 87.31 399 SER A O 1
ATOM 3151 N N . VAL A 1 400 ? -22.469 29.428 30.189 1.00 88.19 400 VAL A N 1
ATOM 3152 C CA . VAL A 1 400 ? -23.859 29.317 30.650 1.00 88.19 400 VAL A CA 1
ATOM 3153 C C . VAL A 1 400 ? -23.862 29.019 32.157 1.00 88.19 400 VAL A C 1
ATOM 3155 O O . VAL A 1 400 ? -23.270 28.031 32.593 1.00 88.19 400 VAL A O 1
ATOM 3158 N N . PRO A 1 401 ? -24.538 29.823 32.998 1.00 89.56 401 PRO A N 1
ATOM 3159 C CA . PRO A 1 401 ? -24.502 29.654 34.454 1.00 89.56 401 PRO A CA 1
ATOM 3160 C C . PRO A 1 401 ? -25.390 28.506 34.975 1.00 89.56 401 PRO A C 1
ATOM 3162 O O . PRO A 1 401 ? -25.665 28.446 36.167 1.00 89.56 401 PRO A O 1
ATOM 3165 N N . LYS A 1 402 ? -25.858 27.602 34.105 1.00 93.06 402 LYS A N 1
ATOM 3166 C CA . LYS A 1 402 ? -26.816 26.536 34.434 1.00 93.06 402 LYS A CA 1
ATOM 3167 C C . LYS A 1 402 ? -26.147 25.163 34.414 1.00 93.06 402 LYS A C 1
ATOM 3169 O O . LYS A 1 402 ? -25.323 24.890 33.540 1.00 93.06 402 LYS A O 1
ATOM 3174 N N . VAL A 1 403 ? -26.542 24.305 35.353 1.00 94.25 403 VAL A N 1
ATOM 3175 C CA . VAL A 1 403 ? -26.169 22.885 35.397 1.00 94.25 403 VAL A CA 1
ATOM 3176 C C . VAL A 1 403 ? -27.329 22.063 34.861 1.00 94.25 403 VAL A C 1
ATOM 3178 O O . VAL A 1 403 ? -28.485 22.310 35.202 1.00 94.25 403 VAL A O 1
ATOM 3181 N N . TYR A 1 404 ? -27.024 21.095 34.012 1.00 95.44 404 TYR A N 1
ATOM 3182 C CA . TYR A 1 404 ? -28.017 20.211 33.432 1.00 95.44 404 TYR A CA 1
ATOM 3183 C C . TYR A 1 404 ? -27.653 18.753 33.671 1.00 95.44 404 TYR A C 1
ATOM 3185 O O . TYR A 1 404 ? -26.485 18.420 33.850 1.00 95.44 404 TYR A O 1
ATOM 3193 N N . VAL A 1 405 ? -28.645 17.872 33.591 1.00 95.00 405 VAL A N 1
ATOM 3194 C CA . VAL A 1 405 ? -28.433 16.425 33.497 1.00 95.00 405 VAL A CA 1
ATOM 3195 C C . VAL A 1 405 ? -28.883 15.919 32.131 1.00 95.00 405 VAL A C 1
ATOM 3197 O O . VAL A 1 405 ? -30.003 16.199 31.685 1.00 95.00 405 VAL A O 1
ATOM 3200 N N . VAL A 1 406 ? -28.003 15.170 31.468 1.00 95.25 406 VAL A N 1
ATOM 3201 C CA . VAL A 1 406 ? -28.298 14.486 30.205 1.00 95.25 406 VAL A CA 1
ATOM 3202 C C . VAL A 1 406 ? -29.257 13.333 30.481 1.00 95.25 406 VAL A C 1
ATOM 3204 O O . VAL A 1 406 ? -29.003 12.498 31.347 1.00 95.25 406 VAL A O 1
ATOM 3207 N N . GLN A 1 407 ? -30.377 13.303 29.770 1.00 94.94 407 GLN A N 1
ATOM 3208 C CA . GLN A 1 407 ? -31.426 12.305 29.951 1.00 94.94 407 GLN A CA 1
ATOM 3209 C C . GLN A 1 407 ? -31.088 10.978 29.255 1.00 94.94 407 GLN A C 1
ATOM 3211 O O . GLN A 1 407 ? -30.110 10.869 28.515 1.00 94.94 407 GLN A O 1
ATOM 3216 N N . GLY A 1 408 ? -31.921 9.958 29.495 1.00 86.31 408 GLY A N 1
ATOM 3217 C CA . GLY A 1 408 ? -31.775 8.601 28.949 1.00 86.31 408 GLY A CA 1
ATOM 3218 C C . GLY A 1 408 ? -31.668 8.521 27.422 1.00 86.31 408 GLY A C 1
ATOM 3219 O O . GLY A 1 408 ? -31.023 7.614 26.905 1.00 86.31 408 GLY A O 1
ATOM 3220 N N . ASP A 1 409 ? -32.255 9.481 26.706 1.00 87.12 409 ASP A N 1
ATOM 3221 C CA . ASP A 1 409 ? -32.183 9.584 25.244 1.00 87.12 409 ASP A CA 1
ATOM 3222 C C . ASP A 1 409 ? -30.827 10.105 24.726 1.00 87.12 409 ASP A C 1
ATOM 3224 O O . ASP A 1 409 ? -30.559 10.050 23.527 1.00 87.12 409 ASP A O 1
ATOM 3228 N N . GLY A 1 410 ? -29.966 10.611 25.615 1.00 88.94 410 GLY A N 1
ATOM 3229 C CA . GLY A 1 410 ? -28.635 11.129 25.301 1.00 88.94 410 GLY A CA 1
ATOM 3230 C C . GLY A 1 410 ? -28.610 12.471 24.564 1.00 88.94 410 GLY A C 1
ATOM 3231 O O . GLY A 1 410 ? -27.523 12.974 24.283 1.00 88.94 410 GLY A O 1
ATOM 3232 N N . VAL A 1 411 ? -29.768 13.057 24.250 1.00 92.38 411 VAL A N 1
ATOM 3233 C CA . VAL A 1 411 ? -29.892 14.308 23.475 1.00 92.38 411 VAL A CA 1
ATOM 3234 C C . VAL A 1 411 ? -30.731 15.362 24.185 1.00 92.38 411 VAL A C 1
ATOM 3236 O O . VAL A 1 411 ? -30.640 16.541 23.844 1.00 92.38 411 VAL A O 1
ATOM 3239 N N . THR A 1 412 ? -31.516 14.982 25.191 1.00 94.69 412 THR A N 1
ATOM 3240 C CA . THR A 1 412 ? -32.256 15.924 26.024 1.00 94.69 412 THR A CA 1
ATOM 3241 C C . THR A 1 412 ? -31.449 16.267 27.268 1.00 94.69 412 THR A C 1
ATOM 3243 O O . THR A 1 412 ? -30.939 15.388 27.961 1.00 94.69 412 THR A O 1
ATOM 3246 N N . ILE A 1 413 ? -31.364 17.555 27.593 1.00 96.19 413 ILE A N 1
ATOM 3247 C CA . ILE A 1 413 ? -30.810 18.043 28.859 1.00 96.19 413 ILE A CA 1
ATOM 3248 C C . ILE A 1 413 ? -31.897 18.740 29.666 1.00 96.19 413 ILE A C 1
ATOM 3250 O O . ILE A 1 413 ? -32.680 19.524 29.130 1.00 96.19 413 ILE A O 1
ATOM 3254 N N . ARG A 1 414 ? -31.947 18.467 30.969 1.00 96.38 414 ARG A N 1
ATOM 3255 C CA . ARG A 1 414 ? -32.884 19.121 31.892 1.00 96.38 414 ARG A CA 1
ATOM 3256 C C . ARG A 1 414 ? -32.124 19.979 32.881 1.00 96.38 414 ARG A C 1
ATOM 3258 O O . ARG A 1 414 ? -31.122 19.535 33.437 1.00 96.38 414 ARG A O 1
ATOM 3265 N N . TRP A 1 415 ? -32.582 21.214 33.055 1.00 95.88 415 TRP A N 1
ATOM 3266 C CA . TRP A 1 415 ? -31.959 22.172 33.961 1.00 95.88 415 TRP A CA 1
ATOM 3267 C C . TRP A 1 415 ? -32.223 21.779 35.416 1.00 95.88 415 TRP A C 1
ATOM 3269 O O . TRP A 1 415 ? -33.357 21.452 35.763 1.00 95.88 415 TRP A O 1
ATOM 3279 N N . ILE A 1 416 ? -31.178 21.841 36.239 1.00 94.81 416 ILE A N 1
ATOM 3280 C CA . ILE A 1 416 ? -31.237 21.712 37.694 1.00 94.81 416 ILE A CA 1
ATOM 3281 C C . ILE A 1 416 ? -31.189 23.138 38.274 1.00 94.81 416 ILE A C 1
ATOM 3283 O O . ILE A 1 416 ? -30.140 23.789 38.192 1.00 94.81 416 ILE A O 1
ATOM 3287 N N . PRO A 1 417 ? -32.324 23.678 38.750 1.00 92.44 417 PRO A N 1
ATOM 3288 C CA . PRO A 1 417 ? -32.468 25.098 39.057 1.00 92.44 417 PRO A CA 1
ATOM 3289 C C . PRO A 1 417 ? -31.841 25.513 40.385 1.00 92.44 417 PRO A C 1
ATOM 3291 O O . PRO A 1 417 ? -31.394 26.656 40.494 1.00 92.44 417 PRO A O 1
ATOM 3294 N N . THR A 1 418 ? -31.793 24.614 41.368 1.00 91.69 418 THR A N 1
ATOM 3295 C CA . THR A 1 418 ? -31.358 24.927 42.732 1.00 91.69 418 THR A CA 1
ATOM 3296 C C . THR A 1 418 ? -30.361 23.901 43.266 1.00 91.69 418 THR A C 1
ATOM 3298 O O . THR A 1 418 ? -30.244 22.781 42.759 1.00 91.69 418 THR A O 1
ATOM 3301 N N . GLU A 1 419 ? -29.610 24.309 44.288 1.00 90.50 419 GLU A N 1
ATOM 3302 C CA . GLU A 1 419 ? -28.671 23.434 44.987 1.00 90.50 419 GLU A CA 1
ATOM 3303 C C . GLU A 1 419 ? -29.410 22.363 45.795 1.00 90.50 419 GLU A C 1
ATOM 3305 O O . GLU A 1 419 ? -28.967 21.219 45.836 1.00 90.50 419 GLU A O 1
ATOM 3310 N N . GLU A 1 420 ? -30.569 22.698 46.359 1.00 91.06 420 GLU A N 1
ATOM 3311 C CA . GLU A 1 420 ? -31.419 21.766 47.094 1.00 91.06 420 GLU A CA 1
ATOM 3312 C C . GLU A 1 420 ? -31.836 20.586 46.203 1.00 91.06 420 GLU A C 1
ATOM 3314 O O . GLU A 1 420 ? -31.602 19.434 46.563 1.00 91.06 420 GLU A O 1
ATOM 3319 N N . THR A 1 421 ? -32.331 20.846 44.984 1.00 90.88 421 THR A N 1
ATOM 3320 C CA . THR A 1 421 ? -32.642 19.779 44.016 1.00 90.88 421 THR A CA 1
ATOM 3321 C C . THR A 1 421 ? -31.393 18.975 43.654 1.00 90.88 421 THR A C 1
ATOM 3323 O O . THR A 1 421 ? -31.452 17.757 43.478 1.00 90.88 421 THR A O 1
ATOM 3326 N N . ALA A 1 422 ? -30.239 19.633 43.526 1.00 91.44 422 ALA A N 1
ATOM 3327 C CA . ALA A 1 422 ? -29.006 18.943 43.181 1.00 91.44 422 ALA A CA 1
ATOM 3328 C C . ALA A 1 422 ? -28.557 17.961 44.281 1.00 91.44 422 ALA A C 1
ATOM 3330 O O . ALA A 1 422 ? -28.161 16.829 43.982 1.00 91.44 422 ALA A O 1
ATOM 3331 N N . GLN A 1 423 ? -28.669 18.381 45.543 1.00 91.50 423 GLN A N 1
ATOM 3332 C CA . GLN A 1 423 ? -28.389 17.562 46.719 1.00 91.50 423 GLN A CA 1
ATOM 3333 C C . GLN A 1 423 ? -29.387 16.407 46.859 1.00 91.50 423 GLN A C 1
ATOM 3335 O O . GLN A 1 423 ? -28.980 15.294 47.179 1.00 91.50 423 GLN A O 1
ATOM 3340 N N . GLU A 1 424 ? -30.667 16.616 46.551 1.00 89.75 424 GLU A N 1
ATOM 3341 C CA . GLU A 1 424 ? -31.657 15.531 46.521 1.00 89.75 424 GLU A CA 1
ATOM 3342 C C . GLU A 1 424 ? -31.320 14.471 45.460 1.00 89.75 424 GLU A C 1
ATOM 3344 O O . GLU A 1 424 ? -31.468 13.274 45.701 1.00 89.75 424 GLU A O 1
ATOM 3349 N N . LEU A 1 425 ? -30.822 14.897 44.294 1.00 88.12 425 LEU A N 1
ATOM 3350 C CA . LEU A 1 425 ? -30.492 14.001 43.184 1.00 88.12 425 LEU A CA 1
ATOM 3351 C C . LEU A 1 425 ? -29.175 13.229 43.366 1.00 88.12 425 LEU A C 1
ATOM 3353 O O . LEU A 1 425 ? -29.055 12.108 42.868 1.00 88.12 425 LEU A O 1
ATOM 3357 N N . ARG A 1 426 ? -28.150 13.838 43.980 1.00 88.81 426 ARG A N 1
ATOM 3358 C CA . ARG A 1 426 ? -26.778 13.281 44.032 1.00 88.81 426 ARG A CA 1
ATOM 3359 C C . ARG A 1 426 ? -26.076 13.377 45.393 1.00 88.81 426 ARG A C 1
ATOM 3361 O O . ARG A 1 426 ? -24.922 12.962 45.495 1.00 88.81 426 ARG A O 1
ATOM 3368 N N . GLY A 1 427 ? -26.749 13.861 46.430 1.00 89.62 427 GLY A N 1
ATOM 3369 C CA . GLY A 1 427 ? -26.182 14.064 47.764 1.00 89.62 427 GLY A CA 1
ATOM 3370 C C . GLY A 1 427 ? -25.323 15.326 47.885 1.00 89.62 427 GLY A C 1
ATOM 3371 O O . GLY A 1 427 ? -25.187 16.111 46.948 1.00 89.62 427 GLY A O 1
ATOM 3372 N N . GLU A 1 428 ? -24.713 15.516 49.057 1.00 89.56 428 GLU A N 1
ATOM 3373 C CA . GLU A 1 428 ? -23.930 16.720 49.398 1.00 89.56 428 GLU A CA 1
ATOM 3374 C C . GLU A 1 428 ? -22.726 16.962 48.463 1.00 89.56 428 GLU A C 1
ATOM 3376 O O . GLU A 1 428 ? -22.331 18.103 48.244 1.00 89.56 428 GLU A O 1
ATOM 3381 N N . ASP A 1 429 ? -22.189 15.906 47.843 1.00 88.25 429 ASP A N 1
ATOM 3382 C CA . ASP A 1 429 ? -21.048 15.960 46.916 1.00 88.25 429 ASP A CA 1
ATOM 3383 C C . ASP A 1 429 ? -21.458 16.100 45.431 1.00 88.25 429 ASP A C 1
ATOM 3385 O O . ASP A 1 429 ? -20.664 15.818 44.524 1.00 88.25 429 ASP A O 1
ATOM 3389 N N . TRP A 1 430 ? -22.691 16.540 45.143 1.00 87.50 430 TRP A N 1
ATOM 3390 C CA . TRP A 1 430 ? -23.223 16.689 43.776 1.00 87.50 430 TRP A CA 1
ATOM 3391 C C . TRP A 1 430 ? -22.310 17.502 42.844 1.00 87.50 430 TRP A C 1
ATOM 3393 O O . TRP A 1 430 ? -22.244 17.245 41.638 1.00 87.50 430 TRP A O 1
ATOM 3403 N N . ASN A 1 431 ? -21.574 18.460 43.406 1.00 87.81 431 ASN A N 1
ATOM 3404 C CA . ASN A 1 431 ? -20.707 19.388 42.690 1.00 87.81 431 ASN A CA 1
ATOM 3405 C C . ASN A 1 431 ? -19.361 18.789 42.239 1.00 87.81 431 ASN A C 1
ATOM 3407 O O . ASN A 1 431 ? -18.633 19.449 41.498 1.00 87.81 431 ASN A O 1
ATOM 3411 N N . ARG A 1 432 ? -19.015 17.558 42.644 1.00 84.94 432 ARG A N 1
ATOM 3412 C CA . ARG A 1 432 ? -17.697 16.960 42.355 1.00 84.94 432 ARG A CA 1
ATOM 3413 C C . ARG A 1 432 ? -17.556 16.346 40.963 1.00 84.94 432 ARG A C 1
ATOM 3415 O O . ARG A 1 432 ? -16.437 16.196 40.494 1.00 84.94 432 ARG A O 1
ATOM 3422 N N . ASN A 1 433 ? -18.664 16.013 40.302 1.00 81.44 433 ASN A N 1
ATOM 3423 C CA . ASN A 1 433 ? -18.676 15.264 39.038 1.00 81.44 433 ASN A CA 1
ATOM 3424 C C . ASN A 1 433 ? -19.570 15.948 37.991 1.00 81.44 433 ASN A C 1
ATOM 3426 O O . ASN A 1 433 ? -20.508 15.335 37.468 1.00 81.44 433 ASN A O 1
ATOM 3430 N N . ILE A 1 434 ? -19.319 17.241 37.759 1.00 89.88 434 ILE A N 1
ATOM 3431 C CA . ILE A 1 434 ? -19.990 18.045 36.732 1.00 89.88 434 ILE A CA 1
ATOM 3432 C C . ILE A 1 434 ? -19.015 18.297 35.590 1.00 89.88 434 ILE A C 1
ATOM 3434 O O . ILE A 1 434 ? -17.997 18.972 35.750 1.00 89.88 434 ILE A O 1
ATOM 3438 N N . GLU A 1 435 ? -19.379 17.817 34.412 1.00 90.19 435 GLU A N 1
ATOM 3439 C CA . GLU A 1 435 ? -18.554 17.933 33.225 1.00 90.19 435 GLU A CA 1
ATOM 3440 C C . GLU A 1 435 ? -18.748 19.282 32.557 1.00 90.19 435 GLU A C 1
ATOM 3442 O O . GLU A 1 435 ? -19.843 19.650 32.129 1.00 90.19 435 GLU A O 1
ATOM 3447 N N . THR A 1 436 ? -17.663 20.043 32.452 1.00 89.19 436 THR A N 1
ATOM 3448 C CA . THR A 1 436 ? -17.687 21.279 31.673 1.00 89.19 436 THR A CA 1
ATOM 3449 C C . THR A 1 436 ? -17.535 20.941 30.199 1.00 89.19 436 THR A C 1
ATOM 3451 O O . THR A 1 436 ? -16.511 20.390 29.796 1.00 89.19 436 THR A O 1
ATOM 3454 N N . ILE A 1 437 ? -18.538 21.295 29.402 1.00 87.94 437 ILE A N 1
ATOM 3455 C CA . ILE A 1 437 ? -18.571 21.027 27.964 1.00 87.94 437 ILE A CA 1
ATOM 3456 C C . ILE A 1 437 ? -18.546 22.321 27.153 1.00 87.94 437 ILE A C 1
ATOM 3458 O O . ILE A 1 437 ? -19.036 23.362 27.599 1.00 87.94 437 ILE A O 1
ATOM 3462 N N . ASP A 1 438 ? -17.964 22.241 25.957 1.00 88.00 438 ASP A N 1
ATOM 3463 C CA . ASP A 1 438 ? -17.853 23.366 25.030 1.00 88.00 438 ASP A CA 1
ATOM 3464 C C . ASP A 1 438 ? -19.240 23.900 24.633 1.00 88.00 438 ASP A C 1
ATOM 3466 O O . ASP A 1 438 ? -20.193 23.134 24.446 1.00 88.00 438 ASP A O 1
ATOM 3470 N N . VAL A 1 439 ? -19.351 25.221 24.487 1.00 88.81 439 VAL A N 1
ATOM 3471 C CA . VAL A 1 439 ? -20.584 25.896 24.064 1.00 88.81 439 VAL A CA 1
ATOM 3472 C C . VAL A 1 439 ? -21.081 25.414 22.696 1.00 88.81 439 VAL A C 1
ATOM 3474 O O . VAL A 1 439 ? -22.289 25.402 22.462 1.00 88.81 439 VAL A O 1
ATOM 3477 N N . VAL A 1 440 ? -20.192 24.933 21.819 1.00 87.75 440 VAL A N 1
ATOM 3478 C CA . VAL A 1 440 ? -20.536 24.353 20.510 1.00 87.75 440 VAL A CA 1
ATOM 3479 C C . VAL A 1 440 ? -21.470 23.142 20.643 1.00 87.75 440 VAL A C 1
ATOM 3481 O O . VAL A 1 440 ? -22.325 22.929 19.780 1.00 87.75 440 VAL A O 1
ATOM 3484 N N . LEU A 1 441 ? -21.382 22.376 21.739 1.00 89.38 441 LEU A N 1
ATOM 3485 C CA . LEU A 1 441 ? -22.291 21.250 21.985 1.00 89.38 441 LEU A CA 1
ATOM 3486 C C . LEU A 1 441 ? -23.691 21.694 22.404 1.00 89.38 441 LEU A C 1
ATOM 3488 O O . LEU A 1 441 ? -24.625 20.906 22.296 1.00 89.38 441 LEU A O 1
ATOM 3492 N N . TYR A 1 442 ? -23.877 22.938 22.854 1.00 89.00 442 TYR A N 1
ATOM 3493 C CA . TYR A 1 442 ? -25.168 23.377 23.378 1.00 89.00 442 TYR A CA 1
ATOM 3494 C C . TYR A 1 442 ? -26.283 23.296 22.332 1.00 89.00 442 TYR A C 1
ATOM 3496 O O . TYR A 1 442 ? -27.372 22.819 22.633 1.00 89.00 442 TYR A O 1
ATOM 3504 N N . GLY A 1 443 ? -25.984 23.672 21.084 1.00 88.88 443 GLY A N 1
ATOM 3505 C CA . GLY A 1 443 ? -26.929 23.586 19.966 1.00 88.88 443 GLY A CA 1
ATOM 3506 C C . GLY A 1 443 ? -27.252 22.159 19.507 1.00 88.88 443 GLY A C 1
ATOM 3507 O O . GLY A 1 443 ? -28.103 21.989 18.641 1.00 88.88 443 GLY A O 1
ATOM 3508 N N . GLN A 1 444 ? -26.580 21.144 20.059 1.00 91.06 444 GLN A N 1
ATOM 3509 C CA . GLN A 1 444 ? -26.840 19.733 19.761 1.00 91.06 444 GLN A CA 1
ATOM 3510 C C . GLN A 1 444 ? -27.852 19.100 20.730 1.00 91.06 444 GLN A C 1
ATOM 3512 O O . GLN A 1 444 ? -28.285 17.973 20.496 1.00 91.06 444 GLN A O 1
ATOM 3517 N N . PHE A 1 445 ? -28.226 19.799 21.807 1.00 93.06 445 PHE A N 1
ATOM 3518 C CA . PHE A 1 445 ? -29.177 19.297 22.793 1.00 93.06 445 PHE A CA 1
ATOM 3519 C C . PHE A 1 445 ? -30.579 19.878 22.618 1.00 93.06 445 PHE A C 1
ATOM 3521 O O . PHE A 1 445 ? -30.765 21.038 22.253 1.00 93.06 445 PHE A O 1
ATOM 3528 N N . THR A 1 446 ? -31.574 19.080 22.994 1.00 94.94 446 THR A N 1
ATOM 3529 C CA . THR A 1 446 ? -32.940 19.545 23.244 1.00 94.94 446 THR A CA 1
ATOM 3530 C C . THR A 1 446 ? -33.079 19.919 24.717 1.00 94.94 446 THR A C 1
ATOM 3532 O O . THR A 1 446 ? -32.719 19.142 25.601 1.00 94.94 446 THR A O 1
ATOM 3535 N N . ILE A 1 447 ? -33.598 21.111 25.009 1.00 94.25 447 ILE A N 1
ATOM 3536 C CA . ILE A 1 447 ? -33.840 21.535 26.393 1.00 94.25 447 ILE A CA 1
ATOM 3537 C C . ILE A 1 447 ? -35.195 20.984 26.837 1.00 94.25 447 ILE A C 1
ATOM 3539 O O . ILE A 1 447 ? -36.234 21.373 26.306 1.00 94.25 447 ILE A O 1
ATOM 3543 N N . GLY A 1 448 ? -35.175 20.075 27.809 1.00 92.31 448 GLY A N 1
ATOM 3544 C CA . GLY A 1 448 ? -36.376 19.556 28.457 1.00 92.31 448 GLY A CA 1
ATOM 3545 C C . GLY A 1 448 ? -36.857 20.452 29.599 1.00 92.31 448 GLY A C 1
ATOM 3546 O O . GLY A 1 448 ? -36.176 21.395 30.009 1.00 92.31 448 GLY A O 1
ATOM 3547 N N . THR A 1 449 ? -38.023 20.123 30.154 1.00 93.44 449 THR A N 1
ATOM 3548 C CA . THR A 1 449 ? -38.557 20.775 31.359 1.00 93.44 449 THR A CA 1
ATOM 3549 C C . THR A 1 449 ? -37.536 20.716 32.497 1.00 93.44 449 THR A C 1
ATOM 3551 O O . THR A 1 449 ? -36.879 19.687 32.687 1.00 93.44 449 THR A O 1
ATOM 3554 N N . SER A 1 450 ? -37.400 21.798 33.264 1.00 91.62 450 SER A N 1
ATOM 3555 C CA . SER A 1 450 ? -36.557 21.834 34.461 1.00 91.62 450 SER A CA 1
ATOM 3556 C C . SER A 1 450 ? -36.934 20.734 35.457 1.00 91.62 450 SER A C 1
ATOM 3558 O O . SER A 1 450 ? -38.022 20.148 35.420 1.00 91.62 450 SER A O 1
ATOM 3560 N N . ILE A 1 451 ? -35.980 20.379 36.309 1.00 89.75 451 ILE A N 1
ATOM 3561 C CA . ILE A 1 451 ? -36.208 19.487 37.442 1.00 89.75 451 ILE A CA 1
ATOM 3562 C C . ILE A 1 451 ? -36.465 20.398 38.634 1.00 89.75 451 ILE A C 1
ATOM 3564 O O . ILE A 1 451 ? -35.546 20.704 39.375 1.00 89.75 451 ILE A O 1
ATOM 3568 N N . ASP A 1 452 ? -37.689 20.910 38.748 1.00 80.19 452 ASP A N 1
ATOM 3569 C CA . ASP A 1 452 ? -38.042 21.819 39.845 1.00 80.19 452 ASP A CA 1
ATOM 3570 C C . ASP A 1 452 ? -38.347 21.043 41.143 1.00 80.19 452 ASP A C 1
ATOM 3572 O O . ASP A 1 452 ? -38.169 21.586 42.227 1.00 80.19 452 ASP A O 1
ATOM 3576 N N . GLU A 1 453 ? -38.723 19.757 41.035 1.00 62.62 453 GLU A N 1
ATOM 3577 C CA . GLU A 1 453 ? -38.918 18.804 42.142 1.00 62.62 453 GLU A CA 1
ATOM 3578 C C . GLU A 1 453 ? -38.632 17.360 41.671 1.00 62.62 453 GLU A C 1
ATOM 3580 O O . GLU A 1 453 ? -38.892 17.004 40.512 1.00 62.62 453 GLU A O 1
ATOM 3585 N N . PHE A 1 454 ? -38.109 16.504 42.558 1.00 51.56 454 PHE A N 1
ATOM 3586 C CA . PHE A 1 454 ? -37.891 15.080 42.280 1.00 51.56 454 PHE A CA 1
ATOM 3587 C C . PHE A 1 454 ? -39.230 14.327 42.214 1.00 51.56 454 PHE A C 1
ATOM 3589 O O . PHE A 1 454 ? -39.801 13.950 43.237 1.00 51.56 454 PHE A O 1
ATOM 3596 N N . GLN A 1 455 ? -39.757 14.080 41.011 1.00 50.34 455 GLN A N 1
ATOM 3597 C CA . GLN A 1 455 ? -40.878 13.150 40.850 1.00 50.34 455 GLN A CA 1
ATOM 3598 C C . GLN A 1 455 ? -40.347 11.719 40.731 1.00 50.34 455 GLN A C 1
ATOM 3600 O O . GLN A 1 455 ? -39.796 11.343 39.699 1.00 50.34 455 GLN A O 1
ATOM 3605 N N . ASN A 1 456 ? -40.514 10.936 41.803 1.00 37.66 456 ASN A N 1
ATOM 3606 C CA . ASN A 1 456 ? -40.337 9.482 41.798 1.00 37.66 456 ASN A CA 1
ATOM 3607 C C . ASN A 1 456 ? -41.212 8.860 40.697 1.00 37.66 456 ASN A C 1
ATOM 3609 O O . ASN A 1 456 ? -42.440 8.907 40.794 1.00 37.66 456 ASN A O 1
ATOM 3613 N N . GLY A 1 457 ? -40.577 8.271 39.683 1.00 36.09 457 GLY A N 1
ATOM 3614 C CA . GLY A 1 457 ? -41.203 7.448 38.649 1.00 36.09 457 GLY A CA 1
ATOM 3615 C C . GLY A 1 457 ? -40.405 6.178 38.445 1.00 36.09 457 GLY A C 1
ATOM 3616 O O . GLY A 1 457 ? -39.206 6.318 38.117 1.00 36.09 457 GLY A O 1
#

pLDDT: mean 82.75, std 14.93, range [25.84, 98.12]

Foldseek 3Di:
DDDDDDDDDPPPPAPDPDDFPLQEAADADADQPDEPPPPVNQVVVVCRDVVVHPPAFQEEEEEEEPSNYDDPDFKAKAAQAQQKFLLLDPDPHHHPPRCPPVRHGTYMYGYHLVPDDLQLVLLRLQLRVLLSFDQNPQDFPPDDGDGQACDDPNQAGRLQKAQWDDDPNAIAHALRWHFHWDAPDVQKIATPGTDHRGPQGQAAGAQLSCQRQLLHAQVPHDWIKGFDAPDDDPDRMGGGDIDTGGNVSSCVGRNHMPPHSVPHAQETEYHQYYYHYVVGGDHSVSSVSSSVSVQSNQLSSCVNSVNSHGYPPHYVCRPQPPQQAKEFARDNVDPVDCRGVWIFTHHPQATATAPDPLQVCLPDPDPPRYHHDHPSSNVSHHHDHHQARAAQAWEDEPPHPWIWGQHNVRAETATADDPVSQCVVPNPCSVVRYHYDYNVCVVRHDYDYHCPDDDDD

Organism: NCBI:txid1802411

Secondary structure (DSSP, 8-state):
--------------S--SPPPTTEEEEEES-S---TT-HHHHHHHHHHHHHHS-S--SEEEEE--GGG--SS-SEEEEE-S---BSSS-----S-TTT-TTS---EEEEE--TTTS-HHHHHHHHHHHHHTTTSS-----TTS-----BSSTTSSSEEEEEE--EEETTEEEB-TTEEEEEEEEETTEEEEEEE-SS-SSS-B---HHHHHHTTSS-GGG---EEEEEESS---SSEEEEEEEEE-HHHHHHHH-S-BS-TTTS--EE-EEEEEEEETTBPPPHHHHHHHHHHHHHHHHHHHHHTTTS-EETTB-S----PPTT-EEEEPP-S-TT--TT--EEEEETTEEEEPSSHHHHHTT-S-STTEEEE-HHHHHTS-B-PPPPPPTT-EEEETT---EEEE-TTSSEEEEE--HHHHHHHH-TTGGGSEEEE-GGGGGGSEEEPP-SS----